Protein 2QTR (pdb70)

Secondary structure (P-SEA, 3-state):
cbbbbbbbcccccccaaaaaaaaaaaaaacccbbbbbbbcccccccccccccaaaaaaaaaaaacccccbbbbcccccccccccaaaaaaaaaaaccccbbbbbbcaaaaaacccccaaaaaaaabbbbbbbbcccccccccbbbbbbcccccccaaaaaaaaaacccccccccaaaaaaaaaaccccc/cbbbbbbbcccccccaaaaaaaaaaaaaacccbbbbbbbcccccccccccccaaaaaaaaaaaccccccbbbbcccccccccccaaaaaaaaaaaccccbbbbbbcaaaaaacccccaaaaaaaabbbbbbbbcccccccccbbbbbbcccccccaaaaaaaaaacccccccccaaaaaaaaaaccccc/cbbbbbbccccccccaaaaaaaaaaaaaacccbbbbbbbcccccccccccccaaaaaaaaaaaacccccbbbbcccccccccccaaaaaaaaaaaccccbbbbbbcaaaaaacccccaaaaaaaccbbbbbbcccccccccccbbbbbcccccccaaaaaaaaaacccccccccaaaaaaaaaaccccc

Organism: Bacillus anthracis (strain CDC 684 / NRRL 3495) (NCBI:txid568206)

Radius of gyration: 27.67 Å; Cα contacts (8 Å, |Δi|>4): 1025; chains: 3; bounding box: 49×91×51 Å

Sequence (567 aa):
MRKIGIIGGTFDPPHYGHLLLIANEVYHALNLEEVWFLPNQIPPHKQGRNITSVESSRLQMLELATEAEEHFSICLEELSRKGPSYTYDTMLQLTKKYPDVQFHFIIGGDMVEYLPKWYNIEALLDLVTFVGVARPGYKLRTPYPITTVEIPEFAVSSSLLRERYKEKKTCKYLLPEKVQVYIERNGLYESMRKIGIIGGTFDPPHYGHLLIANEVYHALNLEEVWFLPNNQIPPHKQGRNITSVESRLQMLELATEAEEHFSSICLEELSRKGPSYTYDTMLQLTKKYPDVQFHFIIGGDMMVEYLPKWYNIEALLDLVTFVGVARPGYKLRTPYPITTVEIPEFAVSSSLLRERYKEKKTCKYLLPEKVQVYIERNGLYESMRKIGIIGGTFDPPHYGHLLIANEVYHALNLEEVWFLPNQIPPHKQGRNITSVVESRLQMLELATEAEEHFSICLLEELSSRKGPSYTYDTMLQLTKKYPDVQFHFIIGGDMVEYLPKWYNIEALLDLVTFVGVARPGYKLRTPYPITTVEIPEFAVSSSLLRERYKEKKTCKYLLPEKVQVYIERNGLYESS

Structure (mmCIF, N/CA/C/O backbone):
data_2QTR
#
_entry.id   2QTR
#
_cell.length_a   49.337
_cell.length_b   158.227
_cell.length_c   164.088
_cell.angle_alpha   90.000
_cell.angle_beta   90.000
_cell.angle_gamma   90.000
#
_symmetry.space_group_name_H-M   'C 2 2 21'
#
loop_
_entity.id
_entity.type
_entity.pdbx_description
1 polymer 'Probable nicotinate-nucleotide adenylyltransferase'
2 non-polymer 'SULFATE ION'
3 non-polymer 'NICOTINIC ACID ADENINE DINUCLEOTIDE'
4 water water
#
loop_
_atom_site.group_PDB
_atom_site.id
_atom_site.type_symbol
_atom_site.label_atom_id
_atom_site.label_alt_id
_atom_site.label_comp_id
_atom_site.label_asym_id
_atom_site.label_entity_id
_atom_site.label_seq_id
_atom_site.pdbx_PDB_ins_code
_atom_site.Cartn_x
_atom_site.Cartn_y
_atom_site.Cartn_z
_atom_site.occupancy
_atom_site.B_iso_or_equiv
_atom_site.auth_seq_id
_atom_site.auth_comp_id
_atom_site.auth_asym_id
_atom_site.auth_atom_id
_atom_site.pdbx_PDB_model_num
ATOM 1 N N . MET A 1 1 ? 47.163 73.900 19.538 1.00 62.92 1 MET A N 1
ATOM 2 C CA . MET A 1 1 ? 46.910 74.442 18.175 1.00 62.45 1 MET A CA 1
ATOM 3 C C . MET A 1 1 ? 45.478 74.960 18.034 1.00 60.84 1 MET A C 1
ATOM 4 O O . MET A 1 1 ? 44.687 74.413 17.266 1.00 61.83 1 MET A O 1
ATOM 9 N N . ARG A 1 2 ? 45.159 76.013 18.787 1.00 58.01 2 ARG A N 1
ATOM 10 C CA . ARG A 1 2 ? 43.841 76.647 18.767 1.00 54.67 2 ARG A CA 1
ATOM 11 C C . ARG A 1 2 ? 42.728 75.717 19.264 1.00 52.29 2 ARG A C 1
ATOM 12 O O . ARG A 1 2 ? 41.947 75.195 18.467 1.00 53.23 2 ARG A O 1
ATOM 20 N N . LYS A 1 3 ? 42.657 75.524 20.580 1.00 48.51 3 LYS A N 1
ATOM 21 C CA . LYS A 1 3 ? 41.640 74.669 21.201 1.00 45.15 3 LYS A CA 1
ATOM 22 C C . LYS A 1 3 ? 40.360 75.458 21.491 1.00 41.67 3 LYS A C 1
ATOM 23 O O . LYS A 1 3 ? 40.367 76.405 22.280 1.00 40.50 3 LYS A O 1
ATOM 29 N N . ILE A 1 4 ? 39.257 75.057 20.873 1.00 38.52 4 ILE A N 1
ATOM 30 C CA . ILE A 1 4 ? 37.993 75.742 21.096 1.00 35.24 4 ILE A CA 1
ATOM 31 C C . ILE A 1 4 ? 36.933 74.733 21.543 1.00 34.16 4 ILE A C 1
ATOM 32 O O . ILE A 1 4 ? 36.884 73.619 21.039 1.00 34.21 4 ILE A O 1
ATOM 37 N N . GLY A 1 5 ? 36.127 75.122 22.518 1.00 32.31 5 GLY A N 1
ATOM 38 C CA . GLY A 1 5 ? 35.088 74.232 23.002 1.00 32.03 5 GLY A CA 1
ATOM 39 C C . GLY A 1 5 ? 33.761 74.662 22.401 1.00 31.32 5 GLY A C 1
ATOM 40 O O . GLY A 1 5 ? 33.555 75.846 22.146 1.00 29.94 5 GLY A O 1
ATOM 41 N N . ILE A 1 6 ? 32.879 73.699 22.144 1.00 29.78 6 ILE A N 1
ATOM 42 C CA . ILE A 1 6 ? 31.561 74.004 21.601 1.00 30.38 6 ILE A CA 1
ATOM 43 C C . ILE A 1 6 ? 30.531 73.269 22.448 1.00 28.99 6 ILE A C 1
ATOM 44 O O . ILE A 1 6 ? 30.660 72.069 22.660 1.00 29.50 6 ILE A O 1
ATOM 49 N N . ILE A 1 7 ? 29.535 73.984 22.959 1.00 27.19 7 ILE A N 1
ATOM 50 C CA . ILE A 1 7 ? 28.470 73.335 23.719 1.00 26.78 7 ILE A CA 1
ATOM 51 C C . ILE A 1 7 ? 27.187 73.566 22.917 1.00 28.19 7 ILE A C 1
ATOM 52 O O . ILE A 1 7 ? 26.683 74.680 22.813 1.00 25.23 7 ILE A O 1
ATOM 57 N N . GLY A 1 8 ? 26.699 72.506 22.287 1.00 29.13 8 GLY A N 1
ATOM 58 C CA . GLY A 1 8 ? 25.491 72.634 21.495 1.00 29.14 8 GLY A CA 1
ATOM 59 C C . GLY A 1 8 ? 24.291 72.392 22.386 1.00 28.46 8 GLY A C 1
ATOM 60 O O . GLY A 1 8 ? 24.385 71.691 23.398 1.00 28.73 8 GLY A O 1
ATOM 61 N N . GLY A 1 9 ? 23.160 72.977 22.033 1.00 25.15 9 GLY A N 1
ATOM 62 C CA . GLY A 1 9 ? 21.980 72.760 22.842 1.00 27.49 9 GLY A CA 1
ATOM 63 C C . GLY A 1 9 ? 20.795 73.497 22.273 1.00 26.25 9 GLY A C 1
ATOM 64 O O . GLY A 1 9 ? 20.922 74.226 21.290 1.00 24.63 9 GLY A O 1
ATOM 65 N N . THR A 1 10 ? 19.640 73.265 22.876 1.00 25.84 10 THR A N 1
ATOM 66 C CA . THR A 1 10 ? 18.429 73.942 22.485 1.00 28.38 10 THR A CA 1
ATOM 67 C C . THR A 1 10 ? 18.353 75.204 23.341 1.00 29.45 10 THR A C 1
ATOM 68 O O . THR A 1 10 ? 17.892 76.235 22.866 1.00 26.75 10 THR A O 1
ATOM 72 N N . PHE A 1 11 ? 18.823 75.112 24.597 1.00 27.89 11 PHE A N 1
ATOM 73 C CA . PHE A 1 11 ? 18.842 76.249 25.537 1.00 29.83 11 PHE A CA 1
ATOM 74 C C . PHE A 1 11 ? 17.430 76.818 25.703 1.00 28.67 11 PHE A C 1
ATOM 75 O O . PHE A 1 11 ? 17.174 77.959 25.347 1.00 30.34 11 PHE A O 1
ATOM 83 N N . ASP A 1 12 ? 16.544 76.009 26.272 1.00 28.39 12 ASP A N 1
ATOM 84 C CA . ASP A 1 12 ? 15.124 76.364 26.396 1.00 30.29 12 ASP A CA 1
ATOM 85 C C . ASP A 1 12 ? 14.529 76.015 27.755 1.00 30.47 12 ASP A C 1
ATOM 86 O O . ASP A 1 12 ? 13.642 75.165 27.858 1.00 29.61 12 ASP A O 1
ATOM 91 N N . PRO A 1 13 ? 14.941 76.735 28.822 1.00 29.53 13 PRO A N 1
ATOM 92 C CA . PRO A 1 13 ? 15.897 77.834 28.825 1.00 28.94 13 PRO A CA 1
ATOM 93 C C . PRO A 1 13 ? 17.346 77.490 29.175 1.00 28.97 13 PRO A C 1
ATOM 94 O O . PRO A 1 13 ? 17.624 76.423 29.714 1.00 28.97 13 PRO A O 1
ATOM 98 N N . PRO A 1 14 ? 18.281 78.398 28.854 1.00 29.22 14 PRO A N 1
ATOM 99 C CA . PRO A 1 14 ? 19.693 78.180 29.178 1.00 29.02 14 PRO A CA 1
ATOM 100 C C . PRO A 1 14 ? 19.726 78.371 30.706 1.00 29.43 14 PRO A C 1
ATOM 101 O O . PRO A 1 14 ? 18.966 79.172 31.250 1.00 28.41 14 PRO A O 1
ATOM 105 N N . HIS A 1 15 ? 20.568 77.622 31.418 1.00 30.19 15 HIS A N 1
ATOM 106 C CA . HIS A 1 15 ? 20.608 77.731 32.872 1.00 28.77 15 HIS A CA 1
ATOM 107 C C . HIS A 1 15 ? 22.037 77.610 33.397 1.00 27.55 15 HIS A C 1
ATOM 108 O O . HIS A 1 15 ? 22.984 77.543 32.607 1.00 27.87 15 HIS A O 1
ATOM 115 N N . TYR A 1 16 ? 22.187 77.584 34.717 1.00 28.32 16 TYR A N 1
ATOM 116 C CA . TYR A 1 16 ? 23.527 77.513 35.289 1.00 28.37 16 TYR A CA 1
ATOM 117 C C . TYR A 1 16 ? 24.291 76.233 34.990 1.00 28.25 16 TYR A C 1
ATOM 118 O O . TYR A 1 16 ? 25.523 76.222 35.085 1.00 24.99 16 TYR A O 1
ATOM 127 N N . GLY A 1 17 ? 23.581 75.166 34.620 1.00 25.02 17 GLY A N 1
ATOM 128 C CA . GLY A 1 17 ? 24.264 73.933 34.270 1.00 26.23 17 GLY A CA 1
ATOM 129 C C . GLY A 1 17 ? 25.090 74.153 33.021 1.00 26.05 17 GLY A C 1
ATOM 130 O O . GLY A 1 17 ? 26.231 73.703 32.934 1.00 26.58 17 GLY A O 1
ATOM 131 N N . HIS A 1 18 ? 24.528 74.868 32.042 1.00 26.43 18 HIS A N 1
ATOM 132 C CA . HIS A 1 18 ? 25.234 75.135 30.800 1.00 26.77 18 HIS A CA 1
ATOM 133 C C . HIS A 1 18 ? 26.473 75.988 31.044 1.00 26.34 18 HIS A C 1
ATOM 134 O O . HIS A 1 18 ? 27.535 75.726 30.474 1.00 25.71 18 HIS A O 1
ATOM 141 N N . LEU A 1 19 ? 26.308 77.028 31.848 1.00 26.25 19 LEU A N 1
ATOM 142 C CA . LEU A 1 19 ? 27.398 77.949 32.162 1.00 28.27 19 LEU A CA 1
ATOM 143 C C . LEU A 1 19 ? 28.477 77.252 32.984 1.00 28.34 19 LEU A C 1
ATOM 144 O O . LEU A 1 19 ? 29.676 77.465 32.771 1.00 30.09 19 LEU A O 1
ATOM 149 N N A LEU A 1 20 ? 28.039 76.414 33.916 0.50 29.00 20 LEU A N 1
ATOM 150 N N B LEU A 1 20 ? 28.049 76.418 33.922 0.50 28.42 20 LEU A N 1
ATOM 151 C CA A LEU A 1 20 ? 28.952 75.673 34.782 0.50 29.17 20 LEU A CA 1
ATOM 152 C CA B LEU A 1 20 ? 28.988 75.687 34.767 0.50 28.12 20 LEU A CA 1
ATOM 153 C C A LEU A 1 20 ? 29.865 74.765 33.948 0.50 28.96 20 LEU A C 1
ATOM 154 C C B LEU A 1 20 ? 29.880 74.781 33.917 0.50 28.33 20 LEU A C 1
ATOM 155 O O A LEU A 1 20 ? 31.088 74.883 34.012 0.50 28.96 20 LEU A O 1
ATOM 156 O O B LEU A 1 20 ? 31.103 74.910 33.942 0.50 28.37 20 LEU A O 1
ATOM 165 C CA . ILE A 1 21 ? 30.093 72.954 32.340 1.00 26.74 21 ILE A CA 1
ATOM 166 C C . ILE A 1 21 ? 30.981 73.685 31.337 1.00 28.14 21 ILE A C 1
ATOM 167 O O . ILE A 1 21 ? 32.125 73.268 31.077 1.00 27.00 21 ILE A O 1
ATOM 172 N N . ALA A 1 22 ? 30.485 74.795 30.791 1.00 25.93 22 ALA A N 1
ATOM 173 C CA . ALA A 1 22 ? 31.269 75.572 29.851 1.00 27.24 22 ALA A CA 1
ATOM 174 C C . ALA A 1 22 ? 32.511 76.139 30.547 1.00 28.27 22 ALA A C 1
ATOM 175 O O . ALA A 1 22 ? 33.627 76.071 30.005 1.00 27.92 22 ALA A O 1
ATOM 177 N N . ASN A 1 23 ? 32.320 76.691 31.741 1.00 27.98 23 ASN A N 1
ATOM 178 C CA . ASN A 1 23 ? 33.446 77.266 32.488 1.00 28.83 23 ASN A CA 1
ATOM 179 C C . ASN A 1 23 ? 34.433 76.184 32.929 1.00 28.78 23 ASN A C 1
ATOM 180 O O . ASN A 1 23 ? 35.642 76.327 32.731 1.00 30.00 23 ASN A O 1
ATOM 185 N N . GLU A 1 24 ? 33.912 75.098 33.502 1.00 29.13 24 GLU A N 1
ATOM 186 C CA . GLU A 1 24 ? 34.748 73.985 33.982 1.00 29.06 24 GLU A CA 1
ATOM 187 C C . GLU A 1 24 ? 35.623 73.397 32.905 1.00 29.23 24 GLU A C 1
ATOM 188 O O . GLU A 1 24 ? 36.802 73.124 33.132 1.00 30.42 24 GLU A O 1
ATOM 194 N N . VAL A 1 25 ? 35.047 73.166 31.728 1.00 28.25 25 VAL A N 1
ATOM 195 C CA . VAL A 1 25 ? 35.812 72.601 30.632 1.00 28.85 25 VAL A CA 1
ATOM 196 C C . VAL A 1 25 ? 36.790 73.626 30.056 1.00 30.75 25 VAL A C 1
ATOM 197 O O . VAL A 1 25 ? 37.902 73.273 29.659 1.00 31.45 25 VAL A O 1
ATOM 201 N N . TYR A 1 26 ? 36.377 74.888 30.014 1.00 30.38 26 TYR A N 1
ATOM 202 C CA . TYR A 1 26 ? 37.237 75.959 29.515 1.00 32.79 26 TYR A CA 1
ATOM 203 C C . TYR A 1 26 ? 38.544 75.924 30.336 1.00 33.53 26 TYR A C 1
ATOM 204 O O . TYR A 1 26 ? 39.640 75.911 29.776 1.00 33.17 26 TYR A O 1
ATOM 213 N N . HIS A 1 27 ? 38.413 75.880 31.658 1.00 34.93 27 HIS A N 1
ATOM 214 C CA . HIS A 1 27 ? 39.583 75.838 32.546 1.00 36.82 27 HIS A CA 1
ATOM 215 C C . HIS A 1 27 ? 40.334 74.511 32.560 1.00 36.97 27 HIS A C 1
ATOM 216 O O . HIS A 1 27 ? 41.562 74.482 32.479 1.00 37.44 27 HIS A O 1
ATOM 223 N N . ALA A 1 28 ? 39.605 73.406 32.654 1.00 36.41 28 ALA A N 1
ATOM 224 C CA . ALA A 1 28 ? 40.242 72.099 32.690 1.00 36.06 28 ALA A CA 1
ATOM 225 C C . ALA A 1 28 ? 41.101 71.779 31.463 1.00 35.88 28 ALA A C 1
ATOM 226 O O . ALA A 1 28 ? 42.178 71.183 31.583 1.00 36.42 28 ALA A O 1
ATOM 228 N N . LEU A 1 29 ? 40.645 72.184 30.282 1.00 34.72 29 LEU A N 1
ATOM 229 C CA . LEU A 1 29 ? 41.371 71.878 29.063 1.00 35.35 29 LEU A CA 1
ATOM 230 C C . LEU A 1 29 ? 42.135 73.044 28.456 1.00 35.27 29 LEU A C 1
ATOM 231 O O . LEU A 1 29 ? 42.670 72.924 27.357 1.00 36.59 29 LEU A O 1
ATOM 236 N N . ASN A 1 30 ? 42.169 74.163 29.174 1.00 37.62 30 ASN A N 1
ATOM 237 C CA . ASN A 1 30 ? 42.866 75.368 28.729 1.00 39.15 30 ASN A CA 1
ATOM 238 C C . ASN A 1 30 ? 42.453 75.724 27.322 1.00 39.19 30 ASN A C 1
ATOM 239 O O . ASN A 1 30 ? 43.274 75.797 26.416 1.00 37.91 30 ASN A O 1
ATOM 244 N N . LEU A 1 31 ? 41.157 75.937 27.149 1.00 38.43 31 LEU A N 1
ATOM 245 C CA . LEU A 1 31 ? 40.629 76.280 25.846 1.00 39.09 31 LEU A CA 1
ATOM 246 C C . LEU A 1 31 ? 40.798 77.783 25.650 1.00 37.99 31 LEU A C 1
ATOM 247 O O . LEU A 1 31 ? 40.960 78.535 26.614 1.00 38.44 31 LEU A O 1
ATOM 252 N N . GLU A 1 32 ? 40.769 78.207 24.398 1.00 38.15 32 GLU A N 1
ATOM 253 C CA . GLU A 1 32 ? 40.894 79.615 24.065 1.00 39.39 32 GLU A CA 1
ATOM 254 C C . GLU A 1 32 ? 39.570 80.280 24.424 1.00 39.21 32 GLU A C 1
ATOM 255 O O . GLU A 1 32 ? 39.523 81.406 24.919 1.00 37.33 32 GLU A O 1
ATOM 261 N N . GLU A 1 33 ? 38.480 79.556 24.179 1.00 37.86 33 GLU A N 1
ATOM 262 C CA . GLU A 1 33 ? 37.154 80.074 24.460 1.00 36.04 33 GLU A CA 1
ATOM 263 C C . GLU A 1 33 ? 36.123 78.983 24.210 1.00 33.95 33 GLU A C 1
ATOM 264 O O . GLU A 1 33 ? 36.465 77.892 23.751 1.00 32.15 33 GLU A O 1
ATOM 270 N N . VAL A 1 34 ? 34.870 79.292 24.509 1.00 32.11 34 VAL A N 1
ATOM 271 C CA . VAL A 1 34 ? 33.783 78.334 24.301 1.00 30.29 34 VAL A CA 1
ATOM 272 C C . VAL A 1 34 ? 32.653 78.952 23.481 1.00 30.45 34 VAL A C 1
ATOM 273 O O . VAL A 1 34 ? 32.172 80.045 23.798 1.00 30.40 34 VAL A O 1
ATOM 277 N N . TRP A 1 35 ? 32.233 78.249 22.429 1.00 29.31 35 TRP A N 1
ATOM 278 C CA . TRP A 1 35 ? 31.142 78.737 21.594 1.00 30.41 35 TRP A CA 1
ATOM 279 C C . TRP A 1 35 ? 29.876 77.972 21.937 1.00 29.69 35 TRP A C 1
ATOM 280 O O . TRP A 1 35 ? 29.897 76.743 21.959 1.00 30.23 35 TRP A O 1
ATOM 291 N N . PHE A 1 36 ? 28.796 78.697 22.210 1.00 28.99 36 PHE A N 1
ATOM 292 C CA . PHE A 1 36 ? 27.490 78.105 22.494 1.00 29.07 36 PHE A CA 1
ATOM 293 C C . PHE A 1 36 ? 26.808 78.026 21.122 1.00 29.20 36 PHE A C 1
ATOM 294 O O . PHE A 1 36 ? 26.683 79.027 20.419 1.00 27.68 36 PHE A O 1
ATOM 302 N N . LEU A 1 37 ? 26.366 76.823 20.761 1.00 27.76 37 LEU A N 1
ATOM 303 C CA . LEU A 1 37 ? 25.767 76.559 19.462 1.00 27.96 37 LEU A CA 1
ATOM 304 C C . LEU A 1 37 ? 24.295 76.188 19.585 1.00 27.07 37 LEU A C 1
ATOM 305 O O . LEU A 1 37 ? 23.964 75.016 19.776 1.00 26.63 37 LEU A O 1
ATOM 310 N N . PRO A 1 38 ? 23.395 77.175 19.483 1.00 26.65 38 PRO A N 1
ATOM 311 C CA . PRO A 1 38 ? 21.966 76.863 19.597 1.00 24.94 38 PRO A CA 1
ATOM 312 C C . PRO A 1 38 ? 21.482 76.180 18.315 1.00 24.29 38 PRO A C 1
ATOM 313 O O . PRO A 1 38 ? 21.841 76.597 17.210 1.00 25.66 38 PRO A O 1
ATOM 317 N N . ASN A 1 39 ? 20.693 75.119 18.438 1.00 23.45 39 ASN A N 1
ATOM 318 C CA . ASN A 1 39 ? 20.200 74.480 17.236 1.00 24.40 39 ASN A CA 1
ATOM 319 C C . ASN A 1 39 ? 18.940 75.188 16.748 1.00 23.23 39 ASN A C 1
ATOM 320 O O . ASN A 1 39 ? 18.320 75.941 17.489 1.00 26.10 39 ASN A O 1
ATOM 325 N N . GLN A 1 40 ? 18.574 74.966 15.492 1.00 26.70 40 GLN A N 1
ATOM 326 C CA . GLN A 1 40 ? 17.356 75.573 14.982 1.00 27.20 40 GLN A CA 1
ATOM 327 C C . GLN A 1 40 ? 16.236 74.592 15.239 1.00 24.91 40 GLN A C 1
ATOM 328 O O . GLN A 1 40 ? 15.200 74.962 15.790 1.00 24.29 40 GLN A O 1
ATOM 334 N N . ILE A 1 41 ? 16.436 73.355 14.795 1.00 23.33 41 ILE A N 1
ATOM 335 C CA . ILE A 1 41 ? 15.487 72.280 15.084 1.00 24.28 41 ILE A CA 1
ATOM 336 C C . ILE A 1 41 ? 16.339 71.184 15.745 1.00 22.44 41 ILE A C 1
ATOM 337 O O . ILE A 1 41 ? 17.250 70.636 15.119 1.00 23.93 41 ILE A O 1
ATOM 342 N N . PRO A 1 42 ? 16.088 70.881 17.027 1.00 24.56 42 PRO A N 1
ATOM 343 C CA . PRO A 1 42 ? 16.870 69.831 17.710 1.00 23.98 42 PRO A CA 1
ATOM 344 C C . PRO A 1 42 ? 16.747 68.591 16.822 1.00 24.04 42 PRO A C 1
ATOM 345 O O . PRO A 1 42 ? 15.640 68.168 16.515 1.00 23.86 42 PRO A O 1
ATOM 349 N N . PRO A 1 43 ? 17.867 67.976 16.427 1.00 25.13 43 PRO A N 1
ATOM 350 C CA . PRO A 1 43 ? 17.789 66.808 15.553 1.00 25.33 43 PRO A CA 1
ATOM 351 C C . PRO A 1 43 ? 17.113 65.562 16.082 1.00 25.60 43 PRO A C 1
ATOM 352 O O . PRO A 1 43 ? 16.616 64.755 15.311 1.00 26.06 43 PRO A O 1
ATOM 356 N N . HIS A 1 44 ? 17.065 65.442 17.398 1.00 27.67 44 HIS A N 1
ATOM 357 C CA . HIS A 1 44 ? 16.484 64.284 18.061 1.00 27.87 44 HIS A CA 1
ATOM 358 C C . HIS A 1 44 ? 15.153 64.611 18.736 1.00 28.32 44 HIS A C 1
ATOM 359 O O . HIS A 1 44 ? 14.578 63.782 19.457 1.00 27.42 44 HIS A O 1
ATOM 366 N N . LYS A 1 45 ? 14.661 65.825 18.515 1.00 26.61 45 LYS A N 1
ATOM 367 C CA . LYS A 1 45 ? 13.379 66.249 19.072 1.00 27.91 45 LYS A CA 1
ATOM 368 C C . LYS A 1 45 ? 12.628 67.074 18.018 1.00 27.23 45 LYS A C 1
ATOM 369 O O . LYS A 1 45 ? 12.011 68.110 18.306 1.00 26.76 45 LYS A O 1
ATOM 375 N N . GLN A 1 46 ? 12.684 66.585 16.789 1.00 25.68 46 GLN A N 1
ATOM 376 C CA . GLN A 1 46 ? 12.038 67.256 15.676 1.00 27.24 46 GLN A CA 1
ATOM 377 C C . GLN A 1 46 ? 10.540 67.433 15.843 1.00 27.66 46 GLN A C 1
ATOM 378 O O . GLN A 1 46 ? 9.970 68.350 15.275 1.00 27.91 46 GLN A O 1
ATOM 384 N N . GLY A 1 47 ? 9.895 66.564 16.620 1.00 27.05 47 GLY A N 1
ATOM 385 C CA . GLY A 1 47 ? 8.456 66.696 16.798 1.00 28.94 47 GLY A CA 1
ATOM 386 C C . GLY A 1 47 ? 8.021 67.476 18.027 1.00 29.14 47 GLY A C 1
ATOM 387 O O . GLY A 1 47 ? 6.830 67.667 18.252 1.00 31.84 47 GLY A O 1
ATOM 388 N N . ARG A 1 48 ? 8.980 67.940 18.820 1.00 30.15 48 ARG A N 1
ATOM 389 C CA . ARG A 1 48 ? 8.672 68.673 20.040 1.00 33.27 48 ARG A CA 1
ATOM 390 C C . ARG A 1 48 ? 8.366 70.147 19.759 1.00 33.54 48 ARG A C 1
ATOM 391 O O . ARG A 1 48 ? 9.040 70.787 18.954 1.00 32.22 48 ARG A O 1
ATOM 399 N N . ASN A 1 49 ? 7.345 70.679 20.422 1.00 34.83 49 ASN A N 1
ATOM 400 C CA . ASN A 1 49 ? 6.990 72.088 20.269 1.00 37.74 49 ASN A CA 1
ATOM 401 C C . ASN A 1 49 ? 7.898 72.835 21.240 1.00 37.36 49 ASN A C 1
ATOM 402 O O . ASN A 1 49 ? 7.781 72.664 22.456 1.00 39.27 49 ASN A O 1
ATOM 407 N N . ILE A 1 50 ? 8.808 73.645 20.712 1.00 35.39 50 ILE A N 1
ATOM 408 C CA . ILE A 1 50 ? 9.743 74.384 21.567 1.00 33.93 50 ILE A CA 1
ATOM 409 C C . ILE A 1 50 ? 9.691 75.893 21.340 1.00 34.54 50 ILE A C 1
ATOM 410 O O . ILE A 1 50 ? 9.128 76.377 20.357 1.00 33.64 50 ILE A O 1
ATOM 415 N N . THR A 1 51 ? 10.283 76.632 22.266 1.00 32.53 51 THR A N 1
ATOM 416 C CA . THR A 1 51 ? 10.323 78.077 22.170 1.00 32.36 51 THR A CA 1
ATOM 417 C C . THR A 1 51 ? 10.970 78.517 20.869 1.00 32.24 51 THR A C 1
ATOM 418 O O . THR A 1 51 ? 11.924 77.897 20.385 1.00 32.22 51 THR A O 1
ATOM 422 N N . SER A 1 52 ? 10.452 79.603 20.300 1.00 33.11 52 SER A N 1
ATOM 423 C CA . SER A 1 52 ? 10.974 80.153 19.056 1.00 32.86 52 SER A CA 1
ATOM 424 C C . SER A 1 52 ? 12.468 80.475 19.102 1.00 32.45 52 SER A C 1
ATOM 425 O O . SER A 1 52 ? 13.008 80.800 20.171 1.00 31.18 52 SER A O 1
ATOM 428 N N . VAL A 1 53 ? 13.107 80.415 17.934 1.00 33.44 53 VAL A N 1
ATOM 429 C CA . VAL A 1 53 ? 14.537 80.701 17.766 1.00 35.80 53 VAL A CA 1
ATOM 430 C C . VAL A 1 53 ? 14.871 82.089 18.321 1.00 37.96 53 VAL A C 1
ATOM 431 O O . VAL A 1 53 ? 15.886 82.279 19.000 1.00 37.40 53 VAL A O 1
ATOM 435 N N . GLU A 1 54 ? 14.008 83.058 18.031 1.00 37.91 54 GLU A N 1
ATOM 436 C CA . GLU A 1 54 ? 14.218 84.418 18.497 1.00 38.88 54 GLU A CA 1
ATOM 437 C C . GLU A 1 54 ? 14.282 84.521 20.021 1.00 38.28 54 GLU A C 1
ATOM 438 O O . GLU A 1 54 ? 15.160 85.194 20.568 1.00 40.31 54 GLU A O 1
ATOM 444 N N A SER A 1 55 ? 13.355 83.841 20.694 0.50 37.64 55 SER A N 1
ATOM 445 N N B SER A 1 55 ? 13.359 83.868 20.712 0.50 37.34 55 SER A N 1
ATOM 446 C CA A SER A 1 55 ? 13.268 83.833 22.153 0.50 37.77 55 SER A CA 1
ATOM 447 C CA B SER A 1 55 ? 13.381 83.913 22.160 0.50 37.25 55 SER A CA 1
ATOM 448 C C A SER A 1 55 ? 14.393 83.019 22.807 0.50 37.45 55 SER A C 1
ATOM 449 C C B SER A 1 55 ? 14.576 83.127 22.693 0.50 37.11 55 SER A C 1
ATOM 450 O O A SER A 1 55 ? 14.874 83.369 23.888 0.50 37.66 55 SER A O 1
ATOM 451 O O B SER A 1 55 ? 15.313 83.616 23.551 0.50 37.25 55 SER A O 1
ATOM 456 N N . ARG A 1 56 ? 14.789 81.922 22.164 1.00 36.48 56 ARG A N 1
ATOM 457 C CA . ARG A 1 56 ? 15.890 81.092 22.658 1.00 34.18 56 ARG A CA 1
ATOM 458 C C . ARG A 1 56 ? 17.217 81.811 22.518 1.00 34.24 56 ARG A C 1
ATOM 459 O O . ARG A 1 56 ? 18.030 81.800 23.448 1.00 35.54 56 ARG A O 1
ATOM 467 N N . LEU A 1 57 ? 17.433 82.448 21.373 1.00 33.78 57 LEU A N 1
ATOM 468 C CA . LEU A 1 57 ? 18.672 83.168 21.135 1.00 34.63 57 LEU A CA 1
ATOM 469 C C . LEU A 1 57 ? 18.787 84.349 22.099 1.00 34.71 57 LEU A C 1
ATOM 470 O O . LEU A 1 57 ? 19.866 84.618 22.620 1.00 33.60 57 LEU A O 1
ATOM 475 N N . GLN A 1 58 ? 17.681 85.046 22.348 1.00 36.03 58 GLN A N 1
ATOM 476 C CA . GLN A 1 58 ? 17.718 86.181 23.272 1.00 35.80 58 GLN A CA 1
ATOM 477 C C . GLN A 1 58 ? 18.098 85.712 24.671 1.00 36.20 58 GLN A C 1
ATOM 478 O O . GLN A 1 58 ? 18.922 86.351 25.356 1.00 34.61 58 GLN A O 1
ATOM 484 N N . MET A 1 59 ? 17.490 84.609 25.110 1.00 33.96 59 MET A N 1
ATOM 485 C CA . MET A 1 59 ? 17.786 84.069 26.430 1.00 33.43 59 MET A CA 1
ATOM 486 C C . MET A 1 59 ? 19.256 83.667 26.512 1.00 33.55 59 MET A C 1
ATOM 487 O O . MET A 1 59 ? 19.914 83.896 27.546 1.00 34.33 59 MET A O 1
ATOM 492 N N . LEU A 1 60 ? 19.772 83.073 25.437 1.00 33.53 60 LEU A N 1
ATOM 493 C CA . LEU A 1 60 ? 21.171 82.643 25.405 1.00 33.51 60 LEU A CA 1
ATOM 494 C C . LEU A 1 60 ? 22.102 83.859 25.475 1.00 34.92 60 LEU A C 1
ATOM 495 O O . LEU A 1 60 ? 23.103 83.841 26.194 1.00 34.86 60 LEU A O 1
ATOM 500 N N . GLU A 1 61 ? 21.773 84.908 24.722 1.00 33.72 61 GLU A N 1
ATOM 501 C CA . GLU A 1 61 ? 22.588 86.122 24.727 1.00 36.62 61 GLU A CA 1
ATOM 502 C C . GLU A 1 61 ? 22.656 86.692 26.133 1.00 35.08 61 GLU A C 1
ATOM 503 O O . GLU A 1 61 ? 23.727 87.088 26.582 1.00 37.34 61 GLU A O 1
ATOM 509 N N . LEU A 1 62 ? 21.514 86.714 26.818 1.00 34.54 62 LEU A N 1
ATOM 510 C CA . LEU A 1 62 ? 21.416 87.226 28.178 1.00 36.10 62 LEU A CA 1
ATOM 511 C C . LEU A 1 62 ? 22.189 86.371 29.175 1.00 37.62 62 LEU A C 1
ATOM 512 O O . LEU A 1 62 ? 22.710 86.877 30.171 1.00 35.98 62 LEU A O 1
ATOM 517 N N . ALA A 1 63 ? 22.248 85.072 28.911 1.00 37.35 63 ALA A N 1
ATOM 518 C CA . ALA A 1 63 ? 22.962 84.154 29.794 1.00 38.44 63 ALA A CA 1
ATOM 519 C C . ALA A 1 63 ? 24.469 84.266 29.644 1.00 38.73 63 ALA A C 1
ATOM 520 O O . ALA A 1 63 ? 25.215 84.055 30.598 1.00 40.14 63 ALA A O 1
ATOM 522 N N . THR A 1 64 ? 24.918 84.592 28.441 1.00 40.24 64 THR A N 1
ATOM 523 C CA . THR A 1 64 ? 26.342 84.675 28.154 1.00 41.76 64 THR A CA 1
ATOM 524 C C . THR A 1 64 ? 26.884 86.090 27.969 1.00 43.38 64 THR A C 1
ATOM 525 O O . THR A 1 64 ? 28.026 86.259 27.559 1.00 42.91 64 THR A O 1
ATOM 529 N N . GLU A 1 65 ? 26.052 87.083 28.269 1.00 46.66 65 GLU A N 1
ATOM 530 C CA . GLU A 1 65 ? 26.398 88.499 28.121 1.00 49.61 65 GLU A CA 1
ATOM 531 C C . GLU A 1 65 ? 27.723 88.991 28.701 1.00 50.14 65 GLU A C 1
ATOM 532 O O . GLU A 1 65 ? 28.607 89.419 27.958 1.00 51.13 65 GLU A O 1
ATOM 538 N N . ALA A 1 66 ? 27.851 88.953 30.022 1.00 50.87 66 ALA A N 1
ATOM 539 C CA . ALA A 1 66 ? 29.060 89.433 30.673 1.00 52.04 66 ALA A CA 1
ATOM 540 C C . ALA A 1 66 ? 30.137 88.371 30.870 1.00 52.60 66 ALA A C 1
ATOM 541 O O . ALA A 1 66 ? 31.022 88.529 31.719 1.00 53.32 66 ALA A O 1
ATOM 543 N N . GLU A 1 67 ? 30.069 87.293 30.095 1.00 51.83 67 GLU A N 1
ATOM 544 C CA . GLU A 1 67 ? 31.060 86.228 30.196 1.00 50.71 67 GLU A CA 1
ATOM 545 C C . GLU A 1 67 ? 31.970 86.361 28.984 1.00 49.79 67 GLU A C 1
ATOM 546 O O . GLU A 1 67 ? 31.626 85.924 27.896 1.00 49.45 67 GLU A O 1
ATOM 552 N N . GLU A 1 68 ? 33.139 86.967 29.181 1.00 49.26 68 GLU A N 1
ATOM 553 C CA . GLU A 1 68 ? 34.078 87.208 28.088 1.00 48.09 68 GLU A CA 1
ATOM 554 C C . GLU A 1 68 ? 34.666 85.989 27.381 1.00 46.51 68 GLU A C 1
ATOM 555 O O . GLU A 1 68 ? 35.156 86.105 26.261 1.00 45.82 68 GLU A O 1
ATOM 561 N N . HIS A 1 69 ? 34.627 84.823 28.015 1.00 44.05 69 HIS A N 1
ATOM 562 C CA . HIS A 1 69 ? 35.186 83.630 27.384 1.00 42.46 69 HIS A CA 1
ATOM 563 C C . HIS A 1 69 ? 34.120 82.867 26.598 1.00 40.08 69 HIS A C 1
ATOM 564 O O . HIS A 1 69 ? 34.408 81.855 25.964 1.00 38.25 69 HIS A O 1
ATOM 571 N N . PHE A 1 70 ? 32.893 83.369 26.642 1.00 37.71 70 PHE A N 1
ATOM 572 C CA . PHE A 1 70 ? 31.770 82.715 25.969 1.00 35.94 70 PHE A CA 1
ATOM 573 C C . PHE A 1 70 ? 31.247 83.540 24.808 1.00 36.51 70 PHE A C 1
ATOM 574 O O . PHE A 1 70 ? 31.163 84.760 24.904 1.00 38.31 70 PHE A O 1
ATOM 582 N N . SER A 1 71 ? 30.903 82.876 23.711 1.00 34.38 71 SER A N 1
ATOM 583 C CA . SER A 1 71 ? 30.330 83.561 22.569 1.00 34.26 71 SER A CA 1
ATOM 584 C C . SER A 1 71 ? 29.329 82.610 21.916 1.00 34.95 71 SER A C 1
ATOM 585 O O . SER A 1 71 ? 29.241 81.433 22.284 1.00 32.94 71 SER A O 1
ATOM 588 N N . ILE A 1 72 ? 28.585 83.122 20.949 1.00 33.97 72 ILE A N 1
ATOM 589 C CA . ILE A 1 72 ? 27.567 82.316 20.291 1.00 33.14 72 ILE A CA 1
ATOM 590 C C . ILE A 1 72 ? 27.882 82.058 18.837 1.00 33.90 72 ILE A C 1
ATOM 591 O O . ILE A 1 72 ? 28.275 82.971 18.107 1.00 35.02 72 ILE A O 1
ATOM 596 N N . CYS A 1 73 ? 27.731 80.802 18.425 1.00 32.52 73 CYS A N 1
ATOM 597 C CA . CYS A 1 73 ? 27.946 80.401 17.042 1.00 32.44 73 CYS A CA 1
ATOM 598 C C . CYS A 1 73 ? 26.543 80.235 16.441 1.00 33.17 73 CYS A C 1
ATOM 599 O O . CYS A 1 73 ? 25.757 79.413 16.907 1.00 30.43 73 CYS A O 1
ATOM 602 N N . LEU A 1 74 ? 26.243 81.026 15.412 1.00 30.88 74 LEU A N 1
ATOM 603 C CA . LEU A 1 74 ? 24.933 81.013 14.763 1.00 32.53 74 LEU A CA 1
ATOM 604 C C . LEU A 1 74 ? 24.867 80.117 13.531 1.00 31.43 74 LEU A C 1
ATOM 605 O O . LEU A 1 74 ? 23.950 80.240 12.710 1.00 32.43 74 LEU A O 1
ATOM 610 N N . GLU A 1 75 ? 25.819 79.209 13.408 1.00 30.51 75 GLU A N 1
ATOM 611 C CA . GLU A 1 75 ? 25.895 78.320 12.256 1.00 31.73 75 GLU A CA 1
ATOM 612 C C . GLU A 1 75 ? 24.619 77.535 11.961 1.00 30.56 75 GLU A C 1
ATOM 613 O O . GLU A 1 75 ? 24.183 77.474 10.809 1.00 29.28 75 GLU A O 1
ATOM 619 N N . GLU A 1 76 ? 24.012 76.935 12.980 1.00 26.90 76 GLU A N 1
ATOM 620 C CA . GLU A 1 76 ? 22.788 76.165 12.749 1.00 26.98 76 GLU A CA 1
ATOM 621 C C . GLU A 1 76 ? 21.546 77.014 12.498 1.00 26.02 76 GLU A C 1
ATOM 622 O O . GLU A 1 76 ? 20.630 76.588 11.795 1.00 25.18 76 GLU A O 1
ATOM 628 N N . LEU A 1 77 ? 21.521 78.228 13.039 1.00 24.27 77 LEU A N 1
ATOM 629 C CA . LEU A 1 77 ? 20.376 79.095 12.853 1.00 24.14 77 LEU A CA 1
ATOM 630 C C . LEU A 1 77 ? 20.395 79.690 11.437 1.00 24.03 77 LEU A C 1
ATOM 631 O O . LEU A 1 77 ? 19.428 80.313 11.007 1.00 24.02 77 LEU A O 1
ATOM 636 N N . SER A 1 78 ? 21.492 79.446 10.721 1.00 23.63 78 SER A N 1
ATOM 637 C CA . SER A 1 78 ? 21.701 79.950 9.354 1.00 25.70 78 SER A CA 1
ATOM 638 C C . SER A 1 78 ? 21.391 78.951 8.241 1.00 26.99 78 SER A C 1
ATOM 639 O O . SER A 1 78 ? 21.702 79.216 7.068 1.00 26.33 78 SER A O 1
ATOM 642 N N . ARG A 1 79 ? 20.834 77.795 8.594 1.00 25.10 79 ARG A N 1
ATOM 643 C CA . ARG A 1 79 ? 20.467 76.817 7.577 1.00 26.20 79 ARG A CA 1
ATOM 644 C C . ARG A 1 79 ? 19.166 76.133 7.991 1.00 26.85 79 ARG A C 1
ATOM 645 O O . ARG A 1 79 ? 18.861 76.001 9.186 1.00 27.90 79 ARG A O 1
ATOM 653 N N . LYS A 1 80 ? 18.394 75.712 6.996 1.00 26.35 80 LYS A N 1
ATOM 654 C CA . LYS A 1 80 ? 17.102 75.079 7.227 1.00 26.42 80 LYS A CA 1
ATOM 655 C C . LYS A 1 80 ? 17.192 73.612 7.654 1.00 26.42 80 LYS A C 1
ATOM 656 O O . LYS A 1 80 ? 18.208 72.952 7.447 1.00 26.06 80 LYS A O 1
ATOM 662 N N . GLY A 1 81 ? 16.110 73.127 8.249 1.00 25.99 81 GLY A N 1
ATOM 663 C CA . GLY A 1 81 ? 16.026 71.737 8.641 1.00 26.70 81 GLY A CA 1
ATOM 664 C C . GLY A 1 81 ? 16.604 71.312 9.973 1.00 25.80 81 GLY A C 1
ATOM 665 O O . GLY A 1 81 ? 17.094 72.140 10.754 1.00 26.20 81 GLY A O 1
ATOM 666 N N . PRO A 1 82 ? 16.573 69.996 10.251 1.00 25.28 82 PRO A N 1
ATOM 667 C CA . PRO A 1 82 ? 17.107 69.488 11.518 1.00 24.78 82 PRO A CA 1
ATOM 668 C C . PRO A 1 82 ? 18.592 69.833 11.641 1.00 24.67 82 PRO A C 1
ATOM 669 O O . PRO A 1 82 ? 19.365 69.698 10.697 1.00 24.24 82 PRO A O 1
ATOM 673 N N . SER A 1 83 ? 18.985 70.284 12.824 1.00 24.30 83 SER A N 1
ATOM 674 C CA . SER A 1 83 ? 20.371 70.688 13.043 1.00 23.87 83 SER A CA 1
ATOM 675 C C . SER A 1 83 ? 21.256 69.509 13.494 1.00 25.96 83 SER A C 1
ATOM 676 O O . SER A 1 83 ? 21.583 69.400 14.681 1.00 25.57 83 SER A O 1
ATOM 679 N N . TYR A 1 84 ? 21.629 68.628 12.564 1.00 25.44 84 TYR A N 1
ATOM 680 C CA . TYR A 1 84 ? 22.501 67.496 12.895 1.00 26.33 84 TYR A CA 1
ATOM 681 C C . TYR A 1 84 ? 23.901 68.043 13.129 1.00 27.33 84 TYR A C 1
ATOM 682 O O . TYR A 1 84 ? 24.384 68.896 12.376 1.00 28.76 84 TYR A O 1
ATOM 691 N N . THR A 1 85 ? 24.539 67.551 14.185 1.00 26.91 85 THR A N 1
ATOM 692 C CA . THR A 1 85 ? 25.862 68.014 14.557 1.00 26.98 85 THR A CA 1
ATOM 693 C C . THR A 1 85 ? 26.928 67.710 13.519 1.00 27.41 85 THR A C 1
ATOM 694 O O . THR A 1 85 ? 27.841 68.516 13.314 1.00 27.64 85 THR A O 1
ATOM 698 N N . TYR A 1 86 ? 26.829 66.565 12.851 1.00 27.46 86 TYR A N 1
ATOM 699 C CA . TYR A 1 86 ? 27.824 66.226 11.838 1.00 28.74 86 TYR A CA 1
ATOM 700 C C . TYR A 1 86 ? 27.916 67.303 10.761 1.00 29.55 86 TYR A C 1
ATOM 701 O O . TYR A 1 86 ? 29.014 67.735 10.394 1.00 29.41 86 TYR A O 1
ATOM 710 N N . ASP A 1 87 ? 26.763 67.721 10.241 1.00 26.02 87 ASP A N 1
ATOM 711 C CA . ASP A 1 87 ? 26.741 68.730 9.189 1.00 27.16 87 ASP A CA 1
ATOM 712 C C . ASP A 1 87 ? 27.321 70.038 9.672 1.00 25.39 87 ASP A C 1
ATOM 713 O O . ASP A 1 87 ? 28.046 70.706 8.937 1.00 29.01 87 ASP A O 1
ATOM 718 N N . THR A 1 88 ? 27.000 70.406 10.903 1.00 27.86 88 THR A N 1
ATOM 719 C CA . THR A 1 88 ? 27.499 71.649 11.476 1.00 28.18 88 THR A CA 1
ATOM 720 C C . THR A 1 88 ? 29.022 71.596 11.585 1.00 29.58 88 THR A C 1
ATOM 721 O O . THR A 1 88 ? 29.727 72.522 11.150 1.00 28.99 88 THR A O 1
ATOM 725 N N . MET A 1 89 ? 29.537 70.505 12.138 1.00 29.66 89 MET A N 1
ATOM 726 C CA . MET A 1 89 ? 30.981 70.381 12.309 1.00 31.23 89 MET A CA 1
ATOM 727 C C . MET A 1 89 ? 31.767 70.203 11.010 1.00 32.39 89 MET A C 1
ATOM 728 O O . MET A 1 89 ? 32.942 70.593 10.936 1.00 33.13 89 MET A O 1
ATOM 733 N N . LEU A 1 90 ? 31.151 69.637 9.974 1.00 31.92 90 LEU A N 1
ATOM 734 C CA . LEU A 1 90 ? 31.873 69.490 8.719 1.00 34.34 90 LEU A CA 1
ATOM 735 C C . LEU A 1 90 ? 32.143 70.897 8.197 1.00 34.83 90 LEU A C 1
ATOM 736 O O . LEU A 1 90 ? 33.249 71.205 7.736 1.00 35.68 90 LEU A O 1
ATOM 741 N N . GLN A 1 91 ? 31.134 71.756 8.294 1.00 34.95 91 GLN A N 1
ATOM 742 C CA . GLN A 1 91 ? 31.269 73.121 7.819 1.00 37.14 91 GLN A CA 1
ATOM 743 C C . GLN A 1 91 ? 32.215 73.953 8.683 1.00 38.67 91 GLN A C 1
ATOM 744 O O . GLN A 1 91 ? 33.018 74.722 8.151 1.00 38.06 91 GLN A O 1
ATOM 750 N N . LEU A 1 92 ? 32.127 73.794 10.005 1.00 38.11 92 LEU A N 1
ATOM 751 C CA . LEU A 1 92 ? 32.979 74.552 10.925 1.00 39.14 92 LEU A CA 1
ATOM 752 C C . LEU A 1 92 ? 34.442 74.168 10.783 1.00 40.73 92 LEU A C 1
ATOM 753 O O . LEU A 1 92 ? 35.336 75.013 10.915 1.00 41.01 92 LEU A O 1
ATOM 758 N N . THR A 1 93 ? 34.680 72.891 10.510 1.00 41.03 93 THR A N 1
ATOM 759 C CA . THR A 1 93 ? 36.023 72.387 10.334 1.00 43.55 93 THR A CA 1
ATOM 760 C C . THR A 1 93 ? 36.635 72.956 9.060 1.00 45.03 93 THR A C 1
ATOM 761 O O . THR A 1 93 ? 37.840 73.204 9.004 1.00 44.63 93 THR A O 1
ATOM 765 N N . LYS A 1 94 ? 35.805 73.170 8.043 1.00 46.14 94 LYS A N 1
ATOM 766 C CA . LYS A 1 94 ? 36.287 73.734 6.787 1.00 47.85 94 LYS A CA 1
ATOM 767 C C . LYS A 1 94 ? 36.520 75.232 6.931 1.00 48.55 94 LYS A C 1
ATOM 768 O O . LYS A 1 94 ? 37.448 75.779 6.338 1.00 49.25 94 LYS A O 1
ATOM 774 N N . LYS A 1 95 ? 35.682 75.897 7.719 1.00 48.77 95 LYS A N 1
ATOM 775 C CA . LYS A 1 95 ? 35.830 77.328 7.931 1.00 49.94 95 LYS A CA 1
ATOM 776 C C . LYS A 1 95 ? 36.965 77.691 8.902 1.00 50.66 95 LYS A C 1
ATOM 777 O O . LYS A 1 95 ? 37.506 78.801 8.838 1.00 50.84 95 LYS A O 1
ATOM 783 N N . TYR A 1 96 ? 37.322 76.762 9.790 1.00 49.64 96 TYR A N 1
ATOM 784 C CA . TYR A 1 96 ? 38.388 76.988 10.778 1.00 49.26 96 TYR A CA 1
ATOM 785 C C . TYR A 1 96 ? 39.332 75.798 10.813 1.00 48.75 96 TYR A C 1
ATOM 786 O O . TYR A 1 96 ? 39.376 75.055 11.798 1.00 48.64 96 TYR A O 1
ATOM 795 N N . PRO A 1 97 ? 40.119 75.615 9.744 1.00 48.59 97 PRO A N 1
ATOM 796 C CA . PRO A 1 97 ? 41.083 74.518 9.591 1.00 48.40 97 PRO A CA 1
ATOM 797 C C . PRO A 1 97 ? 42.176 74.340 10.643 1.00 48.14 97 PRO A C 1
ATOM 798 O O . PRO A 1 97 ? 42.723 73.248 10.780 1.00 47.73 97 PRO A O 1
ATOM 802 N N . ASP A 1 98 ? 42.508 75.387 11.387 1.00 48.77 98 ASP A N 1
ATOM 803 C CA . ASP A 1 98 ? 43.551 75.231 12.398 1.00 49.92 98 ASP A CA 1
ATOM 804 C C . ASP A 1 98 ? 42.983 75.157 13.816 1.00 49.21 98 ASP A C 1
ATOM 805 O O . ASP A 1 98 ? 43.710 75.299 14.801 1.00 49.60 98 ASP A O 1
ATOM 810 N N . VAL A 1 99 ? 41.679 74.897 13.905 1.00 47.75 99 VAL A N 1
ATOM 811 C CA . VAL A 1 99 ? 40.992 74.795 15.184 1.00 46.36 99 VAL A CA 1
ATOM 812 C C . VAL A 1 99 ? 40.650 73.347 15.528 1.00 45.94 99 VAL A C 1
ATOM 813 O O . VAL A 1 99 ? 40.105 72.610 14.703 1.00 47.38 99 VAL A O 1
ATOM 817 N N . GLN A 1 100 ? 40.990 72.951 16.749 1.00 44.39 100 GLN A N 1
ATOM 818 C CA . GLN A 1 100 ? 40.726 71.613 17.257 1.00 44.36 100 GLN A CA 1
ATOM 819 C C . GLN A 1 100 ? 39.488 71.757 18.135 1.00 42.16 100 GLN A C 1
ATOM 820 O O . GLN A 1 100 ? 39.561 72.316 19.228 1.00 41.23 100 GLN A O 1
ATOM 826 N N . PHE A 1 101 ? 38.349 71.266 17.656 1.00 39.49 101 PHE A N 1
ATOM 827 C CA . PHE A 1 101 ? 37.111 71.407 18.415 1.00 37.35 101 PHE A CA 1
ATOM 828 C C . PHE A 1 101 ? 36.884 70.370 19.496 1.00 35.73 101 PHE A C 1
ATOM 829 O O . PHE A 1 101 ? 37.149 69.186 19.316 1.00 36.92 101 PHE A O 1
ATOM 837 N N . HIS A 1 102 ? 36.387 70.837 20.630 1.00 33.44 102 HIS A N 1
ATOM 838 C CA . HIS A 1 102 ? 36.076 69.963 21.743 1.00 32.49 102 HIS A CA 1
ATOM 839 C C . HIS A 1 102 ? 34.588 70.164 21.970 1.00 32.55 102 HIS A C 1
ATOM 840 O O . HIS A 1 102 ? 34.164 71.215 22.446 1.00 31.29 102 HIS A O 1
ATOM 847 N N . PHE A 1 103 ? 33.807 69.152 21.604 1.00 30.99 103 PHE A N 1
ATOM 848 C CA . PHE A 1 103 ? 32.355 69.209 21.736 1.00 28.39 103 PHE A CA 1
ATOM 849 C C . PHE A 1 103 ? 31.930 68.726 23.107 1.00 27.67 103 PHE A C 1
ATOM 850 O O . PHE A 1 103 ? 32.022 67.543 23.431 1.00 28.50 103 PHE A O 1
ATOM 858 N N . ILE A 1 104 ? 31.429 69.658 23.900 1.00 26.34 104 ILE A N 1
ATOM 859 C CA . ILE A 1 104 ? 31.014 69.397 25.264 1.00 26.94 104 ILE A CA 1
ATOM 860 C C . ILE A 1 104 ? 29.591 68.861 25.390 1.00 26.93 104 ILE A C 1
ATOM 861 O O . ILE A 1 104 ? 28.645 69.518 24.969 1.00 26.87 104 ILE A O 1
ATOM 866 N N . ILE A 1 105 ? 29.457 67.681 25.981 1.00 26.88 105 ILE A N 1
ATOM 867 C CA . ILE A 1 105 ? 28.143 67.080 26.182 1.00 27.50 105 ILE A CA 1
ATOM 868 C C . ILE A 1 105 ? 27.970 66.557 27.614 1.00 28.49 105 ILE A C 1
ATOM 869 O O . ILE A 1 105 ? 28.937 66.133 28.278 1.00 27.70 105 ILE A O 1
ATOM 874 N N . GLY A 1 106 ? 26.737 66.616 28.106 1.00 26.63 106 GLY A N 1
ATOM 875 C CA . GLY A 1 106 ? 26.461 66.129 29.447 1.00 27.20 106 GLY A CA 1
ATOM 876 C C . GLY A 1 106 ? 26.235 64.620 29.440 1.00 26.67 106 GLY A C 1
ATOM 877 O O . GLY A 1 106 ? 26.107 64.004 28.376 1.00 27.73 106 GLY A O 1
ATOM 878 N N . GLY A 1 107 ? 26.184 64.031 30.631 1.00 26.29 107 GLY A N 1
ATOM 879 C CA . GLY A 1 107 ? 26.002 62.595 30.769 1.00 27.77 107 GLY A CA 1
ATOM 880 C C . GLY A 1 107 ? 24.869 62.023 29.936 1.00 27.09 107 GLY A C 1
ATOM 881 O O . GLY A 1 107 ? 25.018 60.979 29.317 1.00 25.92 107 GLY A O 1
ATOM 882 N N . ASP A 1 108 ? 23.734 62.705 29.895 1.00 28.46 108 ASP A N 1
ATOM 883 C CA . ASP A 1 108 ? 22.634 62.183 29.091 1.00 28.01 108 ASP A CA 1
ATOM 884 C C . ASP A 1 108 ? 22.972 62.061 27.601 1.00 27.91 108 ASP A C 1
ATOM 885 O O . ASP A 1 108 ? 22.606 61.078 26.965 1.00 25.72 108 ASP A O 1
ATOM 890 N N . MET A 1 1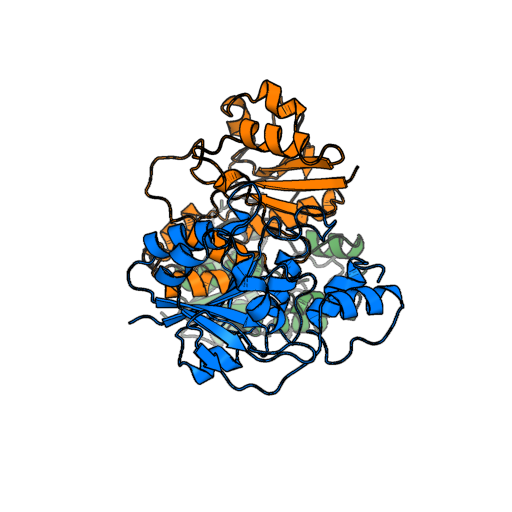09 ? 23.673 63.047 27.038 1.00 26.15 109 MET A N 1
ATOM 891 C CA . MET A 1 109 ? 24.038 62.985 25.635 1.00 26.65 109 MET A CA 1
ATOM 892 C C . MET A 1 109 ? 25.140 61.971 25.405 1.00 25.13 109 MET A C 1
ATOM 893 O O . MET A 1 109 ? 25.222 61.355 24.348 1.00 25.13 109 MET A O 1
ATOM 898 N N . VAL A 1 110 ? 25.993 61.778 26.404 1.00 24.08 110 VAL A N 1
ATOM 899 C CA . VAL A 1 110 ? 27.050 60.784 26.250 1.00 25.13 110 VAL A CA 1
ATOM 900 C C . VAL A 1 110 ? 26.420 59.420 25.966 1.00 24.81 110 VAL A C 1
ATOM 901 O O . VAL A 1 110 ? 26.881 58.669 25.107 1.00 26.77 110 VAL A O 1
ATOM 905 N N . GLU A 1 111 ? 25.350 59.111 26.683 1.00 26.85 111 GLU A N 1
ATOM 906 C CA . GLU A 1 111 ? 24.697 57.818 26.494 1.00 26.64 111 GLU A CA 1
ATOM 907 C C . GLU A 1 111 ? 23.899 57.746 25.193 1.00 28.28 111 GLU A C 1
ATOM 908 O O . GLU A 1 111 ? 23.647 56.656 24.661 1.00 25.52 111 GLU A O 1
ATOM 914 N N . TYR A 1 112 ? 23.534 58.915 24.670 1.00 28.86 112 TYR A N 1
ATOM 915 C CA . TYR A 1 112 ? 22.741 59.031 23.445 1.00 28.55 112 TYR A CA 1
ATOM 916 C C . TYR A 1 112 ? 23.583 58.954 22.159 1.00 27.74 112 TYR A C 1
ATOM 917 O O . TYR A 1 112 ? 23.051 58.767 21.066 1.00 28.17 112 TYR A O 1
ATOM 926 N N . LEU A 1 113 ? 24.905 59.096 22.276 1.00 26.41 113 LEU A N 1
ATOM 927 C CA . LEU A 1 113 ? 25.778 59.089 21.111 1.00 25.83 113 LEU A CA 1
ATOM 928 C C . LEU A 1 113 ? 25.545 58.050 19.999 1.00 27.36 113 LEU A C 1
ATOM 929 O O . LEU A 1 113 ? 25.702 58.356 18.826 1.00 27.18 113 LEU A O 1
ATOM 934 N N . PRO A 1 114 ? 25.187 56.803 20.345 1.00 27.52 114 PRO A N 1
ATOM 935 C CA . PRO A 1 114 ? 24.981 55.849 19.254 1.00 30.01 114 PRO A CA 1
ATOM 936 C C . PRO A 1 114 ? 23.801 56.234 18.334 1.00 30.12 114 PRO A C 1
ATOM 937 O O . PRO A 1 114 ? 23.719 55.778 17.198 1.00 32.22 114 PRO A O 1
ATOM 941 N N . LYS A 1 115 ? 22.911 57.080 18.836 1.00 31.48 115 LYS A N 1
ATOM 942 C CA . LYS A 1 115 ? 21.753 57.537 18.064 1.00 30.65 115 LYS A CA 1
ATOM 943 C C . LYS A 1 115 ? 22.109 58.745 17.174 1.00 30.78 115 LYS A C 1
ATOM 944 O O . LYS A 1 115 ? 21.314 59.137 16.314 1.00 27.81 115 LYS A O 1
ATOM 950 N N . TRP A 1 116 ? 23.291 59.340 17.375 1.00 27.98 116 TRP A N 1
ATOM 951 C CA . TRP A 1 116 ? 23.699 60.517 16.578 1.00 28.20 116 TRP A CA 1
ATOM 952 C C . TRP A 1 116 ? 24.003 60.240 15.112 1.00 27.31 116 TRP A C 1
ATOM 953 O O . TRP A 1 116 ? 24.713 59.290 14.778 1.00 28.05 116 TRP A O 1
ATOM 964 N N . TYR A 1 117 ? 23.500 61.110 14.235 1.00 27.14 117 TYR A N 1
ATOM 965 C CA . TYR A 1 117 ? 23.740 60.981 12.805 1.00 26.33 117 TYR A CA 1
ATOM 966 C C . TYR A 1 117 ? 25.233 61.011 12.476 1.00 27.35 117 TYR A C 1
ATOM 967 O O . TYR A 1 117 ? 25.961 61.906 12.932 1.00 27.58 117 TYR A O 1
ATOM 976 N N . ASN A 1 118 ? 25.700 60.018 11.717 1.00 27.53 118 ASN A N 1
ATOM 977 C CA . ASN A 1 118 ? 27.102 59.966 11.300 1.00 29.60 118 ASN A CA 1
ATOM 978 C C . ASN A 1 118 ? 28.079 60.072 12.468 1.00 29.16 118 ASN A C 1
ATOM 979 O O . ASN A 1 118 ? 29.116 60.727 12.353 1.00 28.43 118 ASN A O 1
ATOM 984 N N . ILE A 1 119 ? 27.761 59.422 13.577 1.00 31.09 119 ILE A N 1
ATOM 985 C CA . ILE A 1 119 ? 28.622 59.502 14.751 1.00 30.83 119 ILE A CA 1
ATOM 986 C C . ILE A 1 119 ? 30.075 59.099 14.488 1.00 31.24 119 ILE A C 1
ATOM 987 O O . ILE A 1 119 ? 30.986 59.737 15.006 1.00 32.24 119 ILE A O 1
ATOM 992 N N . GLU A 1 120 ? 30.303 58.064 13.684 1.00 30.79 120 GLU A N 1
ATOM 993 C CA . GLU A 1 120 ? 31.680 57.624 13.410 1.00 33.19 120 GLU A CA 1
ATOM 994 C C . GLU A 1 120 ? 32.467 58.672 12.621 1.00 33.86 120 GLU A C 1
ATOM 995 O O . GLU A 1 120 ? 33.641 58.917 12.901 1.00 34.37 120 GLU A O 1
ATOM 1001 N N . ALA A 1 121 ? 31.824 59.300 11.641 1.00 32.52 121 ALA A N 1
ATOM 1002 C CA . ALA A 1 121 ? 32.488 60.334 10.863 1.00 33.22 121 ALA A CA 1
ATOM 1003 C C . ALA A 1 121 ? 32.683 61.578 11.737 1.00 32.30 121 ALA A C 1
ATOM 1004 O O . ALA A 1 121 ? 33.692 62.276 11.607 1.00 33.15 121 ALA A O 1
ATOM 1006 N N . LEU A 1 122 ? 31.712 61.849 12.615 1.00 31.80 122 LEU A N 1
ATOM 1007 C CA . LEU A 1 122 ? 31.775 63.008 13.501 1.00 30.63 122 LEU A CA 1
ATOM 1008 C C . LEU A 1 122 ? 32.934 62.884 14.497 1.00 31.95 122 LEU A C 1
ATOM 1009 O O . LEU A 1 122 ? 33.541 63.889 14.860 1.00 32.48 122 LEU A O 1
ATOM 1014 N N . LEU A 1 123 ? 33.235 61.657 14.926 1.00 33.16 123 LEU A N 1
ATOM 1015 C CA . LEU A 1 123 ? 34.326 61.428 15.875 1.00 34.85 123 LEU A CA 1
ATOM 1016 C C . LEU A 1 123 ? 35.673 61.815 15.268 1.00 35.95 123 LEU A C 1
ATOM 1017 O O . LEU A 1 123 ? 36.638 62.042 15.992 1.00 37.29 123 LEU A O 1
ATOM 1022 N N . ASP A 1 124 ? 35.743 61.899 13.944 1.00 37.10 124 ASP A N 1
ATOM 1023 C CA . ASP A 1 124 ? 36.989 62.301 13.284 1.00 39.72 124 ASP A CA 1
ATOM 1024 C C . ASP A 1 124 ? 37.073 63.812 13.085 1.00 40.32 124 ASP A C 1
ATOM 1025 O O . ASP A 1 124 ? 38.115 64.339 12.675 1.00 40.60 124 ASP A O 1
ATOM 1030 N N . LEU A 1 125 ? 35.980 64.510 13.376 1.00 39.45 125 LEU A N 1
ATOM 1031 C CA . LEU A 1 125 ? 35.938 65.963 13.224 1.00 39.22 125 LEU A CA 1
ATOM 1032 C C . LEU A 1 125 ? 36.058 66.684 14.554 1.00 38.90 125 LEU A C 1
ATOM 1033 O O . LEU A 1 125 ? 36.449 67.858 14.601 1.00 41.42 125 LEU A O 1
ATOM 1038 N N . VAL A 1 126 ? 35.697 66.000 15.634 1.00 36.69 126 VAL A N 1
ATOM 1039 C CA . VAL A 1 126 ? 35.769 66.605 16.958 1.00 34.87 126 VAL A CA 1
ATOM 1040 C C . VAL A 1 126 ? 36.218 65.642 18.031 1.00 33.72 126 VAL A C 1
ATOM 1041 O O . VAL A 1 126 ? 36.265 64.432 17.824 1.00 33.53 126 VAL A O 1
ATOM 1045 N N . THR A 1 127 ? 36.551 66.211 19.182 1.00 32.83 127 THR A N 1
ATOM 1046 C CA . THR A 1 127 ? 36.934 65.446 20.360 1.00 32.69 127 THR A CA 1
ATOM 1047 C C . THR A 1 127 ? 35.775 65.675 21.320 1.00 31.55 127 THR A C 1
ATOM 1048 O O . THR A 1 127 ? 35.551 66.802 21.757 1.00 30.93 127 THR A O 1
ATOM 1052 N N . PHE A 1 128 ? 35.021 64.635 21.648 1.00 29.49 128 PHE A N 1
ATOM 1053 C CA . PHE A 1 128 ? 33.938 64.849 22.576 1.00 28.84 128 PHE A CA 1
ATOM 1054 C C . PHE A 1 128 ? 34.484 64.958 23.982 1.00 29.48 128 PHE A C 1
ATOM 1055 O O . PHE A 1 128 ? 35.436 64.265 24.341 1.00 30.94 128 PHE A O 1
ATOM 1063 N N . VAL A 1 129 ? 33.901 65.865 24.752 1.00 27.96 129 VAL A N 1
ATOM 1064 C CA . VAL A 1 129 ? 34.262 66.037 26.143 1.00 28.27 129 VAL A CA 1
ATOM 1065 C C . VAL A 1 129 ? 32.997 65.759 26.935 1.00 28.82 129 VAL A C 1
ATOM 1066 O O . VAL A 1 129 ? 32.027 66.524 26.873 1.00 29.59 129 VAL A O 1
ATOM 1070 N N . GLY A 1 130 ? 33.000 64.661 27.682 1.00 27.18 130 GLY A N 1
ATOM 1071 C CA . GLY A 1 130 ? 31.836 64.325 28.474 1.00 29.53 130 GLY A CA 1
ATOM 1072 C C . GLY A 1 130 ? 31.939 64.777 29.912 1.00 31.32 130 GLY A C 1
ATOM 1073 O O . GLY A 1 130 ? 33.000 64.668 30.533 1.00 33.61 130 GLY A O 1
ATOM 1074 N N . VAL A 1 131 ? 30.850 65.314 30.443 1.00 31.08 131 V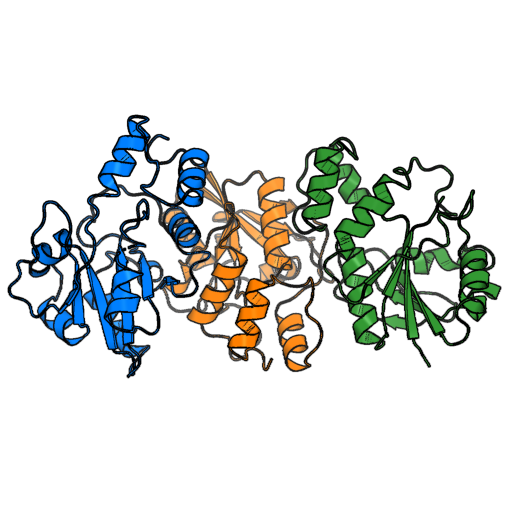AL A N 1
ATOM 1075 C CA . VAL A 1 131 ? 30.834 65.754 31.828 1.00 31.24 131 VAL A CA 1
ATOM 1076 C C . VAL A 1 131 ? 29.665 65.102 32.542 1.00 31.26 131 VAL A C 1
ATOM 1077 O O . VAL A 1 131 ? 28.580 64.948 31.982 1.00 31.76 131 VAL A O 1
ATOM 1081 N N . ALA A 1 132 ? 29.890 64.720 33.791 1.00 31.05 132 ALA A N 1
ATOM 1082 C CA . ALA A 1 132 ? 28.875 64.053 34.586 1.00 30.22 132 ALA A CA 1
ATOM 1083 C C . ALA A 1 132 ? 27.604 64.861 34.828 1.00 31.76 132 ALA A C 1
ATOM 1084 O O . ALA A 1 132 ? 27.615 66.101 34.890 1.00 31.34 132 ALA A O 1
ATOM 1086 N N . ARG A 1 133 ? 26.510 64.128 34.967 1.00 29.70 133 ARG A N 1
ATOM 1087 C CA . ARG A 1 133 ? 25.206 64.709 35.229 1.00 30.45 133 ARG A CA 1
ATOM 1088 C C . ARG A 1 133 ? 24.425 63.694 36.055 1.00 31.34 133 ARG A C 1
ATOM 1089 O O . ARG A 1 133 ? 24.368 62.519 35.693 1.00 31.10 133 ARG A O 1
ATOM 1097 N N . PRO A 1 134 ? 23.804 64.140 37.162 1.00 32.12 134 PRO A N 1
ATOM 1098 C CA . PRO A 1 134 ? 23.018 63.287 38.061 1.00 34.20 134 PRO A CA 1
ATOM 1099 C C . PRO A 1 134 ? 21.931 62.514 37.326 1.00 35.93 134 PRO A C 1
ATOM 1100 O O . PRO A 1 134 ? 21.156 63.096 36.562 1.00 37.06 134 PRO A O 1
ATOM 1104 N N . GLY A 1 135 ? 21.882 61.205 37.553 1.00 34.40 135 GLY A N 1
ATOM 1105 C CA . GLY A 1 135 ? 20.884 60.397 36.882 1.00 35.38 135 GLY A CA 1
ATOM 1106 C C . GLY A 1 135 ? 21.376 59.804 35.574 1.00 35.39 135 GLY A C 1
ATOM 1107 O O . GLY A 1 135 ? 20.649 59.067 34.904 1.00 35.98 135 GLY A O 1
ATOM 1108 N N . TYR A 1 136 ? 22.609 60.134 35.197 1.00 33.06 136 TYR A N 1
ATOM 1109 C CA . TYR A 1 136 ? 23.199 59.615 33.971 1.00 33.17 136 TYR A CA 1
ATOM 1110 C C . TYR A 1 136 ? 24.608 59.125 34.290 1.00 34.84 136 TYR A C 1
ATOM 1111 O O . TYR A 1 136 ? 25.180 59.499 35.310 1.00 36.01 136 TYR A O 1
ATOM 1120 N N . LYS A 1 137 ? 25.162 58.283 33.433 1.00 35.47 137 LYS A N 1
ATOM 1121 C CA . LYS A 1 137 ? 26.511 57.761 33.660 1.00 37.41 137 LYS A CA 1
ATOM 1122 C C . LYS A 1 137 ? 27.367 58.013 32.418 1.00 36.19 137 LYS A C 1
ATOM 1123 O O . LYS A 1 137 ? 26.863 58.018 31.296 1.00 35.82 137 LYS A O 1
ATOM 1129 N N . LEU A 1 138 ? 28.661 58.242 32.622 1.00 35.69 138 LEU A N 1
ATOM 1130 C CA . LEU A 1 138 ? 29.571 58.481 31.506 1.00 35.93 138 LEU A CA 1
ATOM 1131 C C . LEU A 1 138 ? 29.982 57.130 30.950 1.00 36.73 138 LEU A C 1
ATOM 1132 O O . LEU A 1 138 ? 31.155 56.731 30.975 1.00 35.97 138 LEU A O 1
ATOM 1137 N N . ARG A 1 139 ? 28.976 56.421 30.459 1.00 35.04 139 ARG A N 1
ATOM 1138 C CA . ARG A 1 139 ? 29.152 55.100 29.890 1.00 33.23 139 ARG A CA 1
ATOM 1139 C C . ARG A 1 139 ? 28.994 55.185 28.378 1.00 32.30 139 ARG A C 1
ATOM 1140 O O . ARG A 1 139 ? 27.941 55.601 27.870 1.00 30.73 139 ARG A O 1
ATOM 1148 N N . THR A 1 140 ? 30.039 54.797 27.656 1.00 29.20 140 THR A N 1
ATOM 1149 C CA . THR A 1 140 ? 30.013 54.851 26.199 1.00 28.52 140 THR A CA 1
ATOM 1150 C C . THR A 1 140 ? 31.157 54.086 25.548 1.00 28.37 140 THR A C 1
ATOM 1151 O O . THR A 1 140 ? 32.245 53.978 26.112 1.00 29.07 140 THR A O 1
ATOM 1155 N N . PRO A 1 141 ? 30.934 53.537 24.340 1.00 29.27 141 PRO A N 1
ATOM 1156 C CA . PRO A 1 141 ? 32.023 52.803 23.676 1.00 29.42 141 PRO A CA 1
ATOM 1157 C C . PRO A 1 141 ? 32.960 53.755 22.907 1.00 29.26 141 PRO A C 1
ATOM 1158 O O . PRO A 1 141 ? 34.044 53.376 22.474 1.00 28.67 141 PRO A O 1
ATOM 1162 N N . TYR A 1 142 ? 32.538 55.005 22.754 1.00 28.28 142 TYR A N 1
ATOM 1163 C CA . TYR A 1 142 ? 33.322 55.977 21.997 1.00 27.08 142 TYR A CA 1
ATOM 1164 C C . TYR A 1 142 ? 34.450 56.634 22.799 1.00 27.29 142 TYR A C 1
ATOM 1165 O O . TYR A 1 142 ? 34.376 56.740 24.010 1.00 26.50 142 TYR A O 1
ATOM 1174 N N . PRO A 1 143 ? 35.511 57.074 22.112 1.00 28.34 143 PRO A N 1
ATOM 1175 C CA . PRO A 1 143 ? 36.676 57.723 22.739 1.00 29.65 143 PRO A CA 1
ATOM 1176 C C . PRO A 1 143 ? 36.514 59.147 23.284 1.00 30.99 143 PRO A C 1
ATOM 1177 O O . PRO A 1 143 ? 37.194 60.086 22.831 1.00 34.07 143 PRO A O 1
ATOM 1181 N N . ILE A 1 144 ? 35.673 59.312 24.287 1.00 30.84 144 ILE A N 1
ATOM 1182 C CA . ILE A 1 144 ? 35.455 60.626 24.863 1.00 30.31 144 ILE A CA 1
ATOM 1183 C C . ILE A 1 144 ? 36.517 61.006 25.894 1.00 31.02 144 ILE A C 1
ATOM 1184 O O . ILE A 1 144 ? 37.208 60.152 26.470 1.00 29.43 144 ILE A O 1
ATOM 1189 N N . THR A 1 145 ? 36.645 62.305 26.104 1.00 30.34 145 THR A N 1
ATOM 1190 C CA . THR A 1 145 ? 37.546 62.826 27.107 1.00 31.54 145 THR A CA 1
ATOM 1191 C C . THR A 1 145 ? 36.609 63.199 28.249 1.00 33.87 145 THR A C 1
ATOM 1192 O O . THR A 1 145 ? 35.552 63.805 28.025 1.00 34.91 145 THR A O 1
ATOM 1196 N N . THR A 1 146 ? 36.946 62.800 29.467 1.00 34.56 146 THR A N 1
ATOM 1197 C CA . THR A 1 146 ? 36.097 63.147 30.590 1.00 37.38 146 THR A CA 1
ATOM 1198 C C . THR A 1 146 ? 36.725 64.304 31.344 1.00 38.22 146 THR A C 1
ATOM 1199 O O . THR A 1 146 ? 37.935 64.533 31.278 1.00 36.38 146 THR A O 1
ATOM 1203 N N . VAL A 1 147 ? 35.878 65.060 32.024 1.00 39.23 147 VAL A N 1
ATOM 1204 C CA . VAL A 1 147 ? 36.321 66.204 32.800 1.00 39.69 147 VAL A CA 1
ATOM 1205 C C . VAL A 1 147 ? 35.532 66.168 34.086 1.00 41.15 147 VAL A C 1
ATOM 1206 O O . VAL A 1 147 ? 34.301 66.169 34.057 1.00 38.85 147 VAL A O 1
ATOM 1210 N N . GLU A 1 148 ? 36.239 66.118 35.214 1.00 41.31 148 GLU A N 1
ATOM 1211 C CA . GLU A 1 148 ? 35.581 66.085 36.510 1.00 42.93 148 GLU A CA 1
ATOM 1212 C C . GLU A 1 148 ? 35.067 67.458 36.895 1.00 41.99 148 GLU A C 1
ATOM 1213 O O . GLU A 1 148 ? 35.826 68.429 36.943 1.00 43.77 148 GLU A O 1
ATOM 1219 N N . ILE A 1 149 ? 33.776 67.532 37.176 1.00 40.55 149 ILE A N 1
ATOM 1220 C CA . ILE A 1 149 ? 33.159 68.791 37.562 1.00 41.52 149 ILE A CA 1
ATOM 1221 C C . ILE A 1 149 ? 32.226 68.582 38.739 1.00 39.70 149 ILE A C 1
ATOM 1222 O O . ILE A 1 149 ? 31.891 67.456 39.084 1.00 42.14 149 ILE A O 1
ATOM 1227 N N . PRO A 1 150 ? 31.839 69.666 39.422 1.00 40.45 150 PRO A N 1
ATOM 1228 C CA . PRO A 1 150 ? 30.917 69.478 40.551 1.00 39.28 150 PRO A CA 1
ATOM 1229 C C . PRO A 1 150 ? 29.484 69.383 39.979 1.00 40.15 150 PRO A C 1
ATOM 1230 O O . PRO A 1 150 ? 28.853 70.403 39.696 1.00 37.84 150 PRO A O 1
ATOM 1234 N N . GLU A 1 151 ? 29.002 68.149 39.798 1.00 39.77 151 GLU A N 1
ATOM 1235 C CA . GLU A 1 151 ? 27.674 67.860 39.218 1.00 39.87 151 GLU A CA 1
ATOM 1236 C C . GLU A 1 151 ? 26.509 68.706 39.704 1.00 37.33 151 GLU A C 1
ATOM 1237 O O . GLU A 1 151 ? 26.419 69.020 40.873 1.00 38.31 151 GLU A O 1
ATOM 1243 N N . PHE A 1 152 ? 25.592 69.029 38.794 1.00 36.58 152 PHE A N 1
ATOM 1244 C CA . PHE A 1 152 ? 24.413 69.856 39.099 1.00 35.10 152 PHE A CA 1
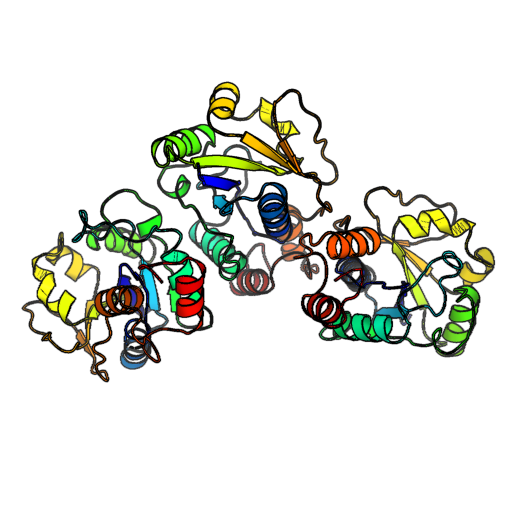ATOM 1245 C C . PHE A 1 152 ? 23.232 69.282 38.285 1.00 35.13 152 PHE A C 1
ATOM 1246 O O . PHE A 1 152 ? 23.244 69.343 37.072 1.00 36.44 152 PHE A O 1
ATOM 1254 N N . ALA A 1 153 ? 22.229 68.733 38.957 1.00 36.49 153 ALA A N 1
ATOM 1255 C CA . ALA A 1 153 ? 21.091 68.123 38.270 1.00 37.01 153 ALA A CA 1
ATOM 1256 C C . ALA A 1 153 ? 20.047 69.099 37.717 1.00 37.07 153 ALA A C 1
ATOM 1257 O O . ALA A 1 153 ? 18.937 68.679 37.393 1.00 39.44 153 ALA A O 1
ATOM 1259 N N . VAL A 1 154 ? 20.374 70.381 37.618 1.00 35.28 154 VAL A N 1
ATOM 1260 C CA . VAL A 1 154 ? 19.407 71.350 37.079 1.00 33.80 154 VAL A CA 1
ATOM 1261 C C . VAL A 1 154 ? 19.120 71.022 35.598 1.00 33.25 154 VAL A C 1
ATOM 1262 O O . VAL A 1 154 ? 20.017 70.602 34.855 1.00 34.28 154 VAL A O 1
ATOM 1266 N N . SER A 1 155 ? 17.875 71.202 35.157 1.00 32.24 155 SER A N 1
ATOM 1267 C CA . SER A 1 155 ? 17.557 70.939 33.755 1.00 32.31 155 SER A CA 1
ATOM 1268 C C . SER A 1 155 ? 16.466 71.876 33.270 1.00 31.82 155 SER A C 1
ATOM 1269 O O . SER A 1 155 ? 15.643 72.339 34.059 1.00 32.94 155 SER A O 1
ATOM 1272 N N . SER A 1 156 ? 16.461 72.130 31.967 1.00 31.53 156 SER A N 1
ATOM 1273 C CA . SER A 1 156 ? 15.446 72.989 31.344 1.00 33.78 156 SER A CA 1
ATOM 1274 C C . SER A 1 156 ? 14.026 72.455 31.547 1.00 34.25 156 SER A C 1
ATOM 1275 O O . SER A 1 156 ? 13.097 73.225 31.829 1.00 34.33 156 SER A O 1
ATOM 1278 N N . SER A 1 157 ? 13.854 71.140 31.403 1.00 34.25 157 SER A N 1
ATOM 1279 C CA . SER A 1 157 ? 12.536 70.541 31.579 1.00 35.42 157 SER A CA 1
ATOM 1280 C C . SER A 1 157 ? 12.051 70.769 33.008 1.00 36.04 157 SER A C 1
ATOM 1281 O O . SER A 1 157 ? 10.864 71.062 33.241 1.00 35.51 157 SER A O 1
ATOM 1284 N N . LEU A 1 158 ? 12.961 70.656 33.979 1.00 35.38 158 LEU A N 1
ATOM 1285 C CA . LEU A 1 158 ? 12.571 70.889 35.367 1.00 36.52 158 LEU A CA 1
ATOM 1286 C C . LEU A 1 158 ? 12.196 72.354 35.532 1.00 33.86 158 LEU A C 1
ATOM 1287 O O . LEU A 1 158 ? 11.259 72.685 36.263 1.00 35.84 158 LEU A O 1
ATOM 1292 N N . LEU A 1 159 ? 12.937 73.230 34.864 1.00 34.71 159 LEU A N 1
ATOM 1293 C CA . LEU A 1 159 ? 12.682 74.671 34.940 1.00 34.20 159 LEU A CA 1
ATOM 1294 C C . LEU A 1 159 ? 11.348 75.039 34.272 1.00 35.57 159 LEU A C 1
ATOM 1295 O O . LEU A 1 159 ? 10.548 75.797 34.840 1.00 36.14 159 LEU A O 1
ATOM 1300 N N . ARG A 1 160 ? 11.107 74.501 33.080 1.00 36.73 160 ARG A N 1
ATOM 1301 C CA . ARG A 1 160 ? 9.856 74.791 32.378 1.00 37.90 160 ARG A CA 1
ATOM 1302 C C . ARG A 1 160 ? 8.697 74.341 33.251 1.00 38.65 160 ARG A C 1
ATOM 1303 O O . ARG A 1 160 ? 7.698 75.054 33.391 1.00 39.27 160 ARG A O 1
ATOM 1311 N N . GLU A 1 161 ? 8.847 73.166 33.861 1.00 39.21 161 GLU A N 1
ATOM 1312 C CA . GLU A 1 161 ? 7.816 72.617 34.734 1.00 39.81 161 GLU A CA 1
ATOM 1313 C C . GLU A 1 161 ? 7.612 73.482 35.973 1.00 39.62 161 GLU A C 1
ATOM 1314 O O . GLU A 1 161 ? 6.474 73.751 36.367 1.00 39.00 161 GLU A O 1
ATOM 1320 N N . ARG A 1 162 ? 8.706 73.923 36.596 1.00 39.13 162 ARG A N 1
ATOM 1321 C CA . ARG A 1 162 ? 8.578 74.770 37.773 1.00 38.21 162 ARG A CA 1
ATOM 1322 C C . ARG A 1 162 ? 7.950 76.119 37.439 1.00 37.32 162 ARG A C 1
ATOM 1323 O O . ARG A 1 162 ? 7.184 76.656 38.228 1.00 37.18 162 ARG A O 1
ATOM 1331 N N . TYR A 1 163 ? 8.274 76.684 36.285 1.00 37.07 163 TYR A N 1
ATOM 1332 C CA . TYR A 1 163 ? 7.653 77.956 35.934 1.00 38.59 163 TYR A CA 1
ATOM 1333 C C . TYR A 1 163 ? 6.152 77.742 35.775 1.00 39.11 163 TYR A C 1
ATOM 1334 O O . TYR A 1 163 ? 5.350 78.543 36.253 1.00 40.59 163 TYR A O 1
ATOM 1343 N N . LYS A 1 164 ? 5.778 76.645 35.127 1.00 41.68 164 LYS A N 1
ATOM 1344 C CA . LYS A 1 164 ? 4.367 76.325 34.935 1.00 43.91 164 LYS A CA 1
ATOM 1345 C C . LYS A 1 164 ? 3.675 76.182 36.290 1.00 45.21 164 LYS A C 1
ATOM 1346 O O . LYS A 1 164 ? 2.630 76.791 36.525 1.00 45.90 164 LYS A O 1
ATOM 1352 N N . GLU A 1 165 ? 4.268 75.384 37.179 1.00 45.74 165 GLU A N 1
ATOM 1353 C CA . GLU A 1 165 ? 3.723 75.152 38.519 1.00 46.65 165 GLU A CA 1
ATOM 1354 C C . GLU A 1 165 ? 4.001 76.259 39.527 1.00 46.27 165 GLU A C 1
ATOM 1355 O O . GLU A 1 165 ? 3.687 76.118 40.707 1.00 46.63 165 GLU A O 1
ATOM 1361 N N . LYS A 1 166 ? 4.592 77.351 39.067 1.00 45.08 166 LYS A N 1
ATOM 1362 C CA . LYS A 1 166 ? 4.911 78.470 39.937 1.00 45.09 166 LYS A CA 1
ATOM 1363 C C . LYS A 1 166 ? 5.845 78.062 41.086 1.00 44.77 166 LYS A C 1
ATOM 1364 O O . LYS A 1 166 ? 5.702 78.548 42.207 1.00 44.22 166 LYS A O 1
ATOM 1370 N N . LYS A 1 167 ? 6.793 77.170 40.802 1.00 43.21 167 LYS A N 1
ATOM 1371 C CA . LYS A 1 167 ? 7.757 76.715 41.808 1.00 42.70 167 LYS A CA 1
ATOM 1372 C C . LYS A 1 167 ? 9.081 77.471 41.692 1.00 41.54 167 LYS A C 1
ATOM 1373 O O . LYS A 1 167 ? 9.420 78.002 40.629 1.00 42.81 167 LYS A O 1
ATOM 1379 N N . THR A 1 168 ? 9.836 77.501 42.787 1.00 38.72 168 THR A N 1
ATOM 1380 C CA . THR A 1 168 ? 11.097 78.234 42.841 1.00 35.65 168 THR A CA 1
ATOM 1381 C C . THR A 1 168 ? 12.158 77.841 41.817 1.00 34.87 168 THR A C 1
ATOM 1382 O O . THR A 1 168 ? 12.349 76.669 41.497 1.00 33.61 168 THR A O 1
ATOM 1386 N N . CYS A 1 169 ? 12.851 78.851 41.299 1.00 34.59 169 CYS A N 1
ATOM 1387 C CA . CYS A 1 169 ? 13.905 78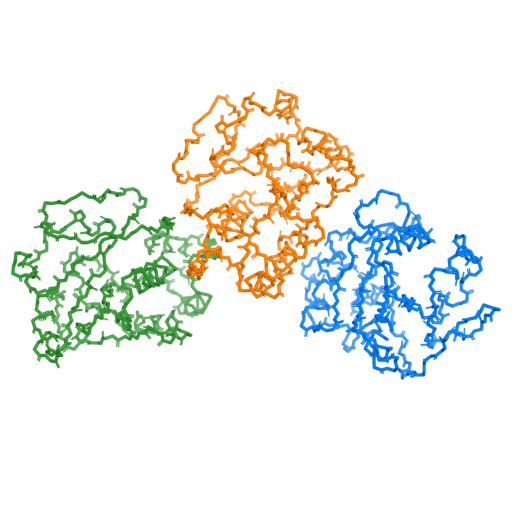.635 40.330 1.00 34.70 169 CYS A CA 1
ATOM 1388 C C . CYS A 1 169 ? 15.177 79.352 40.782 1.00 33.40 169 CYS A C 1
ATOM 1389 O O . CYS A 1 169 ? 16.121 79.490 40.014 1.00 32.32 169 CYS A O 1
ATOM 1392 N N . LYS A 1 170 ? 15.190 79.786 42.040 1.00 35.08 170 LYS A N 1
ATOM 1393 C CA . LYS A 1 170 ? 16.347 80.485 42.605 1.00 35.10 170 LYS A CA 1
ATOM 1394 C C . LYS A 1 170 ? 17.615 79.632 42.513 1.00 34.10 170 LYS A C 1
ATOM 1395 O O . LYS A 1 170 ? 17.585 78.436 42.793 1.00 35.15 170 LYS A O 1
ATOM 1401 N N . TYR A 1 171 ? 18.713 80.263 42.104 1.00 32.66 171 TYR A N 1
ATOM 1402 C CA . TYR A 1 171 ? 20.019 79.628 41.969 1.00 32.83 171 TYR A CA 1
ATOM 1403 C C . TYR A 1 171 ? 20.163 78.733 40.746 1.00 33.30 171 TYR A C 1
ATOM 1404 O O . TYR A 1 171 ? 21.281 78.317 40.411 1.00 34.58 171 TYR A O 1
ATOM 1413 N N . LEU A 1 172 ? 19.054 78.462 40.050 1.00 30.66 172 LEU A N 1
ATOM 1414 C CA . LEU A 1 172 ? 19.110 77.548 38.912 1.00 30.61 172 LEU A CA 1
ATOM 1415 C C . LEU A 1 172 ? 19.464 78.112 37.532 1.00 29.27 172 LEU A C 1
ATOM 1416 O O . LEU A 1 172 ? 19.954 77.373 36.680 1.00 29.46 172 LEU A O 1
ATOM 1421 N N . LEU A 1 173 ? 19.214 79.406 37.300 1.00 29.37 173 LEU A N 1
ATOM 1422 C CA . LEU A 1 173 ? 19.546 80.035 36.016 1.00 29.46 173 LEU A CA 1
ATOM 1423 C C . LEU A 1 173 ? 19.762 81.532 36.271 1.00 29.28 173 LEU A C 1
ATOM 1424 O O . LEU A 1 173 ? 19.274 82.057 37.258 1.00 31.03 173 LEU A O 1
ATOM 1429 N N . PRO A 1 174 ? 20.486 82.232 35.379 1.00 31.06 174 PRO A N 1
ATOM 1430 C CA . PRO A 1 174 ? 20.735 83.668 35.584 1.00 31.76 174 PRO A CA 1
ATOM 1431 C C . PRO A 1 174 ? 19.500 84.533 35.792 1.00 33.78 174 PRO A C 1
ATOM 1432 O O . PRO A 1 174 ? 18.446 84.310 35.199 1.00 32.92 174 PRO A O 1
ATOM 1436 N N . GLU A 1 175 ? 19.655 85.523 36.658 1.00 34.69 175 GLU A N 1
ATOM 1437 C CA . GLU A 1 175 ? 18.594 86.456 36.982 1.00 36.48 175 GLU A CA 1
ATOM 1438 C C . GLU A 1 175 ? 17.968 87.124 35.754 1.00 35.81 175 GLU A C 1
ATOM 1439 O O . GLU A 1 175 ? 16.749 87.279 35.689 1.00 36.13 175 GLU A O 1
ATOM 1445 N N . LYS A 1 176 ? 18.802 87.535 34.807 1.00 34.64 176 LYS A N 1
ATOM 1446 C CA . LYS A 1 176 ? 18.322 88.212 33.602 1.00 36.88 176 LYS A CA 1
ATOM 1447 C C . LYS A 1 176 ? 17.465 87.281 32.760 1.00 35.83 176 LYS A C 1
ATOM 1448 O O . LYS A 1 176 ? 16.485 87.698 32.140 1.00 36.29 176 LYS A O 1
ATOM 1454 N N . VAL A 1 177 ? 17.834 86.008 32.740 1.00 32.55 177 VAL A N 1
ATOM 1455 C CA . VAL A 1 177 ? 17.060 85.037 31.985 1.00 31.84 177 VAL A CA 1
ATOM 1456 C C . VAL A 1 177 ? 15.702 84.872 32.664 1.00 31.94 177 VAL A C 1
ATOM 1457 O O . VAL A 1 177 ? 14.664 84.787 31.997 1.00 33.91 177 VAL A O 1
ATOM 1461 N N . GLN A 1 178 ? 15.706 84.838 33.994 1.00 33.17 178 GLN A N 1
ATOM 1462 C CA . GLN A 1 178 ? 14.475 84.703 34.759 1.00 33.79 178 GLN A CA 1
ATOM 1463 C C . GLN A 1 178 ? 13.549 85.886 34.436 1.00 35.40 178 GLN A C 1
ATOM 1464 O O . GLN A 1 178 ? 12.349 85.711 34.232 1.00 35.67 178 GLN A O 1
ATOM 1470 N N . VAL A 1 179 ? 14.124 87.083 34.373 1.00 35.91 179 VAL A N 1
ATOM 1471 C CA . VAL A 1 179 ? 13.364 88.301 34.087 1.00 37.47 179 VAL A CA 1
ATOM 1472 C C . VAL A 1 179 ? 12.721 88.216 32.707 1.00 36.93 179 VAL A C 1
ATOM 1473 O O . VAL A 1 179 ? 11.531 88.500 32.542 1.00 39.15 179 VAL A O 1
ATOM 1477 N N . TYR A 1 180 ? 13.522 87.821 31.724 1.00 37.43 180 TYR A N 1
ATOM 1478 C CA . TYR A 1 180 ? 13.057 87.673 30.354 1.00 37.08 180 TYR A CA 1
ATOM 1479 C C . TYR A 1 180 ? 11.897 86.674 30.277 1.00 37.55 180 TYR A C 1
ATOM 1480 O O . TYR A 1 180 ? 10.891 86.924 29.602 1.00 38.61 180 TYR A O 1
ATOM 1489 N N . ILE A 1 181 ? 12.037 85.540 30.962 1.00 36.35 181 ILE A N 1
ATOM 1490 C CA . ILE A 1 181 ? 11.000 84.509 30.969 1.00 35.72 181 ILE A CA 1
ATOM 1491 C C . ILE A 1 181 ? 9.669 84.970 31.567 1.00 37.68 181 ILE A C 1
ATOM 1492 O O . ILE A 1 181 ? 8.605 84.751 30.974 1.00 36.56 181 ILE A O 1
ATOM 1497 N N . GLU A 1 182 ? 9.729 85.590 32.746 1.00 38.36 182 GLU A N 1
ATOM 1498 C CA . GLU A 1 182 ? 8.530 86.072 33.433 1.00 42.79 182 GLU A CA 1
ATOM 1499 C C . GLU A 1 182 ? 7.857 87.193 32.639 1.00 42.88 182 GLU A C 1
ATOM 1500 O O . GLU A 1 182 ? 6.633 87.233 32.524 1.00 41.88 182 GLU A O 1
ATOM 1506 N N . ARG A 1 183 ? 8.673 88.094 32.102 1.00 43.73 183 ARG A N 1
ATOM 1507 C CA . ARG A 1 183 ? 8.193 89.229 31.315 1.00 44.90 183 ARG A CA 1
ATOM 1508 C C . ARG A 1 183 ? 7.418 88.767 30.082 1.00 44.78 183 ARG A C 1
ATOM 1509 O O . ARG A 1 183 ? 6.332 89.280 29.803 1.00 44.28 183 ARG A O 1
ATOM 1517 N N . ASN A 1 184 ? 7.974 87.792 29.360 1.00 42.72 184 ASN A N 1
ATOM 1518 C CA . ASN A 1 184 ? 7.340 87.254 28.156 1.00 41.37 184 ASN A CA 1
ATOM 1519 C C . ASN A 1 184 ? 6.348 86.129 28.437 1.00 39.98 184 ASN A C 1
ATOM 1520 O O . ASN A 1 184 ? 5.785 85.551 27.510 1.00 40.65 184 ASN A O 1
ATOM 1525 N N . GLY A 1 185 ? 6.133 85.821 29.710 1.00 38.76 185 GLY A N 1
ATOM 1526 C CA . GLY A 1 185 ? 5.207 84.761 30.082 1.00 38.65 185 GLY A CA 1
ATOM 1527 C C . GLY A 1 185 ? 5.542 83.357 29.584 1.00 38.35 185 GLY A C 1
ATOM 1528 O O . GLY A 1 185 ? 4.648 82.524 29.436 1.00 38.22 185 GLY A O 1
ATOM 1529 N N . LEU A 1 186 ? 6.818 83.086 29.325 1.00 37.38 186 LEU A N 1
ATOM 1530 C CA . LEU A 1 186 ? 7.220 81.763 28.851 1.00 37.07 186 LEU A CA 1
ATOM 1531 C C . LEU A 1 186 ? 6.914 80.635 29.842 1.00 35.86 186 LEU A C 1
ATOM 1532 O O . LEU A 1 186 ? 6.802 80.867 31.044 1.00 34.97 186 LEU A O 1
ATOM 1537 N N . TYR A 1 187 ? 6.762 79.421 29.319 1.00 36.51 187 TYR A N 1
ATOM 1538 C CA . TYR A 1 187 ? 6.513 78.229 30.135 1.00 37.97 187 TYR A CA 1
ATOM 1539 C C . TYR A 1 187 ? 5.371 78.374 31.119 1.00 40.19 187 TYR A C 1
ATOM 1540 O O . TYR A 1 187 ? 5.291 77.636 32.115 1.00 40.19 187 TYR A O 1
ATOM 1549 N N . GLU A 1 188 ? 4.494 79.330 30.831 1.00 43.69 188 GLU A N 1
ATOM 1550 C CA . GLU A 1 188 ? 3.333 79.611 31.656 1.00 46.63 188 GLU A CA 1
ATOM 1551 C C . GLU A 1 188 ? 3.702 80.443 32.875 1.00 47.50 188 GLU A C 1
ATOM 1552 O O . GLU A 1 188 ? 3.045 80.365 33.914 1.00 47.21 188 GLU A O 1
ATOM 1558 N N . SER A 1 189 ? 4.754 81.249 32.731 1.00 49.32 189 SER A N 1
ATOM 1559 C CA . SER A 1 189 ? 5.226 82.125 33.805 1.00 50.31 189 SER A CA 1
ATOM 1560 C C . SER A 1 189 ? 4.046 82.840 34.444 1.00 52.00 189 SER A C 1
ATOM 1561 O O . SER A 1 189 ? 3.939 82.820 35.692 1.00 52.77 189 SER A O 1
ATOM 1565 N N . MET B 1 1 ? -3.501 89.258 14.633 1.00 50.35 1 MET B N 1
ATOM 1566 C CA . MET B 1 1 ? -2.180 88.960 14.016 1.00 48.06 1 MET B CA 1
ATOM 1567 C C . MET B 1 1 ? -1.064 89.675 14.755 1.00 46.05 1 MET B C 1
ATOM 1568 O O . MET B 1 1 ? -1.250 90.770 15.288 1.00 45.41 1 MET B O 1
ATOM 1573 N N . ARG B 1 2 ? 0.099 89.043 14.781 1.00 41.83 2 ARG B N 1
ATOM 1574 C CA . ARG B 1 2 ? 1.254 89.634 15.409 1.00 38.54 2 ARG B CA 1
ATOM 1575 C C . ARG B 1 2 ? 1.758 90.689 14.410 1.00 36.23 2 ARG B C 1
ATOM 1576 O O . ARG B 1 2 ? 1.770 90.447 13.192 1.00 34.14 2 ARG B O 1
ATOM 1584 N N . LYS B 1 3 ? 2.133 91.861 14.908 1.00 31.88 3 LYS B N 1
ATOM 1585 C CA . LYS B 1 3 ? 2.690 92.897 14.040 1.00 30.51 3 LYS B CA 1
ATOM 1586 C C . LYS B 1 3 ? 4.192 92.854 14.326 1.00 29.19 3 LYS B C 1
ATOM 1587 O O . LYS B 1 3 ? 4.620 93.102 15.452 1.00 28.02 3 LYS B O 1
ATOM 1593 N N . ILE B 1 4 ? 4.981 92.504 13.317 1.00 26.62 4 ILE B N 1
ATOM 1594 C CA . ILE B 1 4 ? 6.421 92.412 13.472 1.00 26.07 4 ILE B CA 1
ATOM 1595 C C . ILE B 1 4 ? 7.135 93.355 12.504 1.00 25.78 4 ILE B C 1
ATOM 1596 O O . ILE B 1 4 ? 6.790 93.459 11.322 1.00 24.10 4 ILE B O 1
ATOM 1601 N N . GLY B 1 5 ? 8.117 94.072 13.019 1.00 24.55 5 GLY B N 1
ATOM 1602 C CA . GLY B 1 5 ? 8.855 94.980 12.167 1.00 23.43 5 GLY B CA 1
ATOM 1603 C C . GLY B 1 5 ? 10.104 94.287 11.670 1.00 23.30 5 GLY B C 1
ATOM 1604 O O . GLY B 1 5 ? 10.655 93.411 12.335 1.00 24.28 5 GLY B O 1
ATOM 1605 N N . ILE B 1 6 ? 10.547 94.665 10.488 1.00 23.82 6 ILE B N 1
ATOM 1606 C CA . ILE B 1 6 ? 11.757 94.091 9.945 1.00 25.89 6 ILE B CA 1
ATOM 1607 C C . ILE B 1 6 ? 12.624 95.196 9.416 1.00 25.55 6 ILE B C 1
ATOM 1608 O O . ILE B 1 6 ? 12.156 96.034 8.651 1.00 25.39 6 ILE B O 1
ATOM 1613 N N . ILE B 1 7 ? 13.881 95.246 9.853 1.00 24.42 7 ILE B N 1
ATOM 1614 C CA . ILE B 1 7 ? 14.776 96.225 9.307 1.00 24.42 7 ILE B CA 1
ATOM 1615 C C . ILE B 1 7 ? 15.885 95.422 8.643 1.00 26.50 7 ILE B C 1
ATOM 1616 O O . ILE B 1 7 ? 16.666 94.721 9.296 1.00 24.10 7 ILE B O 1
ATOM 1621 N N . GLY B 1 8 ? 15.912 95.482 7.319 1.00 26.86 8 GLY B N 1
ATOM 1622 C CA . GLY B 1 8 ? 16.922 94.736 6.607 1.00 27.67 8 GLY B CA 1
ATOM 1623 C C . GLY B 1 8 ? 18.117 95.609 6.374 1.00 28.07 8 GLY B C 1
ATOM 1624 O O . GLY B 1 8 ? 18.036 96.840 6.434 1.00 31.30 8 GLY B O 1
ATOM 1625 N N . GLY B 1 9 ? 19.242 94.974 6.102 1.00 28.16 9 GLY B N 1
ATOM 1626 C CA . GLY B 1 9 ? 20.437 95.719 5.841 1.00 25.94 9 GLY B CA 1
ATOM 1627 C C . GLY B 1 9 ? 21.679 94.870 5.808 1.00 26.31 9 GLY B C 1
ATOM 1628 O O . GLY B 1 9 ? 21.643 93.659 6.007 1.00 24.22 9 GLY B O 1
ATOM 1629 N N . THR B 1 10 ? 22.786 95.542 5.543 1.00 25.40 10 THR B N 1
ATOM 1630 C CA . THR B 1 10 ? 24.083 94.922 5.483 1.00 28.50 10 THR B CA 1
ATOM 1631 C C . THR B 1 10 ? 24.714 95.023 6.882 1.00 27.56 10 THR B C 1
ATOM 1632 O O . THR B 1 10 ? 25.447 94.125 7.314 1.00 27.96 10 THR B O 1
ATOM 1636 N N . PHE B 1 11 ? 24.405 96.107 7.592 1.00 26.74 11 PHE B N 1
ATOM 1637 C CA . PHE B 1 11 ? 24.929 96.337 8.958 1.00 27.06 11 PHE B CA 1
ATOM 1638 C C . PHE B 1 11 ? 26.455 96.216 9.001 1.00 27.36 11 PHE B C 1
ATOM 1639 O O . PHE B 1 11 ? 27.013 95.405 9.749 1.00 29.58 11 PHE B O 1
ATOM 1647 N N . ASP B 1 12 ? 27.104 97.087 8.233 1.00 28.32 12 ASP B N 1
ATOM 1648 C CA . ASP B 1 12 ? 28.552 97.077 8.065 1.00 27.48 12 ASP B CA 1
ATOM 1649 C C . ASP B 1 12 ? 29.168 98.456 8.295 1.00 25.77 12 ASP B C 1
ATOM 1650 O O . ASP B 1 12 ? 29.693 99.071 7.376 1.00 27.18 12 ASP B O 1
ATOM 1655 N N . PRO B 1 13 ? 29.182 98.934 9.550 1.00 25.56 13 PRO B N 1
ATOM 1656 C CA . PRO B 1 13 ? 28.708 98.357 10.799 1.00 25.92 13 PRO B CA 1
ATOM 1657 C C . PRO B 1 13 ? 27.302 98.796 11.176 1.00 26.37 13 PRO B C 1
ATOM 1658 O O . PRO B 1 13 ? 26.762 99.745 10.605 1.00 25.96 13 PRO B O 1
ATOM 1662 N N . PRO B 1 14 ? 26.694 98.098 12.140 1.00 27.84 14 PRO B N 1
ATOM 1663 C CA . PRO B 1 14 ? 25.352 98.483 12.584 1.00 27.27 14 PRO B CA 1
ATOM 1664 C C . PRO B 1 14 ? 25.640 99.731 13.420 1.00 26.96 14 PRO B C 1
ATOM 1665 O O . PRO B 1 14 ? 26.747 99.857 13.977 1.00 26.83 14 PRO B O 1
ATOM 1669 N N . HIS B 1 15 ? 24.677 100.637 13.528 1.00 23.74 15 HIS B N 1
ATOM 1670 C CA . HIS B 1 15 ? 24.912 101.879 14.275 1.00 24.87 15 HIS B CA 1
ATOM 1671 C C . HIS B 1 15 ? 23.655 102.452 14.919 1.00 25.03 15 HIS B C 1
ATOM 1672 O O . HIS B 1 15 ? 22.568 101.847 14.822 1.00 20.69 15 HIS B O 1
ATOM 1679 N N . TYR B 1 16 ? 23.784 103.605 15.590 1.00 24.34 16 TYR B N 1
ATOM 1680 C CA . TYR B 1 16 ? 22.615 104.180 16.258 1.00 25.42 16 TYR B CA 1
ATOM 1681 C C . TYR B 1 16 ? 21.490 104.579 15.334 1.00 22.66 16 TYR B C 1
ATOM 1682 O O . TYR B 1 16 ? 20.338 104.663 15.787 1.00 23.31 16 TYR B O 1
ATOM 1691 N N . GLY B 1 17 ? 21.795 104.829 14.059 1.00 20.66 17 GLY B N 1
ATOM 1692 C CA . GLY B 1 17 ? 20.732 105.155 13.122 1.00 21.27 17 GLY B CA 1
ATOM 1693 C C . GLY B 1 17 ? 19.796 103.933 13.050 1.00 21.85 17 GLY B C 1
ATOM 1694 O O . GLY B 1 17 ? 18.556 104.061 13.101 1.00 21.32 17 GLY B O 1
ATOM 1695 N N . HIS B 1 18 ? 20.381 102.741 12.937 1.00 20.36 18 HIS B N 1
ATOM 1696 C CA . HIS B 1 18 ? 19.552 101.521 12.858 1.00 20.65 18 HIS B CA 1
ATOM 1697 C C . HIS B 1 18 ? 18.737 101.296 14.124 1.00 20.65 18 HIS B C 1
ATOM 1698 O O . HIS B 1 18 ? 17.563 100.939 14.068 1.00 22.92 18 HIS B O 1
ATOM 1705 N N . LEU B 1 19 ? 19.373 101.467 15.281 1.00 22.36 19 LEU B N 1
ATOM 1706 C CA . LEU B 1 19 ? 18.707 101.237 16.546 1.00 22.20 19 LEU B CA 1
ATOM 1707 C C . LEU B 1 19 ? 17.612 102.253 16.799 1.00 22.51 19 LEU B C 1
ATOM 1708 O O . LEU B 1 19 ? 16.526 101.901 17.251 1.00 23.01 19 LEU B O 1
ATOM 1713 N N . LEU B 1 20 ? 17.891 103.516 16.477 1.00 23.47 20 LEU B N 1
ATOM 1714 C CA . LEU B 1 20 ? 16.907 104.583 16.655 1.00 23.00 20 LEU B CA 1
ATOM 1715 C C . LEU B 1 20 ? 15.665 104.307 15.795 1.00 22.48 20 LEU B C 1
ATOM 1716 O O . LEU B 1 20 ? 14.533 104.332 16.288 1.00 22.27 20 LEU B O 1
ATOM 1721 N N . ILE B 1 21 ? 15.857 104.042 14.503 1.00 22.33 21 ILE B N 1
ATOM 1722 C CA . ILE B 1 21 ? 14.713 103.798 13.638 1.00 22.47 21 ILE B CA 1
ATOM 1723 C C . ILE B 1 21 ? 13.902 102.581 14.112 1.00 21.10 21 ILE B C 1
ATOM 1724 O O . ILE B 1 21 ? 12.679 102.625 14.128 1.00 23.39 21 ILE B O 1
ATOM 1729 N N . ALA B 1 22 ? 14.578 101.511 14.505 1.00 21.18 22 ALA B N 1
ATOM 1730 C CA . ALA B 1 22 ? 13.859 100.311 14.958 1.00 20.42 22 ALA B CA 1
ATOM 1731 C C . ALA B 1 22 ? 13.044 100.639 16.221 1.00 21.18 22 ALA B C 1
ATOM 1732 O O . ALA B 1 22 ? 11.878 100.254 16.334 1.00 19.34 22 ALA B O 1
ATOM 1734 N N . ASN B 1 23 ? 13.636 101.385 17.156 1.00 20.59 23 ASN B N 1
ATOM 1735 C CA . ASN B 1 23 ? 12.914 101.752 18.377 1.00 21.40 23 ASN B CA 1
ATOM 1736 C C . ASN B 1 23 ? 11.746 102.675 18.090 1.00 21.11 23 ASN B C 1
ATOM 1737 O O . ASN B 1 23 ? 10.658 102.492 18.646 1.00 22.13 23 ASN B O 1
ATOM 1742 N N . GLU B 1 24 ? 11.966 103.676 17.235 1.00 20.69 24 GLU B N 1
ATOM 1743 C CA . GLU B 1 24 ? 10.919 104.634 16.901 1.00 20.65 24 GLU B CA 1
ATOM 1744 C C . GLU B 1 24 ? 9.701 103.945 16.292 1.00 21.84 24 GLU B C 1
ATOM 1745 O O . GLU B 1 24 ? 8.566 104.232 16.668 1.00 21.54 24 GLU B O 1
ATOM 1751 N N . VAL B 1 25 ? 9.938 103.044 15.342 1.00 21.64 25 VAL B N 1
ATOM 1752 C CA . VAL B 1 25 ? 8.827 102.345 14.684 1.00 22.36 25 VAL B CA 1
ATOM 1753 C C . VAL B 1 25 ? 8.162 101.339 15.645 1.00 21.25 25 VAL B C 1
ATOM 1754 O O . VAL B 1 25 ? 6.943 101.215 15.678 1.00 22.13 25 VAL B O 1
ATOM 1758 N N . TYR B 1 26 ? 8.960 100.612 16.416 1.00 20.96 26 TYR B N 1
ATOM 1759 C CA . TYR B 1 26 ? 8.408 99.676 17.394 1.00 22.04 26 TYR B CA 1
ATOM 1760 C C . TYR B 1 26 ? 7.351 100.381 18.267 1.00 22.84 26 TYR B C 1
ATOM 1761 O O . TYR B 1 26 ? 6.243 99.870 18.487 1.00 23.69 26 TYR B O 1
ATOM 1770 N N . HIS B 1 27 ? 7.690 101.563 18.774 1.00 22.58 27 HIS B N 1
ATOM 1771 C CA . HIS B 1 27 ? 6.755 102.290 19.630 1.00 24.09 27 HIS B CA 1
ATOM 1772 C C . HIS B 1 27 ? 5.624 102.971 18.877 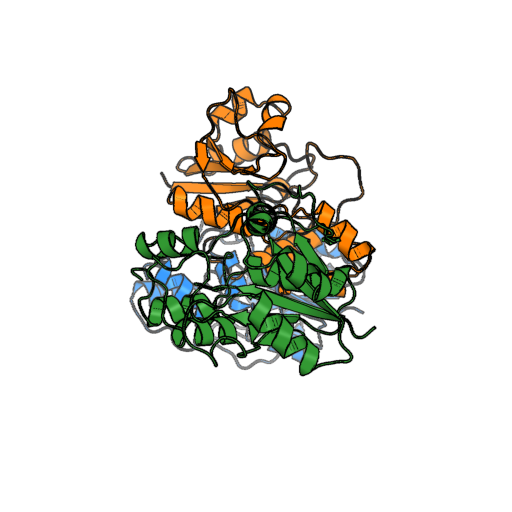1.00 24.45 27 HIS B C 1
ATOM 1773 O O . HIS B 1 27 ? 4.475 102.910 19.294 1.00 25.17 27 HIS B O 1
ATOM 1780 N N . ALA B 1 28 ? 5.941 103.619 17.762 1.00 23.57 28 ALA B N 1
ATOM 1781 C CA . ALA B 1 28 ? 4.917 104.327 17.001 1.00 24.88 28 ALA B CA 1
ATOM 1782 C C . ALA B 1 28 ? 3.809 103.414 16.467 1.00 25.09 28 ALA B C 1
ATOM 1783 O O . ALA B 1 28 ? 2.642 103.799 16.437 1.00 25.63 28 ALA B O 1
ATOM 1785 N N . LEU B 1 29 ? 4.179 102.213 16.037 1.00 25.04 29 LEU B N 1
ATOM 1786 C CA . LEU B 1 29 ? 3.202 101.294 15.464 1.00 27.14 29 LEU B CA 1
ATOM 1787 C C . LEU B 1 29 ? 2.809 100.166 16.405 1.00 28.19 29 LEU B C 1
ATOM 1788 O O . LEU B 1 29 ? 2.100 99.229 16.003 1.00 28.51 29 LEU B O 1
ATOM 1793 N N . ASN B 1 30 ? 3.266 100.257 17.654 1.00 26.56 30 ASN B N 1
ATOM 1794 C CA . ASN B 1 30 ? 2.967 99.245 18.658 1.00 27.92 30 ASN B CA 1
ATOM 1795 C C . ASN B 1 30 ? 3.227 97.811 18.152 1.00 28.39 30 ASN B C 1
ATOM 1796 O O . ASN B 1 30 ? 2.353 96.934 18.195 1.00 26.08 30 ASN B O 1
ATOM 1801 N N . LEU B 1 31 ? 4.449 97.580 17.674 1.00 25.03 31 LEU B N 1
ATOM 1802 C CA . LEU B 1 31 ? 4.847 96.270 17.208 1.00 26.62 31 LEU B CA 1
ATOM 1803 C C . LEU B 1 31 ? 5.166 95.317 18.362 1.00 27.08 31 LEU B C 1
ATOM 1804 O O . LEU B 1 31 ? 5.472 95.737 19.484 1.00 25.49 31 LEU B O 1
ATOM 1809 N N . GLU B 1 32 ? 5.087 94.023 18.081 1.00 26.91 32 GLU B N 1
ATOM 1810 C CA . GLU B 1 32 ? 5.428 93.015 19.073 1.00 28.96 32 GLU B CA 1
ATOM 1811 C C . GLU B 1 32 ? 6.960 92.925 19.202 1.00 28.10 32 GLU B C 1
ATOM 1812 O O . GLU B 1 32 ? 7.495 92.653 20.279 1.00 28.04 32 GLU B O 1
ATOM 1818 N N . GLU B 1 33 ? 7.663 93.166 18.102 1.00 26.67 33 GLU B N 1
ATOM 1819 C CA . GLU B 1 33 ? 9.128 93.042 18.087 1.00 26.89 33 GLU B CA 1
ATOM 1820 C C . GLU B 1 33 ? 9.644 93.602 16.759 1.00 24.46 33 GLU B C 1
ATOM 1821 O O . GLU B 1 33 ? 8.874 93.832 15.830 1.00 25.51 33 GLU B O 1
ATOM 1827 N N . VAL B 1 34 ? 10.943 93.848 16.686 1.00 22.74 34 VAL B N 1
ATOM 1828 C CA . VAL B 1 34 ? 11.546 94.261 15.431 1.00 22.51 34 VAL B CA 1
ATOM 1829 C C . VAL B 1 34 ? 12.660 93.264 15.164 1.00 23.05 34 VAL B C 1
ATOM 1830 O O . VAL B 1 34 ? 13.483 92.982 16.047 1.00 23.15 34 VAL B O 1
ATOM 1834 N N . TRP B 1 35 ? 12.666 92.692 13.965 1.00 24.10 35 TRP B N 1
ATOM 1835 C CA . TRP B 1 35 ? 13.718 91.756 13.592 1.00 23.38 35 TRP B CA 1
ATOM 1836 C C . TRP 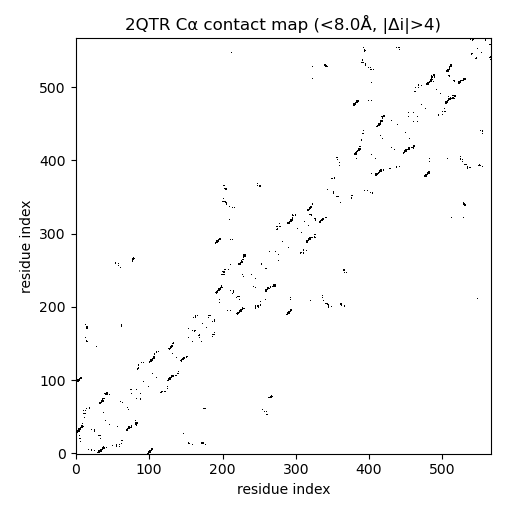B 1 35 ? 14.743 92.437 12.702 1.00 23.56 35 TRP B C 1
ATOM 1837 O O . TRP B 1 35 ? 14.379 93.072 11.698 1.00 24.05 35 TRP B O 1
ATOM 1848 N N . PHE B 1 36 ? 16.025 92.311 13.055 1.00 23.82 36 PHE B N 1
ATOM 1849 C CA . PHE B 1 36 ? 17.091 92.855 12.224 1.00 21.30 36 PHE B CA 1
ATOM 1850 C C . PHE B 1 36 ? 17.438 91.728 11.232 1.00 21.79 36 PHE B C 1
ATOM 1851 O O . PHE B 1 36 ? 17.740 90.607 11.635 1.00 23.91 36 PHE B O 1
ATOM 1859 N N . LEU B 1 37 ? 17.390 92.052 9.943 1.00 21.41 37 LEU B N 1
ATOM 1860 C CA . LEU B 1 37 ? 17.588 91.063 8.864 1.00 23.32 37 LEU B CA 1
ATOM 1861 C C . LEU B 1 37 ? 18.840 91.328 8.039 1.00 22.74 37 LEU B C 1
ATOM 1862 O O . LEU B 1 37 ? 18.817 92.082 7.067 1.00 23.15 37 LEU B O 1
ATOM 1867 N N . PRO B 1 38 ? 19.962 90.699 8.402 1.00 22.81 38 PRO B N 1
ATOM 1868 C CA . PRO B 1 38 ? 21.192 90.936 7.630 1.00 23.50 38 PRO B CA 1
ATOM 1869 C C . PRO B 1 38 ? 21.242 90.211 6.290 1.00 23.73 38 PRO B C 1
ATOM 1870 O O . PRO B 1 38 ? 20.900 89.041 6.217 1.00 24.86 38 PRO B O 1
ATOM 1874 N N A ASN B 1 39 ? 21.707 90.918 5.261 0.50 24.69 39 ASN B N 1
ATOM 1875 N N B ASN B 1 39 ? 21.623 90.896 5.221 0.50 23.92 39 ASN B N 1
ATOM 1876 C CA A ASN B 1 39 ? 21.857 90.393 3.895 0.50 25.24 39 ASN B CA 1
ATOM 1877 C CA B ASN B 1 39 ? 21.677 90.206 3.939 0.50 23.93 39 ASN B CA 1
ATOM 1878 C C A ASN B 1 39 ? 23.017 89.392 3.796 0.50 25.58 39 ASN B C 1
ATOM 1879 C C B ASN B 1 39 ? 22.950 89.382 3.803 0.50 24.44 39 ASN B C 1
ATOM 1880 O O A ASN B 1 39 ? 24.015 89.527 4.510 0.50 24.46 39 ASN B O 1
ATOM 1881 O O B ASN B 1 39 ? 23.953 89.630 4.479 0.50 22.41 39 ASN B O 1
ATOM 1890 N N . GLN B 1 40 ? 22.881 88.382 2.933 1.00 25.27 40 GLN B N 1
ATOM 1891 C CA . GLN B 1 40 ? 24.002 87.453 2.687 1.00 25.15 40 GLN B CA 1
ATOM 1892 C C . GLN B 1 40 ? 24.896 88.285 1.752 1.00 24.85 40 GLN B C 1
ATOM 1893 O O . GLN B 1 40 ? 26.098 88.469 1.982 1.00 26.47 40 GLN B O 1
ATOM 1899 N N . ILE B 1 41 ? 24.273 88.786 0.689 1.00 23.60 41 ILE B N 1
ATOM 1900 C CA . ILE B 1 41 ? 24.903 89.667 -0.282 1.00 25.68 41 ILE B CA 1
ATOM 1901 C C . ILE B 1 41 ? 23.867 90.767 -0.572 1.00 25.84 41 ILE B C 1
ATOM 1902 O O . ILE B 1 41 ? 22.706 90.469 -0.886 1.00 23.84 41 ILE B O 1
ATOM 1907 N N . PRO B 1 42 ? 24.258 92.048 -0.461 1.00 27.94 42 PRO B N 1
ATOM 1908 C CA . PRO B 1 42 ? 23.290 93.108 -0.738 1.00 28.62 42 PRO B CA 1
ATOM 1909 C C . PRO B 1 42 ? 22.814 93.112 -2.193 1.00 29.30 42 PRO B C 1
ATOM 1910 O O . PRO B 1 42 ? 23.605 92.967 -3.144 1.00 28.68 42 PRO B O 1
ATOM 1914 N N . PRO B 1 43 ? 21.502 93.276 -2.386 1.00 28.84 43 PRO B N 1
ATOM 1915 C CA . PRO B 1 43 ? 20.870 93.300 -3.706 1.00 31.13 43 PRO B CA 1
ATOM 1916 C C . PRO B 1 43 ? 21.124 94.526 -4.574 1.00 33.73 43 PRO B C 1
ATOM 1917 O O . PRO B 1 43 ? 21.136 94.426 -5.795 1.00 32.84 43 PRO B O 1
ATOM 1921 N N . HIS B 1 44 ? 21.320 95.684 -3.961 1.00 37.76 44 HIS B N 1
ATOM 1922 C CA . HIS B 1 44 ? 21.574 96.886 -4.754 1.00 42.93 44 HIS B CA 1
ATOM 1923 C C . HIS B 1 44 ? 22.524 97.824 -4.037 1.00 44.32 44 HIS B C 1
ATOM 1924 O O . HIS B 1 44 ? 22.106 98.766 -3.357 1.00 44.97 44 HIS B O 1
ATOM 1931 N N . LYS B 1 45 ? 23.813 97.556 -4.201 1.00 44.35 45 LYS B N 1
ATOM 1932 C CA . LYS B 1 45 ? 24.840 98.357 -3.562 1.00 46.14 45 LYS B CA 1
ATOM 1933 C C . LYS B 1 45 ? 26.058 98.491 -4.461 1.00 46.99 45 LYS B C 1
ATOM 1934 O O . LYS B 1 45 ? 26.411 97.564 -5.190 1.00 45.56 45 LYS B O 1
ATOM 1940 N N . GLN B 1 46 ? 26.696 99.657 -4.409 1.00 49.12 46 GLN B N 1
ATOM 1941 C CA . GLN B 1 46 ? 27.892 99.899 -5.197 1.00 50.40 46 GLN B CA 1
ATOM 1942 C C . GLN B 1 46 ? 28.849 98.757 -4.868 1.00 51.25 46 GLN B C 1
ATOM 1943 O O . GLN B 1 46 ? 28.987 98.370 -3.703 1.00 50.07 46 GLN B O 1
ATOM 1949 N N . GLY B 1 47 ? 29.496 98.210 -5.892 1.00 51.26 47 GLY B N 1
ATOM 1950 C CA . GLY B 1 47 ? 30.424 97.119 -5.666 1.00 52.20 47 GLY B CA 1
ATOM 1951 C C . GLY B 1 47 ? 31.563 97.497 -4.732 1.00 52.82 47 GLY B C 1
ATOM 1952 O O . GLY B 1 47 ? 32.131 98.583 -4.839 1.00 53.23 47 GLY B O 1
ATOM 1953 N N . ARG B 1 48 ? 31.882 96.597 -3.805 1.00 52.63 48 ARG B N 1
ATOM 1954 C CA . ARG B 1 48 ? 32.964 96.795 -2.846 1.00 52.33 48 ARG B CA 1
ATOM 1955 C C . ARG B 1 48 ? 33.113 95.494 -2.067 1.00 53.09 48 ARG B C 1
ATOM 1956 O O . ARG B 1 48 ? 32.193 94.669 -2.050 1.00 52.84 48 ARG B O 1
ATOM 1964 N N . ASN B 1 49 ? 34.260 95.299 -1.423 1.00 52.83 49 ASN B N 1
ATOM 1965 C CA . ASN B 1 49 ? 34.465 94.079 -0.653 1.00 52.84 49 ASN B CA 1
ATOM 1966 C C . ASN B 1 49 ? 33.754 94.230 0.688 1.00 51.62 49 ASN B C 1
ATOM 1967 O O . ASN B 1 49 ? 34.164 95.020 1.539 1.00 51.94 49 ASN B O 1
ATOM 1972 N N . ILE B 1 50 ? 32.684 93.468 0.871 1.00 48.96 50 ILE B N 1
ATOM 1973 C CA . ILE B 1 50 ? 31.896 93.534 2.093 1.00 47.03 50 ILE B CA 1
ATOM 1974 C C . ILE B 1 50 ? 32.434 92.674 3.227 1.00 45.66 50 ILE B C 1
ATOM 1975 O O . ILE B 1 50 ? 32.926 91.567 3.002 1.00 44.68 50 ILE B O 1
ATOM 1980 N N . THR B 1 51 ? 32.337 93.189 4.452 1.00 43.72 51 THR B N 1
ATOM 1981 C CA . THR B 1 51 ? 32.798 92.449 5.620 1.00 42.08 51 THR B CA 1
ATOM 1982 C C . THR B 1 51 ? 32.063 91.110 5.675 1.00 42.79 51 THR B C 1
ATOM 1983 O O . THR B 1 51 ? 30.858 91.032 5.396 1.00 41.57 51 THR B O 1
ATOM 1987 N N . SER B 1 52 ? 32.788 90.062 6.041 1.00 41.60 52 SER B N 1
ATOM 1988 C CA . SER B 1 52 ? 32.216 88.724 6.119 1.00 42.23 52 SER B CA 1
ATOM 1989 C C . SER B 1 52 ? 30.912 88.691 6.915 1.00 42.50 52 SER B C 1
ATOM 1990 O O . SER B 1 52 ? 30.655 89.554 7.761 1.00 41.50 52 SER B O 1
ATOM 1993 N N . VAL B 1 53 ? 30.105 87.665 6.663 1.00 41.85 53 VAL B N 1
ATOM 1994 C CA . VAL B 1 53 ? 28.843 87.518 7.361 1.00 41.49 53 VAL B CA 1
ATOM 1995 C C . VAL B 1 53 ? 29.034 87.256 8.861 1.00 41.23 53 VAL B C 1
ATOM 1996 O O . VAL B 1 53 ? 28.322 87.829 9.684 1.00 40.69 53 VAL B O 1
ATOM 2000 N N . GLU B 1 54 ? 29.985 86.397 9.232 1.00 41.25 54 GLU B N 1
ATOM 2001 C CA . GLU B 1 54 ? 30.188 86.105 10.649 1.00 41.94 54 GLU B CA 1
ATOM 2002 C C . GLU B 1 54 ? 30.514 87.352 11.468 1.00 40.45 54 GLU B C 1
ATOM 2003 O O . GLU B 1 54 ? 30.053 87.489 12.607 1.00 40.80 54 GLU B O 1
ATOM 2009 N N . SER B 1 55 ? 31.305 88.250 10.892 1.00 38.03 55 SER B N 1
ATOM 2010 C CA . SER B 1 55 ? 31.675 89.483 11.586 1.00 39.09 55 SER B CA 1
ATOM 2011 C C . SER B 1 55 ? 30.500 90.450 11.660 1.00 36.91 55 SER B C 1
ATOM 2012 O O . SER B 1 55 ? 30.316 91.121 12.666 1.00 37.90 55 SER B O 1
ATOM 2015 N N . ARG B 1 56 ? 29.707 90.525 10.596 1.00 36.43 56 ARG B N 1
ATOM 2016 C CA . ARG B 1 56 ? 28.568 91.431 10.620 1.00 34.01 56 ARG B CA 1
ATOM 2017 C C . ARG B 1 56 ? 27.559 90.933 11.650 1.00 34.64 56 ARG B C 1
ATOM 2018 O O . ARG B 1 56 ? 26.901 91.717 12.309 1.00 32.98 56 ARG B O 1
ATOM 2026 N N . LEU B 1 57 ? 27.455 89.616 11.816 1.00 34.57 57 LEU B N 1
ATOM 2027 C CA . LEU B 1 57 ? 26.528 89.068 12.793 1.00 34.78 57 LEU B CA 1
ATOM 2028 C C . LEU B 1 57 ? 27.001 89.387 14.195 1.00 35.25 57 LEU B C 1
ATOM 2029 O O . LEU B 1 57 ? 26.216 89.781 15.048 1.00 36.20 57 LEU B O 1
ATOM 2034 N N . GLN B 1 58 ? 28.294 89.187 14.437 1.00 35.96 58 GLN B N 1
ATOM 2035 C CA . GLN B 1 58 ? 28.851 89.456 15.748 1.00 36.23 58 GLN B CA 1
ATOM 2036 C C . GLN B 1 58 ? 28.557 90.898 16.110 1.00 33.54 58 GLN B C 1
ATOM 2037 O O . GLN B 1 58 ? 28.139 91.179 17.234 1.00 33.42 58 GLN B O 1
ATOM 2043 N N . MET B 1 59 ? 28.764 91.803 15.153 1.00 32.15 59 MET B N 1
ATOM 2044 C CA . MET B 1 59 ? 28.519 93.218 15.416 1.00 30.44 59 MET B CA 1
ATOM 2045 C C . MET B 1 59 ? 27.029 93.432 15.646 1.00 30.75 59 MET B C 1
ATOM 2046 O O . MET B 1 59 ? 26.629 94.157 16.560 1.00 28.76 59 MET B O 1
ATOM 2051 N N . LEU B 1 60 ? 26.209 92.788 14.820 1.00 31.52 60 LEU B N 1
ATOM 2052 C CA . LEU B 1 60 ? 24.765 92.923 14.962 1.00 31.97 60 LEU B CA 1
ATOM 2053 C C . LEU B 1 60 ? 24.323 92.409 16.336 1.00 32.60 60 LEU B C 1
ATOM 2054 O O . LEU B 1 60 ? 23.443 92.995 16.962 1.00 32.36 60 LEU B O 1
ATOM 2059 N N . GLU B 1 61 ? 24.936 91.318 16.816 1.00 34.17 61 GLU B N 1
ATOM 2060 C CA . GLU B 1 61 ? 24.593 90.776 18.136 1.00 35.84 61 GLU B CA 1
ATOM 2061 C C . GLU B 1 61 ? 24.935 91.749 19.241 1.00 35.60 61 GLU B C 1
ATOM 2062 O O . GLU B 1 61 ? 24.146 91.961 20.172 1.00 36.52 61 GLU B O 1
ATOM 2068 N N . LEU B 1 62 ? 26.126 92.331 19.151 1.00 35.34 62 LEU B N 1
ATOM 2069 C CA . LEU B 1 62 ? 26.565 93.306 20.143 1.00 35.96 62 LEU B CA 1
ATOM 2070 C C . LEU B 1 62 ? 25.606 94.487 20.181 1.00 34.02 62 LEU B C 1
ATOM 2071 O O . LEU B 1 62 ? 25.247 94.979 21.246 1.00 34.17 62 LEU B O 1
ATOM 2076 N N . ALA B 1 63 ? 25.180 94.937 19.007 1.00 34.39 63 ALA B N 1
ATOM 2077 C CA . ALA B 1 63 ? 24.275 96.072 18.936 1.00 33.72 63 ALA B CA 1
ATOM 2078 C C . ALA B 1 63 ? 22.870 95.769 19.431 1.00 34.80 63 ALA B C 1
ATOM 2079 O O . ALA B 1 63 ? 22.194 96.665 19.918 1.00 34.45 63 ALA B O 1
ATOM 2081 N N . THR B 1 64 ? 22.434 94.516 19.322 1.00 37.00 64 THR B N 1
ATOM 2082 C CA . THR B 1 64 ? 21.069 94.166 19.714 1.00 38.87 64 THR B CA 1
ATOM 2083 C C . THR B 1 64 ? 20.865 93.235 20.918 1.00 42.04 64 THR B C 1
ATOM 2084 O O . THR B 1 64 ? 19.747 93.121 21.420 1.00 42.58 64 THR B O 1
ATOM 2088 N N . GLU B 1 65 ? 21.926 92.589 21.391 1.00 44.73 65 GLU B N 1
ATOM 2089 C CA . GLU B 1 65 ? 21.808 91.642 22.504 1.00 47.24 65 GLU B CA 1
ATOM 2090 C C . GLU B 1 65 ? 21.043 92.087 23.747 1.00 48.12 65 GLU B C 1
ATOM 2091 O O . GLU B 1 65 ? 20.266 91.306 24.303 1.00 48.82 65 GLU B O 1
ATOM 2097 N N . ALA B 1 66 ? 21.242 93.328 24.183 1.00 48.25 66 ALA B N 1
ATOM 2098 C CA . ALA B 1 66 ? 20.564 93.819 25.379 1.00 48.36 66 ALA B CA 1
ATOM 2099 C C . ALA B 1 66 ? 19.145 94.341 25.143 1.00 48.51 66 ALA B C 1
ATOM 2100 O O . ALA B 1 66 ? 18.352 94.436 26.079 1.00 49.17 66 ALA B O 1
ATOM 2102 N N . GLU B 1 67 ? 18.819 94.685 23.901 1.00 47.64 67 GLU B N 1
ATOM 2103 C CA . GLU B 1 67 ? 17.492 95.201 23.590 1.00 47.08 67 GLU B CA 1
ATOM 2104 C C . GLU B 1 67 ? 16.511 94.042 23.448 1.00 45.33 67 GLU B C 1
ATOM 2105 O O . GLU B 1 67 ? 16.532 93.311 22.457 1.00 45.33 67 GLU B O 1
ATOM 2111 N N . GLU B 1 68 ? 15.646 93.877 24.437 1.00 44.31 68 GLU B N 1
ATOM 2112 C CA . GLU B 1 68 ? 14.686 92.787 24.397 1.00 43.80 68 GLU B CA 1
ATOM 2113 C C . GLU B 1 68 ? 13.687 92.888 23.240 1.00 41.27 68 GLU B C 1
ATOM 2114 O O . GLU B 1 68 ? 13.167 91.870 22.787 1.00 41.40 68 GLU B O 1
ATOM 2120 N N . HIS B 1 69 ? 13.423 94.099 22.752 1.00 36.94 69 HIS B N 1
ATOM 2121 C CA . HIS B 1 69 ? 12.477 94.242 21.644 1.00 34.04 69 HIS B CA 1
ATOM 2122 C C . HIS B 1 69 ? 13.103 93.963 20.281 1.00 29.72 69 HIS B C 1
ATOM 2123 O O . HIS B 1 69 ? 12.395 93.947 19.284 1.00 28.69 69 HIS B O 1
ATOM 2130 N N . PHE B 1 70 ? 14.415 93.772 20.238 1.00 26.41 70 PHE B N 1
ATOM 2131 C CA . PHE B 1 70 ? 15.113 93.527 18.973 1.00 25.72 70 PHE B CA 1
ATOM 2132 C C . PHE B 1 70 ? 15.686 92.123 18.896 1.00 27.06 70 PHE B C 1
ATOM 2133 O O . PHE B 1 70 ? 16.336 91.656 19.827 1.00 28.23 70 PHE B O 1
ATOM 2141 N N A SER B 1 71 ? 15.446 91.458 17.775 0.50 24.91 71 SER B N 1
ATOM 2142 N N B SER B 1 71 ? 15.459 91.454 17.776 0.50 25.40 71 SER B N 1
ATOM 2143 C CA A SER B 1 71 ? 15.954 90.113 17.557 0.50 26.72 71 SER B CA 1
ATOM 2144 C CA B SER B 1 71 ? 16.010 90.124 17.587 0.50 27.53 71 SER B CA 1
ATOM 2145 C C A SER B 1 71 ? 16.616 90.078 16.192 0.50 26.72 71 SER B C 1
ATOM 2146 C C B SER B 1 71 ? 16.665 90.099 16.218 0.50 27.18 71 SER B C 1
ATOM 2147 O O A SER B 1 71 ? 16.479 91.021 15.411 0.50 26.70 71 SER B O 1
ATOM 2148 O O B SER B 1 71 ? 16.565 91.064 15.460 0.50 27.11 71 SER B O 1
ATOM 2153 N N . ILE B 1 72 ? 17.342 89.002 15.902 1.00 27.64 72 ILE B N 1
ATOM 2154 C CA . ILE B 1 72 ? 17.997 88.867 14.607 1.00 27.72 72 ILE B CA 1
ATOM 2155 C C . ILE B 1 72 ? 17.346 87.733 13.809 1.00 29.31 72 ILE B C 1
ATOM 2156 O O . ILE B 1 72 ? 17.147 86.633 14.334 1.00 28.90 72 ILE B O 1
ATOM 2161 N N . CYS B 1 73 ? 16.988 88.020 12.560 1.00 28.06 73 CYS B N 1
ATOM 2162 C CA . CYS B 1 73 ? 16.391 87.015 11.676 1.00 30.04 73 CYS B CA 1
ATOM 2163 C C . CYS B 1 73 ? 17.459 86.631 10.655 1.00 29.60 73 CYS B C 1
ATOM 2164 O O . CYS B 1 73 ? 17.911 87.474 9.877 1.00 27.71 73 CYS B O 1
ATOM 2167 N N . LEU B 1 74 ? 17.868 85.359 10.666 1.00 28.31 74 LEU B N 1
ATOM 2168 C CA . LEU B 1 74 ? 18.911 84.875 9.762 1.00 27.88 74 LEU B CA 1
ATOM 2169 C C . LEU B 1 74 ? 18.393 84.228 8.472 1.00 29.06 74 LEU B C 1
ATOM 2170 O O . LEU B 1 74 ? 19.130 83.524 7.783 1.00 28.79 74 LEU B O 1
ATOM 2175 N N . GLU B 1 75 ? 17.148 84.515 8.114 1.00 29.42 75 GLU B N 1
ATOM 2176 C CA . GLU B 1 75 ? 16.555 83.916 6.925 1.00 30.89 75 GLU B CA 1
ATOM 2177 C C . GLU B 1 75 ? 17.384 84.095 5.653 1.00 30.54 75 GLU B C 1
ATOM 2178 O O . GLU B 1 75 ? 17.559 83.140 4.897 1.00 32.52 75 GLU B O 1
ATOM 2184 N N . GLU B 1 76 ? 17.935 85.286 5.420 1.00 29.52 76 GLU B N 1
ATOM 2185 C CA . GLU B 1 76 ? 18.713 85.501 4.204 1.00 27.92 76 GLU B CA 1
ATOM 2186 C C . GLU B 1 76 ? 20.064 84.790 4.155 1.00 28.02 76 GLU B C 1
ATOM 2187 O O . GLU B 1 76 ? 20.628 84.567 3.081 1.00 26.37 76 GLU B O 1
ATOM 2193 N N . LEU B 1 77 ? 20.587 84.424 5.313 1.00 26.72 77 LEU B N 1
ATOM 2194 C CA . LEU B 1 77 ? 21.862 83.724 5.329 1.00 27.22 77 LEU B CA 1
ATOM 2195 C C . LEU B 1 77 ? 21.710 82.238 4.983 1.00 26.53 77 LEU B C 1
ATOM 2196 O O . LEU B 1 77 ? 22.709 81.548 4.825 1.00 27.63 77 LEU B O 1
ATOM 2201 N N . SER B 1 78 ? 20.478 81.749 4.857 1.00 26.89 78 SER B N 1
ATOM 2202 C CA . SER B 1 78 ? 20.254 80.335 4.527 1.00 26.82 78 SER B CA 1
ATOM 2203 C C . SER B 1 78 ? 20.292 80.060 3.015 1.00 27.94 78 SER B C 1
ATOM 2204 O O . SER B 1 78 ? 20.177 78.913 2.583 1.00 28.58 78 SER B O 1
ATOM 2207 N N . ARG B 1 79 ? 20.443 81.100 2.206 1.00 27.14 79 ARG B N 1
ATOM 2208 C CA . ARG B 1 79 ? 20.503 80.879 0.771 1.00 29.05 79 ARG B CA 1
ATOM 2209 C C . ARG B 1 79 ? 21.563 81.742 0.136 1.00 29.85 79 ARG B C 1
ATOM 2210 O O . ARG B 1 79 ? 22.161 82.594 0.800 1.00 27.74 79 ARG B O 1
ATOM 2218 N N . LYS B 1 80 ? 21.855 81.508 -1.139 1.00 29.76 80 LYS B N 1
ATOM 2219 C CA . LYS B 1 80 ? 22.843 82.380 -1.767 1.00 33.08 80 LYS B CA 1
ATOM 2220 C C . LYS B 1 80 ? 22.323 83.825 -1.834 1.00 34.61 80 LYS B C 1
ATOM 2221 O O . LYS B 1 80 ? 21.118 84.076 -1.730 1.00 34.31 80 LYS B O 1
ATOM 2227 N N . GLY B 1 81 ? 23.246 84.773 -1.964 1.00 32.22 81 GLY B N 1
ATOM 2228 C CA . GLY B 1 81 ? 22.849 86.154 -2.151 1.00 27.83 81 GLY B CA 1
ATOM 2229 C C . GLY B 1 81 ? 23.054 86.292 -3.650 1.00 30.31 81 GLY B C 1
ATOM 2230 O O . GLY B 1 81 ? 23.560 85.342 -4.277 1.00 32.84 81 GLY B O 1
ATOM 2231 N N . PRO B 1 82 ? 22.710 87.430 -4.269 1.00 27.11 82 PRO B N 1
ATOM 2232 C CA . PRO B 1 82 ? 22.129 88.642 -3.665 1.00 25.12 82 PRO B CA 1
ATOM 2233 C C . PRO B 1 82 ? 20.831 88.295 -2.940 1.00 24.25 82 PRO B C 1
ATOM 2234 O O . PRO B 1 82 ? 20.041 87.473 -3.408 1.00 24.21 82 PRO B O 1
ATOM 2238 N N . SER B 1 83 ? 20.618 88.927 -1.793 1.00 24.51 83 SER B N 1
ATOM 2239 C CA . SER B 1 83 ? 19.444 88.639 -0.993 1.00 23.80 83 SER B CA 1
ATOM 2240 C C . SER B 1 83 ? 18.284 89.556 -1.365 1.00 24.57 83 SER B C 1
ATOM 2241 O O . SER B 1 83 ? 18.115 90.622 -0.753 1.00 25.24 83 SER B O 1
ATOM 2244 N N . TYR B 1 84 ? 17.472 89.152 -2.347 1.00 23.50 84 TYR B N 1
ATOM 2245 C CA . TYR B 1 84 ? 16.332 89.980 -2.772 1.00 23.98 84 TYR B CA 1
ATOM 2246 C C . TYR B 1 84 ? 15.201 89.910 -1.741 1.00 23.66 84 TYR B C 1
ATOM 2247 O O . TYR B 1 84 ? 14.819 88.828 -1.297 1.00 23.27 84 TYR B O 1
ATOM 2256 N N . THR B 1 85 ? 14.690 91.083 -1.354 1.00 22.93 85 THR B N 1
ATOM 2257 C CA . THR B 1 85 ? 13.655 91.156 -0.338 1.00 23.10 85 THR B CA 1
ATOM 2258 C C . THR B 1 85 ? 12.395 90.386 -0.690 1.00 24.43 85 THR B C 1
ATOM 2259 O O . THR B 1 85 ? 11.780 89.738 0.177 1.00 23.43 85 THR B O 1
ATOM 2263 N N . TYR B 1 86 ? 12.006 90.432 -1.958 1.00 24.18 86 TYR B N 1
ATOM 2264 C CA . TYR B 1 86 ? 10.820 89.683 -2.366 1.00 24.70 86 TYR B CA 1
ATOM 2265 C C . TYR B 1 86 ? 10.986 88.201 -2.024 1.00 25.19 86 TYR B C 1
ATOM 2266 O O . TYR B 1 86 ? 10.090 87.570 -1.456 1.00 25.93 86 TYR B O 1
ATOM 2275 N N . ASP B 1 87 ? 12.140 87.630 -2.356 1.00 25.60 87 ASP B N 1
ATOM 2276 C CA . ASP B 1 87 ? 12.345 86.216 -2.081 1.00 24.71 87 ASP B CA 1
ATOM 2277 C C . ASP B 1 87 ? 12.330 85.937 -0.579 1.00 26.12 87 ASP B C 1
ATOM 2278 O O . ASP B 1 87 ? 11.865 84.893 -0.122 1.00 26.46 87 ASP B O 1
ATOM 2283 N N . THR B 1 88 ? 12.835 86.886 0.198 1.00 23.10 88 THR B N 1
ATOM 2284 C CA . THR B 1 88 ? 12.874 86.707 1.630 1.00 24.30 88 THR B CA 1
ATOM 2285 C C . THR B 1 88 ? 11.477 86.751 2.222 1.00 23.46 88 THR B C 1
ATOM 2286 O O . THR B 1 88 ? 11.114 85.871 2.993 1.00 24.19 88 THR B O 1
ATOM 2290 N N . MET B 1 89 ? 10.691 87.752 1.828 1.00 24.76 89 MET B N 1
ATOM 2291 C CA . MET B 1 89 ? 9.350 87.909 2.389 1.00 25.30 89 MET B CA 1
ATOM 2292 C C . MET B 1 89 ? 8.375 86.867 1.841 1.00 26.29 89 MET B C 1
ATOM 2293 O O . MET B 1 89 ? 7.382 86.527 2.489 1.00 26.96 89 MET B O 1
ATOM 2298 N N . LEU B 1 90 ? 8.648 86.347 0.652 1.00 27.01 90 LEU B N 1
ATOM 2299 C CA . LEU B 1 90 ? 7.766 85.323 0.119 1.00 28.88 90 LEU B CA 1
ATOM 2300 C C . LEU B 1 90 ? 7.912 84.154 1.091 1.00 29.63 90 LEU B C 1
ATOM 2301 O O . LEU B 1 90 ? 6.929 83.525 1.465 1.00 31.37 90 LEU B O 1
ATOM 2306 N N . GLN B 1 91 ? 9.147 83.894 1.521 1.00 28.96 91 GLN B N 1
ATOM 2307 C CA . GLN B 1 91 ? 9.442 82.812 2.459 1.00 30.08 91 GLN B CA 1
ATOM 2308 C C . GLN B 1 91 ? 8.908 83.061 3.884 1.00 31.52 91 GLN B C 1
ATOM 2309 O O . GLN B 1 91 ? 8.350 82.160 4.511 1.00 31.41 91 GLN B O 1
ATOM 2315 N N . LEU B 1 92 ? 9.096 84.274 4.399 1.00 28.51 92 LEU B N 1
ATOM 2316 C CA . LEU B 1 92 ? 8.632 84.579 5.749 1.00 29.35 92 LEU B CA 1
ATOM 2317 C C . LEU B 1 92 ? 7.120 84.646 5.881 1.00 27.60 92 LEU B C 1
ATOM 2318 O O . LEU B 1 92 ? 6.579 84.217 6.900 1.00 26.56 92 LEU B O 1
ATOM 2323 N N . THR B 1 93 ? 6.436 85.180 4.873 1.00 29.47 93 THR B N 1
ATOM 2324 C CA . THR B 1 93 ? 4.980 85.271 4.962 1.00 29.08 93 THR B CA 1
ATOM 2325 C C . THR B 1 93 ? 4.393 83.865 4.966 1.00 31.25 93 THR B C 1
ATOM 2326 O O . THR B 1 93 ? 3.438 83.588 5.680 1.00 32.17 93 THR B O 1
ATOM 2330 N N . LYS B 1 94 ? 4.978 82.971 4.182 1.00 32.90 94 LYS B N 1
ATOM 2331 C CA . LYS B 1 94 ? 4.502 81.595 4.146 1.00 35.27 94 LYS B CA 1
ATOM 2332 C C . LYS B 1 94 ? 4.838 80.896 5.466 1.00 35.00 94 LYS B C 1
ATOM 2333 O O . LYS B 1 94 ? 4.053 80.093 5.955 1.00 35.59 94 LYS B O 1
ATOM 2339 N N . LYS B 1 95 ? 5.985 81.218 6.064 1.00 34.52 95 LYS B N 1
ATOM 2340 C CA . LYS B 1 95 ? 6.370 80.586 7.339 1.00 34.90 95 LYS B CA 1
ATOM 2341 C C . LYS B 1 95 ? 5.567 81.112 8.548 1.00 34.66 95 LYS B C 1
ATOM 2342 O O . LYS B 1 95 ? 5.284 80.362 9.486 1.00 35.36 95 LYS B O 1
ATOM 2348 N N . TYR B 1 96 ? 5.209 82.394 8.518 1.00 34.20 96 TYR B N 1
ATOM 2349 C CA . TYR B 1 96 ? 4.443 83.034 9.594 1.00 33.29 96 TYR B CA 1
ATOM 2350 C C . TYR B 1 96 ? 3.168 83.653 9.032 1.00 34.49 96 TYR B C 1
ATOM 2351 O O . TYR B 1 96 ? 3.063 84.879 8.908 1.00 33.47 96 TYR B O 1
ATOM 2360 N N . PRO B 1 97 ? 2.175 82.818 8.677 1.00 35.48 97 PRO B N 1
ATOM 2361 C CA . PRO B 1 97 ? 0.923 83.338 8.125 1.00 36.10 97 PRO B CA 1
ATOM 2362 C C . PRO B 1 97 ? 0.129 84.272 9.033 1.00 36.81 97 PRO B C 1
ATOM 2363 O O . PRO B 1 97 ? -0.670 85.063 8.541 1.00 37.19 97 PRO B O 1
ATOM 2367 N N . ASP B 1 98 ? 0.351 84.185 10.340 1.00 37.60 98 ASP B N 1
ATOM 2368 C CA . ASP B 1 98 ? -0.371 85.034 11.295 1.00 39.96 98 ASP B CA 1
ATOM 2369 C C . ASP B 1 98 ? 0.415 86.292 11.671 1.00 39.40 98 ASP B C 1
ATOM 2370 O O . ASP B 1 98 ? 0.166 86.893 12.718 1.00 40.14 98 ASP B O 1
ATOM 2375 N N . VAL B 1 99 ? 1.357 86.687 10.822 1.00 37.04 99 VAL B N 1
ATOM 2376 C CA . VAL B 1 99 ? 2.162 87.878 11.094 1.00 35.08 99 VAL B CA 1
ATOM 2377 C C . VAL B 1 99 ? 2.024 88.930 10.014 1.00 34.62 99 VAL B C 1
ATOM 2378 O O . VAL B 1 99 ? 2.150 88.650 8.815 1.00 34.77 99 VAL B O 1
ATOM 2382 N N . GLN B 1 100 ? 1.778 90.158 10.444 1.00 32.55 100 GLN B N 1
ATOM 2383 C CA . GLN B 1 100 ? 1.663 91.272 9.530 1.00 31.21 100 GLN B CA 1
ATOM 2384 C C . GLN B 1 100 ? 3.049 91.911 9.566 1.00 30.41 100 GLN B C 1
ATOM 2385 O O . GLN B 1 100 ? 3.436 92.475 10.590 1.00 29.11 100 GLN B O 1
ATOM 2391 N N . PHE B 1 101 ? 3.803 91.806 8.473 1.00 28.93 101 PHE B N 1
ATOM 2392 C CA . PHE B 1 101 ? 5.156 92.367 8.441 1.00 25.51 101 PHE B CA 1
ATOM 2393 C C . PHE B 1 101 ? 5.272 93.825 8.038 1.00 25.23 101 PHE B C 1
ATOM 2394 O O . PHE B 1 101 ? 4.717 94.275 7.024 1.00 23.94 101 PHE B O 1
ATOM 2402 N N . HIS B 1 102 ? 6.019 94.574 8.844 1.00 23.47 102 HIS B N 1
ATOM 2403 C CA . HIS B 1 102 ? 6.238 95.989 8.566 1.00 24.68 102 HIS B CA 1
ATOM 2404 C C . HIS B 1 102 ? 7.706 96.136 8.237 1.00 24.12 102 HIS B C 1
ATOM 2405 O O . HIS B 1 102 ? 8.539 96.023 9.124 1.00 23.85 102 HIS B O 1
ATOM 2412 N N . PHE B 1 103 ? 7.999 96.367 6.956 1.00 23.53 103 PHE B N 1
ATOM 2413 C CA . PHE B 1 103 ? 9.369 96.496 6.482 1.00 23.67 103 PHE B CA 1
ATOM 2414 C C . PHE B 1 103 ? 9.818 97.947 6.549 1.00 23.14 103 PHE B C 1
ATOM 2415 O O . PHE B 1 103 ? 9.322 98.824 5.834 1.00 22.25 103 PHE B O 1
ATOM 2423 N N . ILE B 1 104 ? 10.765 98.194 7.450 1.00 22.93 104 ILE B N 1
ATOM 2424 C CA . ILE B 1 104 ? 11.251 99.528 7.719 1.00 23.87 104 ILE B CA 1
ATOM 2425 C C . ILE B 1 104 ? 12.388 99.956 6.795 1.00 25.26 104 ILE B C 1
ATOM 2426 O O . ILE B 1 104 ? 13.371 99.238 6.649 1.00 25.52 104 ILE B O 1
ATOM 2431 N N . ILE B 1 105 ? 12.233 101.123 6.181 1.00 24.04 105 ILE B N 1
ATOM 2432 C CA . ILE B 1 105 ? 13.250 101.667 5.290 1.00 26.65 105 ILE B CA 1
ATOM 2433 C C . ILE B 1 105 ? 13.464 103.142 5.585 1.00 27.34 105 ILE B C 1
ATOM 2434 O O . ILE B 1 105 ? 12.519 103.863 5.936 1.00 28.57 105 ILE B O 1
ATOM 2439 N N . GLY B 1 106 ? 14.708 103.593 5.479 1.00 27.57 106 GLY B N 1
ATOM 2440 C CA . GLY B 1 106 ? 14.956 104.997 5.707 1.00 28.56 106 GLY B CA 1
ATOM 2441 C C . GLY B 1 106 ? 14.639 105.745 4.427 1.00 29.75 106 GLY B C 1
ATOM 2442 O O . GLY B 1 106 ? 14.354 105.124 3.402 1.00 32.27 106 GLY B O 1
ATOM 2443 N N . GLY B 1 107 ? 14.685 107.070 4.464 1.00 31.54 107 GLY B N 1
ATOM 2444 C CA . GLY B 1 107 ? 14.403 107.842 3.257 1.00 33.96 107 GLY B CA 1
ATOM 2445 C C . GLY B 1 107 ? 15.191 107.443 2.014 1.00 36.12 107 GLY B C 1
ATOM 2446 O O . GLY B 1 107 ? 14.634 107.402 0.917 1.00 37.27 107 GLY B O 1
ATOM 2447 N N . ASP B 1 108 ? 16.479 107.129 2.156 1.00 36.19 108 ASP B N 1
ATOM 2448 C CA . ASP B 1 108 ? 17.272 106.762 0.977 1.00 35.75 108 ASP B CA 1
ATOM 2449 C C . ASP B 1 108 ? 16.710 105.554 0.242 1.00 35.97 108 ASP B C 1
ATOM 2450 O O . ASP B 1 108 ? 16.925 105.403 -0.960 1.00 35.86 108 ASP B O 1
ATOM 2455 N N A MET B 1 109 ? 16.008 104.670 0.956 0.50 35.08 109 MET B N 1
ATOM 2456 N N B MET B 1 109 ? 15.967 104.720 0.949 0.50 36.15 109 MET B N 1
ATOM 2457 C CA A MET B 1 109 ? 15.422 103.479 0.339 0.50 34.36 109 MET B CA 1
ATOM 2458 C CA B MET B 1 109 ? 15.413 103.575 0.289 0.50 36.25 109 MET B CA 1
ATOM 2459 C C A MET B 1 109 ? 14.012 103.712 -0.236 0.50 36.10 109 MET B C 1
ATOM 2460 C C B MET B 1 109 ? 14.050 103.821 -0.330 0.50 37.23 109 MET B C 1
ATOM 2461 O O A MET B 1 109 ? 13.601 102.999 -1.158 0.50 35.88 109 MET B O 1
ATOM 2462 O O B MET B 1 109 ? 13.712 103.242 -1.364 0.50 37.10 109 MET B O 1
ATOM 2471 N N . VAL B 1 110 ? 13.270 104.688 0.299 1.00 36.77 110 VAL B N 1
ATOM 2472 C CA . VAL B 1 110 ? 11.931 104.989 -0.203 1.00 37.36 110 VAL B CA 1
ATOM 2473 C C . VAL B 1 110 ? 12.032 105.463 -1.646 1.00 38.17 110 VAL B C 1
ATOM 2474 O O . VAL B 1 110 ? 11.261 105.040 -2.507 1.00 35.84 110 VAL B O 1
ATOM 2478 N N . GLU B 1 111 ? 13.011 106.327 -1.905 1.00 39.60 111 GLU B N 1
ATOM 2479 C CA . GLU B 1 111 ? 13.239 106.868 -3.245 1.00 40.79 111 GLU B CA 1
ATOM 2480 C C . GLU B 1 111 ? 13.573 105.762 -4.254 1.00 39.90 111 GLU B C 1
ATOM 2481 O O . GLU B 1 111 ? 13.166 105.812 -5.413 1.00 41.38 111 GLU B O 1
ATOM 2487 N N . TYR B 1 112 ? 14.304 104.763 -3.783 1.00 39.59 112 TYR B N 1
ATOM 2488 C CA . TYR B 1 112 ? 14.754 103.650 -4.613 1.00 37.53 112 TYR B CA 1
ATOM 2489 C C . TYR B 1 112 ? 13.694 102.549 -4.840 1.00 35.27 112 TYR B C 1
ATOM 2490 O O . TYR B 1 112 ? 13.866 101.703 -5.709 1.00 31.81 112 TYR B O 1
ATOM 2499 N N . LEU B 1 113 ? 12.604 102.549 -4.073 1.00 32.76 113 LEU B N 1
ATOM 2500 C CA . LEU B 1 113 ? 11.583 101.506 -4.238 1.00 31.27 113 LEU B CA 1
ATOM 2501 C C . LEU B 1 113 ? 11.222 101.085 -5.673 1.00 30.96 113 LEU B C 1
ATOM 2502 O O . LEU B 1 113 ? 10.912 99.920 -5.908 1.00 29.30 113 LEU B O 1
ATOM 2507 N N . PRO B 1 114 ? 11.233 102.023 -6.643 1.00 30.31 114 PRO B N 1
ATOM 2508 C CA . PRO B 1 114 ? 10.892 101.620 -8.017 1.00 28.87 114 PRO B CA 1
ATOM 2509 C C . PRO B 1 114 ? 11.899 100.646 -8.633 1.00 28.83 114 PRO B C 1
ATOM 2510 O O . PRO B 1 114 ? 11.581 99.941 -9.587 1.00 27.55 114 PRO B O 1
ATOM 2514 N N . LYS B 1 115 ? 13.101 100.605 -8.071 1.00 26.87 115 LYS B N 1
ATOM 2515 C CA . LYS B 1 115 ? 14.147 99.723 -8.579 1.00 28.56 115 LYS B CA 1
ATOM 2516 C C . LYS B 1 115 ? 14.272 98.393 -7.824 1.00 27.97 115 LYS B C 1
ATOM 2517 O O . LYS B 1 115 ? 15.139 97.587 -8.151 1.00 27.37 115 LYS B O 1
ATOM 2523 N N . TRP B 1 116 ? 13.436 98.169 -6.810 1.00 26.24 116 TRP B N 1
ATOM 2524 C CA . TRP B 1 116 ? 13.499 96.908 -6.049 1.00 26.73 116 TRP B CA 1
ATOM 2525 C C . TRP B 1 116 ? 12.920 95.770 -6.861 1.00 26.68 116 TRP B C 1
ATOM 2526 O O . TRP B 1 116 ? 11.899 95.920 -7.518 1.00 25.86 116 TRP B O 1
ATOM 2537 N N . TYR B 1 117 ? 13.572 94.622 -6.803 1.00 24.58 117 TYR B N 1
ATOM 2538 C CA . TYR B 1 117 ? 13.089 93.483 -7.546 1.00 26.47 117 TYR B CA 1
ATOM 2539 C C . TYR B 1 117 ? 11.657 93.112 -7.175 1.00 27.38 117 TYR B C 1
ATOM 2540 O O . TYR B 1 117 ? 11.324 93.008 -5.998 1.00 27.01 117 TYR B O 1
ATOM 2549 N N . ASN B 1 118 ? 10.810 92.944 -8.185 1.00 28.30 118 ASN B N 1
ATOM 2550 C CA . ASN B 1 118 ? 9.430 92.519 -7.960 1.00 27.48 118 ASN B CA 1
ATOM 2551 C C . ASN B 1 118 ? 8.693 93.419 -6.959 1.00 25.93 118 ASN B C 1
ATOM 2552 O O . ASN B 1 118 ? 7.908 92.926 -6.160 1.00 26.33 118 ASN B O 1
ATOM 2557 N N . ILE B 1 119 ? 8.921 94.734 -7.020 1.00 25.82 119 ILE B N 1
ATOM 2558 C CA . ILE B 1 119 ? 8.288 95.656 -6.070 1.00 26.21 119 ILE B CA 1
ATOM 2559 C C . ILE B 1 119 ? 6.774 95.571 -6.059 1.00 26.27 119 ILE B C 1
ATOM 2560 O O . ILE B 1 119 ? 6.151 95.678 -4.999 1.00 24.91 119 ILE B O 1
ATOM 2565 N N . GLU B 1 120 ? 6.172 95.370 -7.227 1.00 26.83 120 GLU B N 1
ATOM 2566 C CA . GLU B 1 120 ? 4.716 95.268 -7.288 1.00 27.15 120 GLU B CA 1
ATOM 2567 C C . GLU B 1 120 ? 4.196 94.116 -6.420 1.00 25.99 120 GLU B C 1
ATOM 2568 O O . GLU B 1 120 ? 3.280 94.305 -5.616 1.00 29.07 120 GLU B O 1
ATOM 2574 N N . ALA B 1 121 ? 4.788 92.935 -6.552 1.00 25.00 121 ALA B N 1
ATOM 2575 C CA . ALA B 1 121 ? 4.338 91.783 -5.759 1.00 23.81 121 ALA B CA 1
ATOM 2576 C C . ALA B 1 121 ? 4.771 91.886 -4.307 1.00 25.33 121 ALA B C 1
ATOM 2577 O O . ALA B 1 121 ? 4.092 91.389 -3.418 1.00 25.54 121 ALA B O 1
ATOM 2579 N N . LEU B 1 122 ? 5.904 92.533 -4.071 1.00 24.06 122 LEU B N 1
ATOM 2580 C CA . LEU B 1 122 ? 6.409 92.669 -2.705 1.00 25.03 122 LEU B CA 1
ATOM 2581 C C . LEU B 1 122 ? 5.464 93.529 -1.854 1.00 25.29 122 LEU B C 1
ATOM 2582 O O . LEU B 1 122 ? 5.354 93.320 -0.648 1.00 27.26 122 LEU B O 1
ATOM 2587 N N . LEU B 1 123 ? 4.801 94.495 -2.489 1.00 26.60 123 LEU B N 1
ATOM 2588 C CA . LEU B 1 123 ? 3.860 95.378 -1.792 1.00 27.30 123 LEU B CA 1
ATOM 2589 C C . LEU B 1 123 ? 2.713 94.566 -1.208 1.00 28.19 123 LEU B C 1
ATOM 2590 O O . LEU B 1 123 ? 2.062 94.993 -0.235 1.00 28.95 123 LEU B O 1
ATOM 2595 N N . ASP B 1 124 ? 2.460 93.392 -1.783 1.00 28.44 124 ASP B N 1
ATOM 2596 C CA . ASP B 1 124 ? 1.384 92.533 -1.282 1.00 28.36 124 ASP B CA 1
ATOM 2597 C C . ASP B 1 124 ? 1.836 91.619 -0.154 1.00 28.98 124 ASP B C 1
ATOM 2598 O O . ASP B 1 124 ? 1.021 90.892 0.431 1.00 26.53 124 ASP B O 1
ATOM 2603 N N . LEU B 1 125 ? 3.134 91.637 0.146 1.00 27.35 125 LEU B N 1
ATOM 2604 C CA . LEU B 1 125 ? 3.674 90.786 1.196 1.00 27.53 125 LEU B CA 1
ATOM 2605 C C . LEU B 1 125 ? 3.974 91.573 2.462 1.00 26.63 125 LEU B C 1
ATOM 2606 O O . LEU B 1 125 ? 3.970 91.013 3.549 1.00 27.85 125 LEU B O 1
ATOM 2611 N N . VAL B 1 126 ? 4.263 92.860 2.311 1.00 26.67 126 VAL B N 1
ATOM 2612 C CA . VAL B 1 126 ? 4.597 93.673 3.470 1.00 26.97 126 VAL B CA 1
ATOM 2613 C C . VAL B 1 126 ? 3.987 95.048 3.424 1.00 26.76 126 VAL B C 1
ATOM 2614 O O . VAL B 1 126 ? 3.462 95.485 2.403 1.00 26.35 126 VAL B O 1
ATOM 2618 N N . THR B 1 127 ? 4.060 95.728 4.561 1.00 26.00 127 THR B N 1
ATOM 2619 C CA . THR B 1 127 ? 3.632 97.108 4.631 1.00 25.72 127 THR B CA 1
ATOM 2620 C C . THR B 1 127 ? 4.933 97.878 4.868 1.00 25.09 127 THR B C 1
ATOM 2621 O O . THR B 1 127 ? 5.583 97.704 5.911 1.00 24.24 127 THR B O 1
ATOM 2625 N N . PHE B 1 128 ? 5.326 98.702 3.908 1.00 24.17 128 PHE B N 1
ATOM 2626 C CA . PHE B 1 128 ? 6.556 99.471 4.069 1.00 24.96 128 PHE B CA 1
ATOM 2627 C C . PHE B 1 128 ? 6.320 100.599 5.045 1.00 24.14 128 PHE B C 1
ATOM 2628 O O . PHE B 1 128 ? 5.278 101.258 4.996 1.00 24.28 128 PHE B O 1
ATOM 2636 N N . VAL B 1 129 ? 7.292 100.810 5.923 1.00 21.45 129 VAL B N 1
ATOM 2637 C CA . VAL B 1 129 ? 7.230 101.909 6.875 1.00 21.70 129 VAL B CA 1
ATOM 2638 C C . VAL B 1 129 ? 8.433 102.788 6.537 1.00 22.67 129 VAL B C 1
ATOM 2639 O O . VAL B 1 129 ? 9.574 102.357 6.707 1.00 23.77 129 VAL B O 1
ATOM 2643 N N . GLY B 1 130 ? 8.181 104.004 6.061 1.00 21.76 130 GLY B N 1
ATOM 2644 C CA . GLY B 1 130 ? 9.281 104.898 5.726 1.00 24.30 130 GLY B CA 1
ATOM 2645 C C . GLY B 1 130 ? 9.583 105.845 6.863 1.00 27.34 130 GLY B C 1
ATOM 2646 O O . GLY B 1 130 ? 8.676 106.359 7.509 1.00 25.64 130 GLY B O 1
ATOM 2647 N N . VAL B 1 131 ? 10.865 106.069 7.127 1.00 26.42 131 VAL B N 1
ATOM 2648 C CA . VAL B 1 131 ? 11.235 106.982 8.170 1.00 30.25 131 VAL B CA 1
ATOM 2649 C C . VAL B 1 131 ? 12.234 107.954 7.551 1.00 32.39 131 VAL B C 1
ATOM 2650 O O . VAL B 1 131 ? 13.070 107.573 6.726 1.00 33.70 131 VAL B O 1
ATOM 2654 N N . ALA B 1 132 ? 12.125 109.211 7.928 1.00 33.73 132 ALA B N 1
ATOM 2655 C CA . ALA B 1 132 ? 12.995 110.235 7.373 1.00 36.25 132 ALA B CA 1
ATOM 2656 C C . ALA B 1 132 ? 14.516 110.066 7.570 1.00 36.94 132 ALA B C 1
ATOM 2657 O O . ALA B 1 132 ? 14.994 109.588 8.606 1.00 36.98 132 ALA B O 1
ATOM 2659 N N . ARG B 1 133 ? 15.264 110.467 6.545 1.00 37.14 133 ARG B N 1
ATOM 2660 C CA . ARG B 1 133 ? 16.720 110.437 6.589 1.00 37.83 133 ARG B CA 1
ATOM 2661 C C . ARG B 1 133 ? 17.196 111.717 5.893 1.00 39.08 133 ARG B C 1
ATOM 2662 O O . ARG B 1 133 ? 16.759 112.028 4.781 1.00 39.49 133 ARG B O 1
ATOM 2670 N N . PRO B 1 134 ? 18.093 112.479 6.544 1.00 39.84 134 PRO B N 1
ATOM 2671 C CA . PRO B 1 134 ? 18.600 113.729 5.959 1.00 40.72 134 PRO B CA 1
ATOM 2672 C C . PRO B 1 134 ? 19.084 113.609 4.507 1.00 41.51 134 PRO B C 1
ATOM 2673 O O . PRO B 1 134 ? 19.829 112.691 4.165 1.00 42.18 134 PRO B O 1
ATOM 2677 N N . GLY B 1 135 ? 18.649 114.539 3.658 1.00 42.53 135 GLY B N 1
ATOM 2678 C CA . GLY B 1 135 ? 19.070 114.529 2.264 1.00 43.66 135 GLY B CA 1
ATOM 2679 C C . GLY B 1 135 ? 18.255 113.622 1.361 1.00 44.55 135 GLY B C 1
ATOM 2680 O O . GLY B 1 135 ? 18.560 113.484 0.176 1.00 45.16 135 GLY B O 1
ATOM 2681 N N . TYR B 1 136 ? 17.223 112.993 1.914 1.00 43.97 136 TYR B N 1
ATOM 2682 C CA . TYR B 1 136 ? 16.381 112.108 1.119 1.00 44.51 136 TYR B CA 1
ATOM 2683 C C . TYR B 1 136 ? 14.915 112.465 1.284 1.00 44.82 136 TYR B C 1
ATOM 2684 O O . TYR B 1 136 ? 14.479 112.882 2.352 1.00 44.37 136 TYR B O 1
ATOM 2693 N N . LYS B 1 137 ? 14.161 112.314 0.204 1.00 46.22 137 LYS B N 1
ATOM 2694 C CA . LYS B 1 137 ? 12.742 112.618 0.210 1.00 47.98 137 LYS B CA 1
ATOM 2695 C C . LYS B 1 137 ? 11.919 111.386 0.590 1.00 48.50 137 LYS B C 1
ATOM 2696 O O . LYS B 1 137 ? 12.223 110.271 0.167 1.00 47.03 137 LYS B O 1
ATOM 2702 N N . LEU B 1 138 ? 10.878 111.604 1.392 1.00 49.31 138 LEU B N 1
ATOM 2703 C CA . LEU B 1 138 ? 9.997 110.529 1.843 1.00 50.27 138 LEU B CA 1
ATOM 2704 C C . LEU B 1 138 ? 8.721 110.396 0.986 1.00 51.24 138 LEU B C 1
ATOM 2705 O O . LEU B 1 138 ? 8.094 109.334 0.979 1.00 51.31 138 LEU B O 1
ATOM 2710 N N . ARG B 1 139 ? 8.338 111.456 0.266 1.00 51.35 139 ARG B N 1
ATOM 2711 C CA . ARG B 1 139 ? 7.130 111.422 -0.573 1.00 50.48 139 ARG B CA 1
ATOM 2712 C C . ARG B 1 139 ? 7.253 110.315 -1.624 1.00 48.99 139 ARG B C 1
ATOM 2713 O O . ARG B 1 139 ? 8.335 110.085 -2.168 1.00 48.34 139 ARG B O 1
ATOM 2721 N N . THR B 1 140 ? 6.139 109.652 -1.927 1.00 46.27 140 THR B N 1
ATOM 2722 C CA . THR B 1 140 ? 6.164 108.528 -2.863 1.00 43.22 140 THR B CA 1
ATOM 2723 C C . THR B 1 140 ? 4.777 108.098 -3.369 1.00 41.30 140 THR B C 1
ATOM 2724 O O . THR B 1 140 ? 3.757 108.334 -2.724 1.00 41.44 140 THR B O 1
ATOM 2728 N N . PRO B 1 141 ? 4.724 107.452 -4.545 1.00 38.81 141 PRO B N 1
ATOM 2729 C CA . PRO B 1 141 ? 3.429 107.014 -5.063 1.00 35.95 141 PRO B CA 1
ATOM 2730 C C . PRO B 1 141 ? 3.022 105.648 -4.491 1.00 33.99 141 PRO B C 1
ATOM 2731 O O . PRO B 1 141 ? 1.929 105.163 -4.761 1.00 31.59 141 PRO B O 1
ATOM 2735 N N . TYR B 1 142 ? 3.914 105.021 -3.716 1.00 32.70 142 TYR B N 1
ATOM 2736 C CA . TYR B 1 142 ? 3.624 103.722 -3.119 1.00 31.10 142 TYR B CA 1
ATOM 2737 C C . TYR B 1 142 ? 2.887 103.889 -1.795 1.00 30.97 142 TYR B C 1
ATOM 2738 O O . TYR B 1 142 ? 3.082 104.888 -1.097 1.00 29.43 142 TYR B O 1
ATOM 2747 N N . PRO B 1 143 ? 2.041 102.914 -1.431 1.00 30.06 143 PRO B N 1
ATOM 2748 C CA . PRO B 1 143 ? 1.287 103.009 -0.180 1.00 32.14 143 PRO B CA 1
ATOM 2749 C C . PRO B 1 143 ? 2.098 102.690 1.071 1.00 32.30 143 PRO B C 1
ATOM 2750 O O . PRO B 1 143 ? 1.841 101.698 1.736 1.00 33.95 143 PRO B O 1
ATOM 2754 N N . ILE B 1 144 ? 3.068 103.530 1.398 1.00 31.88 144 ILE B N 1
ATOM 2755 C CA . ILE B 1 144 ? 3.868 103.270 2.585 1.00 31.93 144 ILE B CA 1
ATOM 2756 C C . ILE B 1 144 ? 3.315 104.018 3.790 1.00 31.67 144 ILE B C 1
ATOM 2757 O O . ILE B 1 144 ? 2.583 105.009 3.650 1.00 32.13 144 ILE B O 1
ATOM 2762 N N . THR B 1 145 ? 3.658 103.522 4.973 1.00 29.59 145 THR B N 1
ATOM 2763 C CA . THR B 1 145 ? 3.268 104.149 6.227 1.00 30.34 145 THR B CA 1
ATOM 2764 C C . THR B 1 145 ? 4.473 105.007 6.620 1.00 31.27 145 THR B C 1
ATOM 2765 O O . THR B 1 145 ? 5.619 104.568 6.471 1.00 32.00 145 THR B O 1
ATOM 2769 N N . THR B 1 146 ? 4.234 106.222 7.102 1.00 30.84 146 THR B N 1
ATOM 2770 C CA . THR B 1 146 ? 5.352 107.058 7.502 1.00 33.10 146 THR B CA 1
ATOM 2771 C C . THR B 1 146 ? 5.347 107.267 9.007 1.00 32.10 146 THR B C 1
ATOM 2772 O O . THR B 1 146 ? 4.298 107.467 9.623 1.00 31.69 146 THR B O 1
ATOM 2776 N N . VAL B 1 147 ? 6.530 107.168 9.598 1.00 28.65 147 VAL B N 1
ATOM 2777 C CA . VAL B 1 147 ? 6.689 107.394 11.022 1.00 26.72 147 VAL B CA 1
ATOM 2778 C C . VAL B 1 147 ? 7.641 108.578 11.167 1.00 28.29 147 VAL B C 1
ATOM 2779 O O . VAL B 1 147 ? 8.727 108.575 10.558 1.00 25.81 147 VAL B O 1
ATOM 2783 N N . GLU B 1 148 ? 7.229 109.590 11.936 1.00 27.46 148 GLU B N 1
ATOM 2784 C CA . GLU B 1 148 ? 8.060 110.787 12.127 1.00 29.28 148 GLU B CA 1
ATOM 2785 C C . GLU B 1 148 ? 9.104 110.539 13.198 1.00 26.68 148 GLU B C 1
ATOM 2786 O O . GLU B 1 148 ? 8.775 110.193 14.340 1.00 27.34 148 GLU B O 1
ATOM 2792 N N . ILE B 1 149 ? 10.369 110.735 12.845 1.00 26.11 149 ILE B N 1
ATOM 2793 C CA . ILE B 1 149 ? 11.435 110.499 13.805 1.00 25.95 149 ILE B CA 1
ATOM 2794 C C . ILE B 1 149 ? 12.424 111.649 13.855 1.00 26.68 149 ILE B C 1
ATOM 2795 O O . ILE B 1 149 ? 12.430 112.522 12.982 1.00 28.02 149 ILE B O 1
ATOM 2800 N N . PRO B 1 150 ? 13.232 111.694 14.917 1.00 28.77 150 PRO B N 1
ATOM 2801 C CA . PRO B 1 150 ? 14.231 112.761 15.024 1.00 31.05 150 PRO B CA 1
ATOM 2802 C C . PRO B 1 150 ? 15.377 112.266 14.118 1.00 31.27 150 PRO B C 1
ATOM 2803 O O . PRO B 1 150 ? 16.232 111.529 14.582 1.00 33.00 150 PRO B O 1
ATOM 2807 N N . GLU B 1 151 ? 15.360 112.661 12.845 1.00 32.59 151 GLU B N 1
ATOM 2808 C CA . GLU B 1 151 ? 16.362 112.253 11.833 1.00 34.48 151 GLU B CA 1
ATOM 2809 C C . GLU B 1 151 ? 17.808 112.310 12.325 1.00 34.18 151 GLU B C 1
ATOM 2810 O O . GLU B 1 151 ? 18.184 113.232 13.020 1.00 28.67 151 GLU B O 1
ATOM 2816 N N . PHE B 1 152 ? 18.624 111.353 11.902 1.00 33.80 152 PHE B N 1
ATOM 2817 C CA . PHE B 1 152 ? 20.021 111.303 12.327 1.00 33.94 152 PHE B CA 1
ATOM 2818 C C . PHE B 1 152 ? 20.829 110.914 11.098 1.00 33.68 152 PHE B C 1
ATOM 2819 O O . PHE B 1 152 ? 20.654 109.826 10.553 1.00 35.63 152 PHE B O 1
ATOM 2827 N N . ALA B 1 153 ? 21.706 111.802 10.649 1.00 33.23 153 ALA B N 1
ATOM 2828 C CA . ALA B 1 153 ? 22.476 111.528 9.441 1.00 31.30 153 ALA B CA 1
ATOM 2829 C C . ALA B 1 153 ? 23.666 110.574 9.555 1.00 30.19 153 ALA B C 1
ATOM 2830 O O . ALA B 1 153 ? 24.650 110.712 8.827 1.00 32.99 153 ALA B O 1
ATOM 2832 N N . VAL B 1 154 ? 23.590 109.600 10.441 1.00 28.99 154 VAL B N 1
ATOM 2833 C CA . VAL B 1 154 ? 24.683 108.632 10.559 1.00 30.01 154 VAL B CA 1
ATOM 2834 C C . VAL B 1 154 ? 24.539 107.542 9.481 1.00 29.98 154 VAL B C 1
ATOM 2835 O O . VAL B 1 154 ? 23.424 107.113 9.171 1.00 30.25 154 VAL B O 1
ATOM 2839 N N . SER B 1 155 ? 25.656 107.111 8.890 1.00 28.66 155 SER B N 1
ATOM 2840 C CA . SER B 1 155 ? 25.619 106.038 7.890 1.00 29.04 155 SER B CA 1
ATOM 2841 C C . SER B 1 155 ? 26.812 105.107 8.099 1.00 28.40 155 SER B C 1
ATOM 2842 O O . SER B 1 155 ? 27.834 105.518 8.680 1.00 26.97 155 SER B O 1
ATOM 2845 N N . SER B 1 156 ? 26.675 103.861 7.646 1.00 26.65 156 SER B N 1
ATOM 2846 C CA . SER B 1 156 ? 27.760 102.887 7.778 1.00 28.56 156 SER B CA 1
ATOM 2847 C C . SER B 1 156 ? 28.949 103.349 6.933 1.00 28.60 156 SER B C 1
ATOM 2848 O O . SER B 1 156 ? 30.105 103.203 7.340 1.00 29.30 156 SER B O 1
ATOM 2851 N N . SER B 1 157 ? 28.671 103.929 5.772 1.00 28.72 157 SER B N 1
ATOM 2852 C CA . SER B 1 157 ? 29.751 104.390 4.915 1.00 31.34 157 SER B CA 1
ATOM 2853 C C . SER B 1 157 ? 30.512 105.531 5.597 1.00 31.35 157 SER B C 1
ATOM 2854 O O . SER B 1 157 ? 31.739 105.606 5.496 1.00 30.92 157 SER B O 1
ATOM 2857 N N . LEU B 1 158 ? 29.786 106.408 6.299 1.00 29.15 158 LEU B N 1
ATOM 2858 C CA . LEU B 1 158 ? 30.411 107.519 6.995 1.00 29.80 158 LEU B CA 1
ATOM 2859 C C . LEU B 1 158 ? 31.324 106.969 8.079 1.00 28.89 158 LEU B C 1
ATOM 2860 O O . LEU B 1 158 ? 32.421 107.481 8.272 1.00 29.79 158 LEU B O 1
ATOM 2865 N N . LEU B 1 159 ? 30.864 105.934 8.790 1.00 26.87 159 LEU B N 1
ATOM 2866 C CA . LEU B 1 159 ? 31.645 105.322 9.854 1.00 28.54 159 LEU B CA 1
ATOM 2867 C C . LEU B 1 159 ? 32.876 104.593 9.338 1.00 28.16 159 LEU B C 1
ATOM 2868 O O . LEU B 1 159 ? 33.951 104.659 9.953 1.00 27.30 159 LEU B O 1
ATOM 2873 N N . ARG B 1 160 ? 32.734 103.885 8.221 1.00 29.59 160 ARG B N 1
ATOM 2874 C CA . ARG B 1 160 ? 33.894 103.190 7.658 1.00 30.39 160 ARG B CA 1
ATOM 2875 C C . ARG B 1 160 ? 34.977 104.227 7.287 1.00 30.49 160 ARG B C 1
ATOM 2876 O O . ARG B 1 160 ? 36.156 104.034 7.577 1.00 31.36 160 ARG B O 1
ATOM 2884 N N . GLU B 1 161 ? 34.572 105.325 6.665 1.00 32.71 161 GLU B N 1
ATOM 2885 C CA . GLU B 1 161 ? 35.501 106.388 6.268 1.00 34.64 161 GLU B CA 1
ATOM 2886 C C . GLU B 1 161 ? 36.193 106.997 7.502 1.00 34.24 161 GLU B C 1
ATOM 2887 O O . GLU B 1 161 ? 37.411 107.254 7.492 1.00 32.97 161 GLU B O 1
ATOM 2893 N N . ARG B 1 162 ? 35.420 107.230 8.563 1.00 32.75 162 ARG B N 1
ATOM 2894 C CA . ARG B 1 162 ? 35.993 107.797 9.779 1.00 31.18 162 ARG B CA 1
ATOM 2895 C C . ARG B 1 162 ? 37.000 106.876 10.449 1.00 31.46 162 ARG B C 1
ATOM 2896 O O . ARG B 1 162 ? 38.037 107.340 10.930 1.00 32.46 162 ARG B O 1
ATOM 2904 N N . TYR B 1 163 ? 36.707 105.583 10.498 1.00 29.68 163 TYR B N 1
ATOM 2905 C CA . TYR B 1 163 ? 37.642 104.658 11.126 1.00 31.71 163 TYR B CA 1
ATOM 2906 C C . TYR B 1 163 ? 38.933 104.603 10.333 1.00 33.61 163 TYR B C 1
ATOM 2907 O O . TYR B 1 163 ? 40.014 104.414 10.907 1.00 33.66 163 TYR B O 1
ATOM 2916 N N . LYS B 1 164 ? 38.816 104.777 9.019 1.00 34.12 164 LYS B N 1
ATOM 2917 C CA . LYS B 1 164 ? 39.982 104.758 8.140 1.00 38.05 164 LYS B CA 1
ATOM 2918 C C . LYS B 1 164 ? 40.826 106.015 8.383 1.00 39.13 164 LYS B C 1
ATOM 2919 O O . LYS B 1 164 ? 42.057 105.955 8.442 1.00 38.97 164 LYS B O 1
ATOM 2925 N N . GLU B 1 165 ? 40.149 107.148 8.527 1.00 39.34 165 GLU B N 1
ATOM 2926 C CA . GLU B 1 165 ? 40.812 108.427 8.764 1.00 39.80 165 GLU B CA 1
ATOM 2927 C C . GLU B 1 165 ? 41.138 108.634 10.243 1.00 38.21 165 GLU B C 1
ATOM 2928 O O . GLU B 1 165 ? 41.651 109.685 10.633 1.00 39.02 165 GLU B O 1
ATOM 2934 N N . LYS B 1 166 ? 40.826 107.634 11.058 1.00 37.76 166 LYS B N 1
ATOM 2935 C CA . LYS B 1 166 ? 41.062 107.698 12.496 1.00 38.01 166 LYS B CA 1
ATOM 2936 C C . LYS B 1 166 ? 40.330 108.888 13.127 1.00 37.92 166 LYS B C 1
ATOM 2937 O O . LYS B 1 166 ? 40.854 109.544 14.025 1.00 38.53 166 LYS B O 1
ATOM 2943 N N . LYS B 1 167 ? 39.116 109.160 12.650 1.00 35.07 167 LYS B N 1
ATOM 2944 C CA . LYS B 1 167 ? 38.298 110.257 13.172 1.00 32.80 167 LYS B CA 1
ATOM 2945 C C . LYS B 1 167 ? 37.348 109.758 14.262 1.00 31.77 167 LYS B C 1
ATOM 2946 O O . LYS B 1 167 ? 37.054 108.559 14.361 1.00 31.71 167 LYS B O 1
ATOM 2952 N N . THR B 1 168 ? 36.836 110.679 15.064 1.00 28.83 168 THR B N 1
ATOM 2953 C CA . THR B 1 168 ? 35.972 110.277 16.143 1.00 27.93 168 THR B CA 1
ATOM 2954 C C . THR B 1 168 ? 34.670 109.672 15.648 1.00 27.48 168 THR B C 1
ATOM 2955 O O . THR B 1 168 ? 34.111 110.112 14.645 1.00 27.77 168 THR B O 1
ATOM 2959 N N . CYS B 1 169 ? 34.209 108.662 16.377 1.00 28.35 169 CYS B N 1
ATOM 2960 C CA . CYS B 1 169 ? 32.961 107.975 16.079 1.00 29.24 169 CYS B CA 1
ATOM 2961 C C . CYS B 1 169 ? 32.080 107.982 17.326 1.00 27.81 169 CYS B C 1
ATOM 2962 O O . CYS B 1 169 ? 31.058 107.292 17.392 1.00 25.63 169 CYS B O 1
ATOM 2965 N N . LYS B 1 170 ? 32.462 108.784 18.318 1.00 26.91 170 LYS B N 1
ATOM 2966 C CA . LYS B 1 170 ? 31.688 108.857 19.549 1.00 26.15 170 LYS B CA 1
ATOM 2967 C C . LYS B 1 170 ? 30.237 109.264 19.301 1.00 24.89 170 LYS B C 1
ATOM 2968 O O . LYS B 1 170 ? 29.961 110.163 18.509 1.00 24.83 170 LYS B O 1
ATOM 2974 N N . TYR B 1 171 ? 29.329 108.572 19.985 1.00 26.05 171 TYR B N 1
ATOM 2975 C CA . TYR B 1 171 ? 27.880 108.814 19.929 1.00 26.19 171 TYR B CA 1
ATOM 2976 C C . TYR B 1 171 ? 27.231 108.383 18.617 1.00 27.60 171 TYR B C 1
ATOM 2977 O O . TYR B 1 171 ? 26.037 108.642 18.394 1.00 28.43 171 TYR B O 1
ATOM 2986 N N . LEU B 1 172 ? 27.994 107.748 17.741 1.00 25.12 172 LEU B N 1
ATOM 2987 C CA . LEU B 1 172 ? 27.427 107.356 16.442 1.00 24.71 172 LEU B CA 1
ATOM 2988 C C . LEU B 1 172 ? 27.022 105.885 16.365 1.00 23.56 172 LEU B C 1
ATOM 2989 O O . LEU B 1 172 ? 26.134 105.523 15.581 1.00 23.96 172 LEU B O 1
ATOM 2994 N N . LEU B 1 173 ? 27.669 105.044 17.166 1.00 23.76 173 LEU B N 1
ATOM 2995 C CA . LEU B 1 173 ? 27.344 103.616 17.225 1.00 26.55 173 LEU B CA 1
ATOM 2996 C C . LEU B 1 173 ? 27.658 103.122 18.633 1.00 28.11 173 LEU B C 1
ATOM 2997 O O . LEU B 1 173 ? 28.408 103.769 19.368 1.00 27.32 173 LEU B O 1
ATOM 3002 N N . PRO B 1 174 ? 27.077 101.985 19.034 1.00 28.89 174 PRO B N 1
ATOM 3003 C CA . PRO B 1 174 ? 27.291 101.405 20.366 1.00 29.64 174 PRO B CA 1
ATOM 3004 C C . PRO B 1 174 ? 28.747 101.146 20.730 1.00 31.69 174 PRO B C 1
ATOM 3005 O O . PRO B 1 174 ? 29.529 100.667 19.914 1.00 28.83 174 PRO B O 1
ATOM 3009 N N . GLU B 1 175 ? 29.084 101.445 21.979 1.00 33.92 175 GLU B N 1
ATOM 3010 C CA . GLU B 1 175 ? 30.436 101.250 22.487 1.00 36.94 175 GLU B CA 1
ATOM 3011 C C . GLU B 1 175 ? 30.925 99.831 22.200 1.00 36.77 175 GLU B C 1
ATOM 3012 O O . GLU B 1 175 ? 32.042 99.643 21.733 1.00 35.06 175 GLU B O 1
ATOM 3018 N N . LYS B 1 176 ? 30.076 98.840 22.472 1.00 36.99 176 LYS B N 1
ATOM 3019 C CA . LYS B 1 176 ? 30.418 97.436 22.256 1.00 38.08 176 LYS B CA 1
ATOM 3020 C C . LYS B 1 176 ? 30.826 97.174 20.812 1.00 37.09 176 LYS B C 1
ATOM 3021 O O . LYS B 1 176 ? 31.759 96.418 20.542 1.00 36.21 176 LYS B O 1
ATOM 3027 N N . VAL B 1 177 ? 30.109 97.789 19.877 1.00 35.01 177 VAL B N 1
ATOM 3028 C CA . VAL B 1 177 ? 30.430 97.613 18.471 1.00 32.92 177 VAL B CA 1
ATOM 3029 C C . VAL B 1 177 ? 31.759 98.313 18.163 1.00 33.56 177 VAL B C 1
ATOM 3030 O O . VAL B 1 177 ? 32.560 97.818 17.377 1.00 32.79 177 VAL B O 1
ATOM 3034 N N . GLN B 1 178 ? 31.990 99.468 18.776 1.00 34.45 178 GLN B N 1
ATOM 3035 C CA . GLN B 1 178 ? 33.254 100.178 18.551 1.00 35.80 178 GLN B CA 1
ATOM 3036 C C . GLN B 1 178 ? 34.415 99.284 19.013 1.00 36.78 178 GLN B C 1
ATOM 3037 O O . GLN B 1 178 ? 35.355 99.006 18.255 1.00 35.86 178 GLN B O 1
ATOM 3043 N N . VAL B 1 179 ? 34.338 98.821 20.257 1.00 38.15 179 VAL B N 1
ATOM 3044 C CA . VAL B 1 179 ? 35.379 97.953 20.804 1.00 40.39 179 VAL B CA 1
ATOM 3045 C C . VAL B 1 179 ? 35.665 96.792 19.850 1.00 39.81 179 VAL B C 1
ATOM 3046 O O . VAL B 1 179 ? 36.826 96.471 19.579 1.00 41.32 179 VAL B O 1
ATOM 3050 N N . TYR B 1 180 ? 34.614 96.180 19.314 1.00 38.83 180 TYR B N 1
ATOM 3051 C CA . TYR B 1 180 ? 34.790 95.056 18.400 1.00 38.28 180 TYR B CA 1
ATOM 3052 C C . TYR B 1 180 ? 35.491 95.446 17.104 1.00 37.48 180 TYR B C 1
ATOM 3053 O O . TYR B 1 180 ? 36.332 94.701 16.606 1.00 37.53 180 TYR B O 1
ATOM 3062 N N . ILE B 1 181 ? 35.133 96.600 16.551 1.00 36.95 181 ILE B N 1
ATOM 3063 C CA . ILE B 1 181 ? 35.724 97.088 15.303 1.00 35.91 181 ILE B CA 1
ATOM 3064 C C . ILE B 1 181 ? 37.231 97.307 15.455 1.00 38.53 181 ILE B C 1
ATOM 3065 O O . ILE B 1 181 ? 38.023 96.905 14.599 1.00 36.96 181 ILE B O 1
ATOM 3070 N N . GLU B 1 182 ? 37.622 97.935 16.551 1.00 40.84 182 GLU B N 1
ATOM 3071 C CA . GLU B 1 182 ? 39.036 98.196 16.782 1.00 44.39 182 GLU B CA 1
ATOM 3072 C C . GLU B 1 182 ? 39.810 96.906 17.063 1.00 45.45 182 GLU B C 1
ATOM 3073 O O . GLU B 1 182 ? 40.926 96.731 16.579 1.00 46.36 182 GLU B O 1
ATOM 3079 N N . ARG B 1 183 ? 39.215 95.995 17.827 1.00 46.93 183 ARG B N 1
ATOM 3080 C CA . ARG B 1 183 ? 39.881 94.732 18.134 1.00 48.64 183 ARG B CA 1
ATOM 3081 C C . ARG B 1 183 ? 40.197 93.919 16.883 1.00 48.75 183 ARG B C 1
ATOM 3082 O O . ARG B 1 183 ? 41.166 93.164 16.863 1.00 49.01 183 ARG B O 1
ATOM 3090 N N . ASN B 1 184 ? 39.380 94.061 15.845 1.00 47.06 184 ASN B N 1
ATOM 3091 C CA . ASN B 1 184 ? 39.596 93.311 14.615 1.00 46.58 184 ASN B CA 1
ATOM 3092 C C . ASN B 1 184 ? 40.151 94.142 13.463 1.00 44.76 184 ASN B C 1
ATOM 3093 O O . ASN B 1 184 ? 40.177 93.692 12.318 1.00 45.35 184 ASN B O 1
ATOM 3098 N N . GLY B 1 185 ? 40.585 95.358 13.769 1.00 43.12 185 GLY B N 1
ATOM 3099 C CA . GLY B 1 185 ? 41.146 96.220 12.744 1.00 41.62 185 GLY B CA 1
ATOM 3100 C C . GLY B 1 185 ? 40.268 96.454 11.530 1.00 40.69 185 GLY B C 1
ATOM 3101 O O . GLY B 1 185 ? 40.770 96.676 10.426 1.00 40.23 185 GLY B O 1
ATOM 3102 N N . LEU B 1 186 ? 38.953 96.418 11.715 1.00 39.18 186 LEU B N 1
ATOM 3103 C CA . LEU B 1 186 ? 38.060 96.640 10.584 1.00 38.42 186 LEU B CA 1
ATOM 3104 C C . LEU B 1 186 ? 38.094 98.087 10.100 1.00 37.83 186 LEU B C 1
ATOM 3105 O O . LEU B 1 186 ? 38.370 99.006 10.874 1.00 37.14 186 LEU B O 1
ATOM 3110 N N . TYR B 1 187 ? 37.797 98.266 8.815 1.00 36.27 187 TYR B N 1
ATOM 3111 C CA . TYR B 1 187 ? 37.742 99.576 8.171 1.00 37.46 187 TYR B CA 1
ATOM 3112 C C . TYR B 1 187 ? 39.026 100.342 8.407 1.00 39.78 187 TYR B C 1
ATOM 3113 O O . TYR B 1 187 ? 39.039 101.575 8.396 1.00 38.96 187 TYR B O 1
ATOM 3122 N N . GLU B 1 188 ? 40.088 99.570 8.620 1.00 42.45 188 GLU B N 1
ATOM 3123 C CA . GLU B 1 188 ? 41.445 100.038 8.882 1.00 46.36 188 GLU B CA 1
ATOM 3124 C C . GLU B 1 188 ? 41.586 100.917 10.121 1.00 45.93 188 GLU B C 1
ATOM 3125 O O . GLU B 1 188 ? 42.264 101.942 10.119 1.00 46.99 188 GLU B O 1
ATOM 3131 N N . SER B 1 189 ? 40.943 100.481 11.193 1.00 47.00 189 SER B N 1
ATOM 3132 C CA . SER B 1 189 ? 41.002 101.181 12.462 1.00 47.46 189 SER B CA 1
ATOM 3133 C C . SER B 1 189 ? 42.307 100.764 13.135 1.00 48.41 189 SER B C 1
ATOM 3134 O O . SER B 1 189 ? 42.910 101.595 13.845 1.00 49.82 189 SER B O 1
ATOM 3138 N N . MET C 1 1 ? 48.014 129.054 20.192 1.00 55.58 1 MET C N 1
ATOM 3139 C CA . MET C 1 1 ? 46.796 129.541 20.905 1.00 54.83 1 MET C CA 1
ATOM 3140 C C . MET C 1 1 ? 46.095 128.427 21.693 1.00 52.41 1 MET C C 1
ATOM 3141 O O . MET C 1 1 ? 45.866 127.340 21.160 1.00 53.22 1 MET C O 1
ATOM 3146 N N . ARG C 1 2 ? 45.780 128.697 22.963 1.00 48.66 2 ARG C N 1
ATOM 3147 C CA . ARG C 1 2 ? 45.092 127.732 23.823 1.00 45.63 2 ARG C CA 1
ATOM 3148 C C . ARG C 1 2 ? 43.585 127.752 23.547 1.00 43.22 2 ARG C C 1
ATOM 3149 O O . ARG C 1 2 ? 42.822 128.469 24.198 1.00 42.49 2 ARG C O 1
ATOM 3157 N N . LYS C 1 3 ? 43.164 126.936 22.593 1.00 39.24 3 LYS C N 1
ATOM 3158 C CA . LYS C 1 3 ? 41.770 126.889 22.181 1.00 34.77 3 LYS C CA 1
ATOM 3159 C C . LYS C 1 3 ? 40.827 126.107 23.098 1.00 30.20 3 LYS C C 1
ATOM 3160 O O . LYS C 1 3 ? 41.012 124.920 23.359 1.00 30.07 3 LYS C O 1
ATOM 3166 N N . ILE C 1 4 ? 39.809 126.799 23.587 1.00 28.14 4 ILE C N 1
ATOM 3167 C CA . ILE C 1 4 ? 38.833 126.181 24.466 1.00 26.49 4 ILE C CA 1
ATOM 3168 C C . ILE C 1 4 ? 37.456 126.349 23.849 1.00 24.93 4 ILE C C 1
ATOM 3169 O O . ILE C 1 4 ? 37.124 127.425 23.347 1.00 26.31 4 ILE C O 1
ATOM 3174 N N . GLY C 1 5 ? 36.660 125.288 23.874 1.00 23.94 5 GLY C N 1
ATOM 3175 C CA . GLY C 1 5 ? 35.318 125.413 23.333 1.00 21.73 5 GLY C CA 1
ATOM 3176 C C . GLY C 1 5 ? 34.338 125.727 24.447 1.00 20.70 5 GLY C C 1
ATOM 3177 O O . GLY C 1 5 ? 34.546 125.340 25.593 1.00 22.39 5 GLY C O 1
ATOM 3178 N N . ILE C 1 6 ? 33.286 126.467 24.117 1.00 19.88 6 ILE C N 1
ATOM 3179 C CA . ILE C 1 6 ? 32.253 126.785 25.076 1.00 20.82 6 ILE C CA 1
ATOM 3180 C C . ILE C 1 6 ? 30.928 126.551 24.397 1.00 20.67 6 ILE C C 1
ATOM 3181 O O . ILE C 1 6 ? 30.653 127.172 23.372 1.00 22.28 6 ILE C O 1
ATOM 3186 N N . ILE C 1 7 ? 30.109 125.661 24.940 1.00 19.37 7 ILE C N 1
ATOM 3187 C CA . ILE C 1 7 ? 28.792 125.477 24.351 1.00 18.34 7 ILE C CA 1
ATOM 3188 C C . ILE C 1 7 ? 27.826 126.046 25.377 1.00 18.93 7 ILE C C 1
ATOM 3189 O O . ILE C 1 7 ? 27.621 125.467 26.447 1.00 18.67 7 ILE C O 1
ATOM 3194 N N . GLY C 1 8 ? 27.274 127.206 25.055 1.00 19.00 8 GLY C N 1
ATOM 3195 C CA . GLY C 1 8 ? 26.320 127.853 25.936 1.00 18.70 8 GLY C CA 1
ATOM 3196 C C . GLY C 1 8 ? 24.959 127.200 25.732 1.00 19.53 8 GLY C C 1
ATOM 3197 O O . GLY C 1 8 ? 24.655 126.716 24.646 1.00 18.58 8 GLY C O 1
ATOM 3198 N N . GLY C 1 9 ? 24.130 127.161 26.762 1.00 18.76 9 GLY C N 1
ATOM 3199 C CA . GLY C 1 9 ? 22.822 126.547 26.560 1.00 17.32 9 GLY C CA 1
ATOM 3200 C C . GLY C 1 9 ? 21.919 126.642 27.758 1.00 19.07 9 GLY C C 1
ATOM 3201 O O . GLY C 1 9 ? 22.346 127.057 28.823 1.00 19.54 9 GLY C O 1
ATOM 3202 N N . THR C 1 10 ? 20.658 126.270 27.555 1.00 18.99 10 THR C N 1
ATOM 3203 C CA . THR C 1 10 ? 19.669 126.239 28.597 1.00 20.67 10 THR C CA 1
ATOM 3204 C C . THR C 1 10 ? 19.711 124.787 29.140 1.00 18.46 10 THR C C 1
ATOM 3205 O O . THR C 1 10 ? 19.637 124.571 30.353 1.00 18.69 10 THR C O 1
ATOM 3209 N N . PHE C 1 11 ? 19.893 123.805 28.248 1.00 18.49 11 PHE C N 1
ATOM 3210 C CA . PHE C 1 11 ? 20.005 122.379 28.610 1.00 21.37 11 PHE C CA 1
ATOM 3211 C C . PHE C 1 11 ? 18.786 121.920 29.434 1.00 20.95 11 PHE C C 1
ATOM 3212 O O . PHE C 1 11 ? 18.882 121.491 30.607 1.00 19.04 11 PHE C O 1
ATOM 3220 N N . ASP C 1 12 ? 17.635 121.985 28.780 1.00 19.73 12 ASP C N 1
ATOM 3221 C CA . ASP C 1 12 ? 16.382 121.687 29.465 1.00 19.86 12 ASP C CA 1
ATOM 3222 C C . ASP C 1 12 ? 15.500 120.730 28.669 1.00 18.88 12 ASP C C 1
ATOM 3223 O O . ASP C 1 12 ? 14.424 121.111 28.223 1.00 20.18 12 ASP C O 1
ATOM 3228 N N . PRO C 1 13 ? 15.904 119.457 28.564 1.00 19.99 13 PRO C N 1
ATOM 3229 C CA . PRO C 1 13 ? 17.115 118.861 29.142 1.00 19.75 13 PRO C CA 1
ATOM 3230 C C . PRO C 1 13 ? 18.314 118.773 28.208 1.00 19.94 13 PRO C C 1
ATOM 3231 O O . PRO C 1 13 ? 18.204 119.013 27.009 1.00 20.41 13 PRO C O 1
ATOM 3235 N N . PRO C 1 14 ? 19.487 118.436 28.767 1.00 20.23 14 PRO C N 1
ATOM 3236 C CA . PRO C 1 14 ? 20.693 118.280 27.951 1.00 20.46 14 PRO C CA 1
ATOM 3237 C C . PRO C 1 14 ? 20.444 116.954 27.205 1.00 20.97 14 PRO C C 1
ATOM 3238 O O . PRO C 1 14 ? 19.797 116.036 27.760 1.00 19.69 14 PRO C O 1
ATOM 3242 N N . HIS C 1 15 ? 20.927 116.830 25.973 1.00 19.39 15 HIS C N 1
ATOM 3243 C CA . HIS C 1 15 ? 20.681 115.576 25.237 1.00 19.63 15 HIS C CA 1
ATOM 3244 C C . HIS C 1 15 ? 21.859 115.197 24.365 1.00 21.08 15 HIS C C 1
ATOM 3245 O O . HIS C 1 15 ? 22.903 115.854 24.406 1.00 20.61 15 HIS C O 1
ATOM 3252 N N . TYR C 1 16 ? 21.718 114.151 23.555 1.00 20.84 16 TYR C N 1
ATOM 3253 C CA . TYR C 1 16 ? 22.838 113.740 22.712 1.00 23.67 16 TYR C CA 1
ATOM 3254 C C . TYR C 1 16 ? 23.255 114.723 21.644 1.00 22.60 16 TYR C C 1
ATOM 3255 O O . TYR C 1 16 ? 24.401 114.695 21.202 1.00 26.08 16 TYR C O 1
ATOM 3264 N N . GLY C 1 17 ? 22.343 115.582 21.212 1.00 20.40 17 GLY C N 1
ATOM 3265 C CA . GLY C 1 17 ? 22.706 116.570 20.220 1.00 23.12 17 GLY C CA 1
ATOM 3266 C C . GLY C 1 17 ? 23.755 117.514 20.802 1.00 24.01 17 GLY C C 1
ATOM 3267 O O . GLY C 1 17 ? 24.705 117.903 20.110 1.00 22.91 17 GLY C O 1
ATOM 3268 N N . HIS C 1 18 ? 23.593 117.889 22.073 1.00 21.27 18 HIS C N 1
ATOM 3269 C CA . HIS C 1 18 ? 24.560 118.795 22.727 1.00 21.00 18 HIS C CA 1
ATOM 3270 C C . HIS C 1 18 ? 25.942 118.134 22.855 1.00 21.43 18 HIS C C 1
ATOM 3271 O O . HIS C 1 18 ? 26.982 118.776 22.612 1.00 21.34 18 HIS C O 1
ATOM 3278 N N . LEU C 1 19 ? 25.948 116.863 23.267 1.00 19.82 19 LEU C N 1
ATOM 3279 C CA . LEU C 1 19 ? 27.180 116.114 23.459 1.00 21.89 19 LEU C CA 1
ATOM 3280 C C . LEU C 1 19 ? 27.839 115.883 22.117 1.00 21.84 19 LEU C C 1
ATOM 3281 O O . LEU C 1 19 ? 29.063 116.055 21.965 1.00 21.31 19 LEU C O 1
ATOM 3286 N N . LEU C 1 20 ? 27.022 115.512 21.133 1.00 21.56 20 LEU C N 1
ATOM 3287 C CA . LEU C 1 20 ? 27.528 115.267 19.783 1.00 22.05 20 LEU C CA 1
ATOM 3288 C C . LEU C 1 20 ? 28.238 116.494 19.202 1.00 23.98 20 LEU C C 1
ATOM 3289 O O . LEU C 1 20 ? 29.368 116.376 18.721 1.00 24.24 20 LEU C O 1
ATOM 3294 N N . ILE C 1 21 ? 27.595 117.661 19.227 1.00 22.80 21 ILE C N 1
ATOM 3295 C CA . ILE C 1 21 ? 28.246 118.832 18.657 1.00 22.83 21 ILE C CA 1
ATOM 3296 C C . ILE C 1 21 ? 29.482 119.249 19.453 1.00 23.37 21 ILE C C 1
ATOM 3297 O O . ILE C 1 21 ? 30.457 119.726 18.867 1.00 22.61 21 ILE C O 1
ATOM 3302 N N . ALA C 1 22 ? 29.456 119.050 20.767 1.00 22.48 22 ALA C N 1
ATOM 3303 C CA . ALA C 1 22 ? 30.624 119.405 21.579 1.00 24.48 22 ALA C CA 1
ATOM 3304 C C . ALA C 1 22 ? 31.795 118.500 21.177 1.00 23.77 22 ALA C C 1
ATOM 3305 O O . ALA C 1 22 ? 32.921 118.965 20.967 1.00 24.38 22 ALA C O 1
ATOM 3307 N N . ASN C 1 23 ? 31.520 117.208 21.035 1.00 24.10 23 ASN C N 1
ATOM 3308 C CA . ASN C 1 23 ? 32.578 116.264 20.679 1.00 22.93 23 ASN C CA 1
ATOM 3309 C C . ASN C 1 23 ? 33.093 116.484 19.269 1.00 23.34 23 ASN C C 1
ATOM 3310 O O . ASN C 1 23 ? 34.291 116.419 19.046 1.00 23.68 23 ASN C O 1
ATOM 3315 N N . GLU C 1 24 ? 32.202 116.760 18.325 1.00 22.95 24 GLU C N 1
ATOM 3316 C CA . GLU C 1 24 ? 32.620 116.961 16.935 1.00 22.42 24 GLU C CA 1
ATOM 3317 C C . GLU C 1 24 ? 33.509 118.176 16.798 1.00 24.05 24 GLU C C 1
ATOM 3318 O O . GLU C 1 24 ? 34.503 118.159 16.062 1.00 24.09 24 GLU C O 1
ATOM 3324 N N . VAL C 1 25 ? 33.154 119.235 17.510 1.00 23.33 25 VAL C N 1
ATOM 3325 C CA . VAL C 1 25 ? 33.946 120.457 17.397 1.00 25.31 25 VAL C CA 1
ATOM 3326 C C . VAL C 1 25 ? 35.283 120.291 18.114 1.00 25.96 25 VAL C C 1
ATOM 3327 O O . VAL C 1 25 ? 36.319 120.754 17.615 1.00 26.83 25 VAL C O 1
ATOM 3331 N N . TYR C 1 26 ? 35.252 119.643 19.271 1.00 25.42 26 TYR C N 1
ATOM 3332 C CA . TYR C 1 26 ? 36.460 119.375 20.061 1.00 28.07 26 TYR C CA 1
ATOM 3333 C C . TYR C 1 26 ? 37.503 118.701 19.141 1.00 29.36 26 TYR C C 1
ATOM 3334 O O . TYR C 1 26 ? 38.654 119.149 19.043 1.00 27.79 26 TYR C O 1
ATOM 3343 N N . HIS C 1 27 ? 37.090 117.642 18.445 1.00 29.46 27 HIS C N 1
ATOM 3344 C CA . HIS C 1 27 ? 38.013 116.933 17.544 1.00 29.34 27 HIS C CA 1
ATOM 3345 C C . HIS C 1 27 ? 38.380 117.692 16.262 1.00 30.12 27 HIS C C 1
ATOM 3346 O O . HIS C 1 27 ? 39.553 117.726 15.877 1.00 29.59 27 HIS C O 1
ATOM 3353 N N . ALA C 1 28 ? 37.385 118.290 15.607 1.00 27.52 28 ALA C N 1
ATOM 3354 C CA . ALA C 1 28 ? 37.579 119.016 14.358 1.00 28.15 28 ALA C CA 1
ATOM 3355 C C . ALA C 1 28 ? 38.511 120.226 14.454 1.00 28.74 28 ALA C C 1
ATOM 3356 O O . ALA C 1 28 ? 39.333 120.447 13.554 1.00 28.22 28 ALA C O 1
ATOM 3358 N N . LEU C 1 29 ? 38.379 121.000 15.530 1.00 28.42 29 LEU C N 1
ATOM 3359 C CA . LEU C 1 29 ? 39.197 122.196 15.715 1.00 30.36 29 LEU C CA 1
ATOM 3360 C C . LEU C 1 29 ? 40.349 121.976 16.699 1.00 30.47 29 LEU C C 1
ATOM 3361 O O . LEU C 1 29 ? 41.011 122.929 17.108 1.00 31.78 29 LEU C O 1
ATOM 3366 N N . ASN C 1 30 ? 40.571 120.720 17.081 1.00 29.54 30 ASN C N 1
ATOM 3367 C CA . ASN C 1 30 ? 41.635 120.345 18.009 1.00 31.06 30 ASN C CA 1
ATOM 3368 C C . ASN C 1 30 ? 41.643 121.186 19.286 1.00 30.80 30 ASN C C 1
ATOM 3369 O O . ASN C 1 30 ? 42.679 121.721 19.686 1.00 29.63 30 ASN C O 1
ATOM 3374 N N . LEU C 1 31 ? 40.487 121.291 19.935 1.00 29.37 31 LEU C N 1
ATOM 3375 C CA . LEU C 1 31 ? 40.370 122.060 21.166 1.00 28.22 31 LEU C CA 1
ATOM 3376 C C . LEU C 1 31 ? 41.011 121.333 22.343 1.00 28.80 31 LEU C C 1
ATOM 3377 O O . LEU C 1 31 ? 41.207 120.124 22.326 1.00 27.99 31 LEU C O 1
ATOM 3382 N N . GLU C 1 32 ? 41.332 122.094 23.380 1.00 29.88 32 GLU C N 1
ATOM 3383 C CA . GLU C 1 32 ? 41.920 121.532 24.582 1.00 31.18 32 GLU C CA 1
ATOM 3384 C C . GLU C 1 32 ? 40.831 120.903 25.441 1.00 30.25 32 GLU C C 1
ATOM 3385 O O . G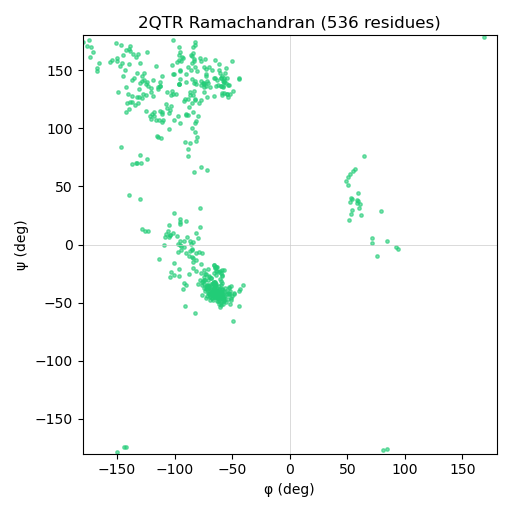LU C 1 32 ? 41.051 119.887 26.114 1.00 30.04 32 GLU C O 1
ATOM 3391 N N . GLU C 1 33 ? 39.651 121.516 25.407 1.00 27.77 33 GLU C N 1
ATOM 3392 C CA . GLU C 1 33 ? 38.518 121.037 26.189 1.00 27.75 33 GLU C CA 1
ATOM 3393 C C . GLU C 1 33 ? 37.277 121.829 25.793 1.00 25.71 33 GLU C C 1
ATOM 3394 O O . GLU C 1 33 ? 37.373 122.803 25.029 1.00 25.59 33 GLU C O 1
ATOM 3400 N N . VAL C 1 34 ? 36.114 121.373 26.269 1.00 22.85 34 VAL C N 1
ATOM 3401 C CA . VAL C 1 34 ? 34.865 122.060 26.006 1.00 22.49 34 VAL C CA 1
ATOM 3402 C C . VAL C 1 34 ? 34.117 122.314 27.311 1.00 21.93 34 VAL C C 1
ATOM 3403 O O . VAL C 1 34 ? 33.882 121.389 28.095 1.00 22.64 34 VAL C O 1
ATOM 3407 N N . TRP C 1 35 ? 33.759 123.581 27.541 1.00 20.24 35 TRP C N 1
ATOM 3408 C CA . TRP C 1 35 ? 33.007 123.969 28.714 1.00 21.09 35 TRP C CA 1
ATOM 3409 C C . TRP C 1 35 ? 31.523 124.112 28.367 1.00 20.10 35 TRP C C 1
ATOM 3410 O O . TRP C 1 35 ? 31.172 124.786 27.401 1.00 20.93 35 TRP C O 1
ATOM 3421 N N . PHE C 1 36 ? 30.669 123.477 29.158 1.00 19.15 36 PHE C N 1
ATOM 3422 C CA . PHE C 1 36 ? 29.225 123.604 28.986 1.00 17.04 36 PHE C CA 1
ATOM 3423 C C . PHE C 1 36 ? 28.830 124.764 29.900 1.00 18.11 36 PHE C C 1
ATOM 3424 O O . PHE C 1 36 ? 29.109 124.743 31.090 1.00 20.99 36 PHE C O 1
ATOM 3432 N N . LEU C 1 37 ? 28.195 125.778 29.313 1.00 17.32 37 LEU C N 1
ATOM 3433 C CA . LEU C 1 37 ? 27.810 126.999 30.017 1.00 18.10 37 LEU C CA 1
ATOM 3434 C C . LEU C 1 37 ? 26.310 127.166 30.183 1.00 18.03 37 LEU C C 1
ATOM 3435 O O . LEU C 1 37 ? 25.653 127.728 29.316 1.00 21.02 37 LEU C O 1
ATOM 3440 N N . PRO C 1 38 ? 25.740 126.681 31.295 1.00 18.08 38 PRO C N 1
ATOM 3441 C CA . PRO C 1 38 ? 24.296 126.858 31.437 1.00 18.99 38 PRO C CA 1
ATOM 3442 C C . PRO C 1 38 ? 23.930 128.287 31.814 1.00 18.30 38 PRO C C 1
ATOM 3443 O O . PRO C 1 38 ? 24.608 128.908 32.644 1.00 19.11 38 PRO C O 1
ATOM 3447 N N . ASN C 1 39 ? 22.866 128.812 31.213 1.00 18.47 39 ASN C N 1
ATOM 3448 C CA . ASN C 1 39 ? 22.434 130.173 31.526 1.00 18.59 39 ASN C CA 1
ATOM 3449 C C . ASN C 1 39 ? 21.517 130.244 32.746 1.00 19.52 39 ASN C C 1
ATOM 3450 O O . ASN C 1 39 ? 20.970 129.237 33.176 1.00 19.63 39 ASN C O 1
ATOM 3455 N N . GLN C 1 40 ? 21.369 131.449 33.301 1.00 21.06 40 GLN C N 1
ATOM 3456 C CA . GLN C 1 40 ? 20.470 131.672 34.446 1.00 20.98 40 GLN C CA 1
ATOM 3457 C C . GLN C 1 40 ? 19.075 131.837 33.832 1.00 21.67 40 GLN C C 1
ATOM 3458 O O . GLN C 1 40 ? 18.137 131.101 34.169 1.00 20.84 40 GLN C O 1
ATOM 3464 N N . ILE C 1 41 ? 18.941 132.836 32.958 1.00 20.89 41 ILE C N 1
ATOM 3465 C CA . ILE C 1 41 ? 17.692 133.077 32.197 1.00 22.10 41 ILE C CA 1
ATOM 3466 C C . ILE C 1 41 ? 18.189 133.259 30.752 1.00 20.79 41 ILE C C 1
ATOM 3467 O O . ILE C 1 41 ? 19.056 134.107 30.499 1.00 22.22 41 ILE C O 1
ATOM 3472 N N . PRO C 1 42 ? 17.714 132.440 29.799 1.00 21.42 42 PRO C N 1
ATOM 3473 C CA . PRO C 1 42 ? 18.160 132.582 28.406 1.00 22.15 42 PRO C CA 1
ATOM 3474 C C . PRO C 1 42 ? 17.642 133.942 27.914 1.00 22.39 42 PRO C C 1
ATOM 3475 O O . PRO C 1 42 ? 16.454 134.244 28.067 1.00 22.93 42 PRO C O 1
ATOM 3479 N N . PRO C 1 43 ? 18.526 134.792 27.355 1.00 21.26 43 PRO C N 1
ATOM 3480 C CA . PRO C 1 43 ? 18.135 136.127 26.876 1.00 22.66 43 PRO C CA 1
ATOM 3481 C C . PRO C 1 43 ? 16.931 136.179 25.956 1.00 23.69 43 PRO C C 1
ATOM 3482 O O . PRO C 1 43 ? 16.113 137.104 26.010 1.00 25.10 43 PRO C O 1
ATOM 3486 N N . HIS C 1 44 ? 16.814 135.153 25.131 1.00 23.65 44 HIS C N 1
ATOM 3487 C CA . HIS C 1 44 ? 15.740 135.054 24.149 1.00 24.10 44 HIS C CA 1
ATOM 3488 C C . HIS C 1 44 ? 14.531 134.236 24.604 1.00 23.82 44 HIS C C 1
ATOM 3489 O O . HIS C 1 44 ? 13.591 134.028 23.832 1.00 25.60 44 HIS C O 1
ATOM 3496 N N . LYS C 1 45 ? 14.547 133.758 25.840 1.00 22.84 45 LYS C N 1
ATOM 3497 C CA . LYS C 1 45 ? 13.434 132.958 26.358 1.00 23.62 45 LYS C CA 1
ATOM 3498 C C . LYS C 1 45 ? 12.995 133.512 27.708 1.00 23.86 45 LYS C C 1
ATOM 3499 O O . LYS C 1 45 ? 12.654 132.753 28.627 1.00 24.66 45 LYS C O 1
ATOM 3505 N N . GLN C 1 46 ? 12.980 134.836 27.832 1.00 22.64 46 GLN C N 1
ATOM 3506 C CA . GLN C 1 46 ? 12.609 135.439 29.103 1.00 24.91 46 GLN C CA 1
ATOM 3507 C C . GLN C 1 46 ? 11.152 135.203 29.533 1.00 26.29 46 GLN C C 1
ATOM 3508 O O . GLN C 1 46 ? 10.815 135.341 30.710 1.00 27.17 46 GLN C O 1
ATOM 3514 N N . GLY C 1 47 ? 10.292 134.812 28.600 1.00 26.38 47 GLY C N 1
ATOM 3515 C CA . GLY C 1 47 ? 8.913 134.552 28.980 1.00 26.71 47 GLY C CA 1
ATOM 3516 C C . GLY C 1 47 ? 8.597 133.071 29.071 1.00 27.32 47 GLY C C 1
ATOM 3517 O O . GLY C 1 47 ? 7.439 132.684 29.246 1.00 26.90 47 GLY C O 1
ATOM 3518 N N . ARG C 1 48 ? 9.623 132.232 28.966 1.00 26.50 48 ARG C N 1
ATOM 3519 C CA . ARG C 1 48 ? 9.431 130.781 29.011 1.00 27.89 48 ARG C CA 1
ATOM 3520 C C . ARG C 1 48 ? 9.508 130.189 30.420 1.00 30.64 48 ARG C C 1
ATOM 3521 O O . ARG C 1 48 ? 10.250 130.686 31.263 1.00 29.51 48 ARG C O 1
ATOM 3529 N N . ASN C 1 49 ? 8.736 129.129 30.671 1.00 31.76 49 ASN C N 1
ATOM 3530 C CA . ASN C 1 49 ? 8.772 128.439 31.962 1.00 33.97 49 ASN C CA 1
ATOM 3531 C C . ASN C 1 49 ? 9.926 127.439 31.887 1.00 32.79 49 ASN C C 1
ATOM 3532 O O . ASN C 1 49 ? 9.792 126.357 31.323 1.00 36.45 49 ASN C O 1
ATOM 3537 N N . ILE C 1 50 ? 11.058 127.796 32.470 1.00 29.61 50 ILE C N 1
ATOM 3538 C CA . ILE C 1 50 ? 12.239 126.953 32.402 1.00 27.60 50 ILE C CA 1
ATOM 3539 C C . ILE C 1 50 ? 12.444 126.152 33.688 1.00 26.54 50 ILE C C 1
ATOM 3540 O O . ILE C 1 50 ? 12.091 126.615 34.765 1.00 25.25 50 ILE C O 1
ATOM 3545 N N . THR C 1 51 ? 12.988 124.947 33.549 1.00 23.11 51 THR C N 1
ATOM 3546 C CA . THR C 1 51 ? 13.295 124.090 34.685 1.00 22.92 51 THR C CA 1
ATOM 3547 C C . THR C 1 51 ? 14.297 124.845 35.572 1.00 21.57 51 THR C C 1
ATOM 3548 O O . THR C 1 51 ? 15.127 125.601 35.077 1.00 21.43 51 THR C O 1
ATOM 3552 N N . SER C 1 52 ? 14.229 124.630 36.883 1.00 21.31 52 SER C N 1
ATOM 3553 C CA . SER C 1 52 ? 15.133 125.334 37.786 1.00 21.79 52 SER C CA 1
ATOM 3554 C C . SER C 1 52 ? 16.607 125.135 37.477 1.00 21.04 52 SER C C 1
ATOM 3555 O O . SER C 1 52 ? 17.003 124.116 36.913 1.00 20.15 52 SER C O 1
ATOM 3558 N N A VAL C 1 53 ? 17.433 126.112 37.842 0.50 21.20 53 VAL C N 1
ATOM 3559 N N B VAL C 1 53 ? 17.403 126.116 37.888 0.50 20.46 53 VAL C N 1
ATOM 3560 C CA A VAL C 1 53 ? 18.866 125.975 37.603 0.50 22.91 53 VAL C CA 1
ATOM 3561 C CA B VAL C 1 53 ? 18.850 126.075 37.732 0.50 21.76 53 VAL C CA 1
ATOM 3562 C C A VAL C 1 53 ? 19.381 124.751 38.375 0.50 21.72 53 VAL C C 1
ATOM 3563 C C B VAL C 1 53 ? 19.367 124.793 38.386 0.50 21.05 53 VAL C C 1
ATOM 3564 O O A VAL C 1 53 ? 20.244 124.015 37.882 0.50 20.67 53 VAL C O 1
ATOM 3565 O O B VAL C 1 53 ? 20.200 124.067 37.830 0.50 20.72 53 VAL C O 1
ATOM 3572 N N . GLU C 1 54 ? 18.872 124.524 39.585 1.00 21.20 54 GLU C N 1
ATOM 3573 C CA . GLU C 1 54 ? 19.325 123.351 40.332 1.00 22.43 54 GLU C CA 1
ATOM 3574 C C . GLU C 1 54 ? 19.165 122.060 39.528 1.00 21.12 54 GLU C C 1
ATOM 3575 O O . GLU C 1 54 ? 20.091 121.267 39.429 1.00 21.08 54 GLU C O 1
ATOM 3581 N N . SER C 1 55 ? 17.983 121.848 38.962 1.00 20.33 55 SER C N 1
ATOM 3582 C CA . SER C 1 55 ? 17.755 120.625 38.187 1.00 20.26 55 SER C CA 1
ATOM 3583 C C . SER C 1 55 ? 18.479 120.609 36.841 1.00 20.86 55 SER C C 1
ATOM 3584 O O . SER C 1 55 ? 18.919 119.550 36.390 1.00 20.39 55 SER C O 1
ATOM 3587 N N . ARG C 1 56 ? 18.613 121.760 36.185 1.00 20.75 56 ARG C N 1
ATOM 3588 C CA . ARG C 1 56 ? 19.319 121.745 34.897 1.00 19.14 56 ARG C CA 1
ATOM 3589 C C . ARG C 1 56 ? 20.783 121.423 35.166 1.00 19.46 56 ARG C C 1
ATOM 3590 O O . ARG C 1 56 ? 21.407 120.652 34.441 1.00 19.70 56 ARG C O 1
ATOM 3598 N N . LEU C 1 57 ? 21.340 122.004 36.223 1.00 19.48 57 LEU C N 1
ATOM 3599 C CA . LEU C 1 57 ? 22.725 121.740 36.571 1.00 21.41 57 LEU C CA 1
ATOM 3600 C C . LEU C 1 57 ? 22.922 120.241 36.903 1.00 21.50 57 LEU C C 1
ATOM 3601 O O . LEU C 1 57 ? 23.912 119.634 36.486 1.00 20.87 57 LEU C O 1
ATOM 3606 N N . GLN C 1 58 ? 21.985 119.642 37.650 1.00 20.25 58 GLN C N 1
ATOM 3607 C CA . GLN C 1 58 ? 22.083 118.217 37.974 1.00 20.28 58 GLN C CA 1
ATOM 3608 C C . GLN C 1 58 ? 22.065 117.362 36.727 1.00 19.98 58 GLN C C 1
ATOM 3609 O O . GLN C 1 58 ? 22.845 116.409 36.613 1.00 20.60 58 GLN C O 1
ATOM 3615 N N . MET C 1 59 ? 21.163 117.678 35.804 1.00 19.79 59 MET C N 1
ATOM 3616 C CA . MET C 1 59 ? 21.081 116.930 34.549 1.00 20.59 59 MET C CA 1
ATOM 3617 C C . MET C 1 59 ? 22.343 117.133 33.742 1.00 20.87 59 MET C C 1
ATOM 3618 O O . MET C 1 59 ? 22.863 116.194 33.151 1.00 19.52 59 MET C O 1
ATOM 3623 N N . LEU C 1 60 ? 22.865 118.365 33.738 1.00 20.73 60 LEU C N 1
ATOM 3624 C CA . LEU C 1 60 ? 24.079 118.654 32.961 1.00 21.23 60 LEU C CA 1
ATOM 3625 C C . LEU C 1 60 ? 25.277 117.875 33.514 1.00 21.14 60 LEU C C 1
ATOM 3626 O O . LEU C 1 60 ? 26.110 117.377 32.751 1.00 20.59 60 LEU C O 1
ATOM 3631 N N . GLU C 1 61 ? 25.376 117.770 34.838 1.00 20.95 61 GLU C N 1
ATOM 3632 C CA . GLU C 1 61 ? 26.450 116.986 35.458 1.00 21.58 61 GLU C CA 1
ATOM 3633 C C . GLU C 1 61 ? 26.311 115.514 35.030 1.00 22.99 61 GLU C C 1
ATOM 3634 O O . GLU C 1 61 ? 27.298 114.875 34.696 1.00 22.81 61 GLU C O 1
ATOM 3640 N N . LEU C 1 62 ? 25.090 114.979 35.077 1.00 22.73 62 LEU C N 1
ATOM 3641 C CA . LEU C 1 62 ? 24.850 113.583 34.659 1.00 23.22 62 LEU C CA 1
ATOM 3642 C C . LEU C 1 62 ? 25.209 113.376 33.178 1.00 23.61 62 LEU C C 1
ATOM 3643 O O . LEU C 1 62 ? 25.807 112.365 32.795 1.00 23.58 62 LEU C O 1
ATOM 3648 N N . ALA C 1 63 ? 24.855 114.340 32.341 1.00 23.01 63 ALA C N 1
ATOM 3649 C CA . ALA C 1 63 ? 25.142 114.231 30.917 1.00 25.00 63 ALA C CA 1
ATOM 3650 C C . ALA C 1 63 ? 26.614 114.294 30.529 1.00 24.33 63 ALA C C 1
ATOM 3651 O O . ALA C 1 63 ? 27.000 113.712 29.509 1.00 26.32 63 ALA C O 1
ATOM 3653 N N . THR C 1 64 ? 27.437 114.988 31.319 1.00 25.85 64 THR C N 1
ATOM 3654 C CA . THR C 1 64 ? 28.856 115.174 30.986 1.00 27.24 64 THR C CA 1
ATOM 3655 C C . THR C 1 64 ? 29.797 114.388 31.892 1.00 31.42 64 THR C C 1
ATOM 3656 O O . THR C 1 64 ? 31.023 114.407 31.719 1.00 32.33 64 THR C O 1
ATOM 3660 N N . GLU C 1 65 ? 29.206 113.667 32.833 1.00 34.97 65 GLU C N 1
ATOM 3661 C CA . GLU C 1 65 ? 29.945 112.881 33.817 1.00 39.21 65 GLU C CA 1
ATOM 3662 C C . GLU C 1 65 ? 31.128 112.047 33.335 1.00 39.46 65 GLU C C 1
ATOM 3663 O O . GLU C 1 65 ? 32.235 112.153 33.866 1.00 41.58 65 GLU C O 1
ATOM 3669 N N . ALA C 1 66 ? 30.905 111.219 32.331 1.00 39.61 66 ALA C N 1
ATOM 3670 C CA . ALA C 1 66 ? 31.971 110.344 31.856 1.00 40.10 66 ALA C CA 1
ATOM 3671 C C . ALA C 1 66 ? 32.919 110.949 30.828 1.00 38.73 66 ALA C C 1
ATOM 3672 O O . ALA C 1 66 ? 33.849 110.277 30.388 1.00 36.64 66 ALA C O 1
ATOM 3674 N N . GLU C 1 67 ? 32.696 112.211 30.462 1.00 37.20 67 GLU C N 1
ATOM 3675 C CA . GLU C 1 67 ? 33.510 112.871 29.448 1.00 35.67 67 GLU C CA 1
ATOM 3676 C C . GLU C 1 67 ? 34.661 113.692 30.015 1.00 35.59 67 GLU C C 1
ATOM 3677 O O . GLU C 1 67 ? 34.478 114.800 30.504 1.00 32.64 67 GLU C O 1
ATOM 3683 N N . GLU C 1 68 ? 35.858 113.141 29.901 1.00 35.28 68 GLU C N 1
ATOM 3684 C CA . GLU C 1 68 ? 37.075 113.763 30.393 1.00 38.75 68 GLU C CA 1
ATOM 3685 C C . GLU C 1 68 ? 37.356 115.142 29.790 1.00 37.50 68 GLU C C 1
ATOM 3686 O O . GLU C 1 68 ? 37.999 115.981 30.418 1.00 39.02 68 GLU C O 1
ATOM 3692 N N . HIS C 1 69 ? 36.870 115.385 28.580 1.00 35.18 69 HIS C N 1
ATOM 3693 C CA . HIS C 1 69 ? 37.156 116.650 27.917 1.00 33.47 69 HIS C CA 1
ATOM 3694 C C . HIS C 1 69 ? 36.076 117.703 28.110 1.00 30.26 69 HIS C C 1
ATOM 3695 O O . HIS C 1 69 ? 36.199 118.816 27.615 1.00 29.95 69 HIS C O 1
ATOM 3702 N N . PHE C 1 70 ? 35.028 117.348 28.838 1.00 27.74 70 PHE C N 1
ATOM 3703 C CA . PHE C 1 70 ? 33.917 118.257 29.077 1.00 26.19 70 PHE C CA 1
ATOM 3704 C C . PHE C 1 70 ? 33.875 118.682 30.528 1.00 25.87 70 PHE C C 1
ATOM 3705 O O . PHE C 1 70 ? 34.179 117.896 31.427 1.00 27.40 70 PHE C O 1
ATOM 3713 N N . SER C 1 71 ? 33.481 119.924 30.766 1.00 24.79 71 SER C N 1
ATOM 3714 C CA . SER C 1 71 ? 33.334 120.397 32.130 1.00 23.50 71 SER C CA 1
ATOM 3715 C C . SER C 1 71 ? 32.249 121.454 32.103 1.00 22.57 71 SER C C 1
ATOM 3716 O O . SER C 1 71 ? 31.794 121.845 31.028 1.00 22.52 71 SER C O 1
ATOM 3719 N N . ILE C 1 72 ? 31.861 121.925 33.278 1.00 21.02 72 ILE C N 1
ATOM 3720 C CA . ILE C 1 72 ? 30.792 122.911 33.403 1.00 20.60 72 ILE C CA 1
ATOM 3721 C C . ILE C 1 72 ? 31.325 124.243 33.950 1.00 23.04 72 ILE C C 1
ATOM 3722 O O . ILE C 1 72 ? 32.121 124.266 34.893 1.00 23.57 72 ILE C O 1
ATOM 3727 N N . CYS C 1 73 ? 30.892 125.339 33.335 1.00 21.17 73 CYS C N 1
ATOM 3728 C CA . CYS C 1 73 ? 31.308 126.666 33.740 1.00 20.76 73 CYS C CA 1
ATOM 3729 C C . CYS C 1 73 ? 30.073 127.303 34.347 1.00 20.96 73 CYS C C 1
ATOM 3730 O O . CYS C 1 73 ? 29.058 127.442 33.666 1.00 23.01 73 CYS C O 1
ATOM 3733 N N A LEU C 1 74 ? 30.145 127.700 35.614 0.50 20.37 74 LEU C N 1
ATOM 3734 N N B LEU C 1 74 ? 30.141 127.687 35.619 0.50 19.76 74 LEU C N 1
ATOM 3735 C CA A LEU C 1 74 ? 28.978 128.288 36.273 0.50 20.51 74 LEU C CA 1
ATOM 3736 C CA B LEU C 1 74 ? 28.979 128.283 36.288 0.50 19.46 74 LEU C CA 1
ATOM 3737 C C A LEU C 1 74 ? 28.962 129.814 36.318 0.50 21.37 74 LEU C C 1
ATOM 3738 C C B LEU C 1 74 ? 28.967 129.814 36.325 0.50 20.71 74 LEU C C 1
ATOM 3739 O O A LEU C 1 74 ? 28.238 130.411 37.112 0.50 21.80 74 LEU C O 1
ATOM 3740 O O B LEU C 1 74 ? 28.250 130.414 37.122 0.50 21.21 74 LEU C O 1
ATOM 3749 N N . GLU C 1 75 ? 29.730 130.449 35.443 1.00 21.96 75 GLU C N 1
ATOM 3750 C CA . GLU C 1 75 ? 29.792 131.911 35.421 1.00 22.14 75 GLU C CA 1
ATOM 3751 C C . GLU C 1 75 ? 28.431 132.610 35.378 1.00 22.87 75 GLU C C 1
ATOM 3752 O O . GLU C 1 75 ? 28.227 133.605 36.072 1.00 23.59 75 GLU C O 1
ATOM 3758 N N . GLU C 1 76 ? 27.477 132.088 34.605 1.00 22.29 76 GLU C N 1
ATOM 3759 C CA . GLU C 1 76 ? 26.194 132.769 34.497 1.00 22.82 76 GLU C CA 1
ATOM 3760 C C . GLU C 1 76 ? 25.247 132.483 35.632 1.00 24.24 76 GLU C C 1
ATOM 3761 O O . GLU C 1 76 ? 24.349 133.268 35.900 1.00 23.85 76 GLU C O 1
ATOM 3767 N N . LEU C 1 77 ? 25.448 131.357 36.302 1.00 25.92 77 LEU C N 1
ATOM 3768 C CA . LEU C 1 77 ? 24.579 131.009 37.423 1.00 29.03 77 LEU C CA 1
ATOM 3769 C C . LEU C 1 77 ? 24.929 131.909 38.597 1.00 31.02 77 LEU C C 1
ATOM 3770 O O . LEU C 1 77 ? 24.174 132.008 39.563 1.00 31.01 77 LEU C O 1
ATOM 3775 N N A SER C 1 78 ? 26.075 132.576 38.485 0.50 32.32 78 SER C N 1
ATOM 3776 N N B SER C 1 78 ? 26.074 132.581 38.482 0.50 31.79 78 SER C N 1
ATOM 3777 C CA A SER C 1 78 ? 26.577 133.488 39.503 0.50 34.45 78 SER C CA 1
ATOM 3778 C CA B SER C 1 78 ? 26.579 133.491 39.504 0.50 33.41 78 SER C CA 1
ATOM 3779 C C A SER C 1 78 ? 25.940 134.872 39.469 0.50 35.31 78 SER C C 1
ATOM 3780 C C B SER C 1 78 ? 25.986 134.894 39.439 0.50 34.65 78 SER C C 1
ATOM 3781 O O A SER C 1 78 ? 26.167 135.679 40.370 0.50 36.16 78 SER C O 1
ATOM 3782 O O B SER C 1 78 ? 26.302 135.736 40.278 0.50 35.23 78 SER C O 1
ATOM 3787 N N . ARG C 1 79 ? 25.163 135.165 38.429 1.00 34.78 79 ARG C N 1
ATOM 3788 C CA . ARG C 1 79 ? 24.517 136.469 38.337 1.00 35.03 79 ARG C CA 1
ATOM 3789 C C . ARG C 1 79 ? 23.049 136.334 37.958 1.00 35.94 79 ARG C C 1
ATOM 3790 O O . ARG C 1 79 ? 22.668 135.432 37.221 1.00 35.37 79 ARG C O 1
ATOM 3798 N N . LYS C 1 80 ? 22.217 137.228 38.477 1.00 37.14 80 LYS C N 1
ATOM 3799 C CA . LYS C 1 80 ? 20.785 137.163 38.210 1.00 40.05 80 LYS C CA 1
ATOM 3800 C C . LYS C 1 80 ? 20.361 137.832 36.901 1.00 39.79 80 LYS C C 1
ATOM 3801 O O . LYS C 1 80 ? 21.118 138.594 36.294 1.00 41.57 80 LYS C O 1
ATOM 3807 N N . GLY C 1 81 ? 19.139 137.523 36.475 1.00 39.03 81 GLY C N 1
ATOM 3808 C CA . GLY C 1 81 ? 18.594 138.109 35.260 1.00 36.08 81 GLY C CA 1
ATOM 3809 C C . GLY C 1 81 ? 19.055 137.443 33.983 1.00 32.76 81 GLY C C 1
ATOM 3810 O O . GLY C 1 81 ? 19.775 136.438 34.030 1.00 33.65 81 GLY C O 1
ATOM 3811 N N . PRO C 1 82 ? 18.640 137.978 32.819 1.00 31.26 82 PRO C N 1
ATOM 3812 C CA . PRO C 1 82 ? 19.006 137.447 31.505 1.00 28.58 82 PRO C CA 1
ATOM 3813 C C . PRO C 1 82 ? 20.515 137.322 31.329 1.00 26.09 82 PRO C C 1
ATOM 3814 O O . PRO C 1 82 ? 21.281 138.262 31.575 1.00 25.62 82 PRO C O 1
ATOM 3818 N N . SER C 1 83 ? 20.940 136.143 30.903 1.00 23.82 83 SER C N 1
ATOM 3819 C CA . SER C 1 83 ? 22.360 135.873 30.712 1.00 21.02 83 SER C CA 1
ATOM 3820 C C . SER C 1 83 ? 22.859 136.245 29.315 1.00 22.00 83 SER C C 1
ATOM 3821 O O . SER C 1 83 ? 22.996 135.379 28.455 1.00 22.73 83 SER C O 1
ATOM 3824 N N . TYR C 1 84 ? 23.158 137.532 29.100 1.00 21.71 84 TYR C N 1
ATOM 3825 C CA . TYR C 1 84 ? 23.646 137.969 27.796 1.00 21.50 84 TYR C CA 1
ATOM 3826 C C . TYR C 1 84 ? 25.057 137.459 27.621 1.00 21.53 84 TYR C C 1
ATOM 3827 O O . TYR C 1 84 ? 25.910 137.686 28.469 1.00 20.97 84 TYR C O 1
ATOM 3836 N N . THR C 1 85 ? 25.299 136.773 26.513 1.00 19.91 85 THR C N 1
ATOM 3837 C CA . THR C 1 85 ? 26.609 136.183 26.263 1.00 20.72 85 THR C CA 1
ATOM 3838 C C . THR C 1 85 ? 27.746 137.218 26.238 1.00 21.28 85 THR C C 1
ATOM 3839 O O . THR C 1 85 ? 28.864 136.926 26.661 1.00 18.69 85 THR C O 1
ATOM 3843 N N . TYR C 1 86 ? 27.456 138.426 25.781 1.00 21.85 86 TYR C N 1
ATOM 3844 C CA . TYR C 1 86 ? 28.508 139.456 25.732 1.00 21.08 86 TYR C CA 1
ATOM 3845 C C . TYR C 1 86 ? 29.084 139.708 27.124 1.00 20.77 86 TYR C C 1
ATOM 3846 O O . TYR C 1 86 ? 30.294 139.783 27.298 1.00 22.64 86 TYR C O 1
ATOM 3855 N N . ASP C 1 87 ? 28.208 139.841 28.103 1.00 22.25 87 ASP C N 1
ATOM 3856 C CA . ASP C 1 87 ? 28.641 140.113 29.466 1.00 21.95 87 ASP C CA 1
ATOM 3857 C C . ASP C 1 87 ? 29.451 138.948 29.998 1.00 23.04 87 ASP C C 1
ATOM 3858 O O . ASP C 1 87 ? 30.435 139.140 30.684 1.00 22.92 87 ASP C O 1
ATOM 3863 N N . THR C 1 88 ? 29.028 137.734 29.669 1.00 22.88 88 THR C N 1
ATOM 3864 C CA . THR C 1 88 ? 29.748 136.540 30.106 1.00 21.92 88 THR C CA 1
ATOM 3865 C C . THR C 1 88 ? 31.134 136.440 29.487 1.00 21.35 88 THR C C 1
ATOM 3866 O O . THR C 1 88 ? 32.107 136.155 30.188 1.00 23.89 88 THR C O 1
ATOM 3870 N N . MET C 1 89 ? 31.250 136.680 28.183 1.00 20.92 89 MET C N 1
ATOM 3871 C CA . MET C 1 89 ? 32.549 136.549 27.542 1.00 22.33 89 MET C CA 1
ATOM 3872 C C . MET C 1 89 ? 33.483 137.687 27.923 1.00 24.20 89 MET C C 1
ATOM 3873 O O . MET C 1 89 ? 34.699 137.521 27.871 1.00 26.86 89 MET C O 1
ATOM 3878 N N . LEU C 1 90 ? 32.922 138.835 28.293 1.00 24.99 90 LEU C N 1
ATOM 3879 C CA . LEU C 1 90 ? 33.763 139.944 28.748 1.00 28.22 90 LEU C CA 1
ATOM 3880 C C . LEU C 1 90 ? 34.474 139.424 30.003 1.00 27.88 90 LEU C C 1
ATOM 3881 O O . LEU C 1 90 ? 35.679 139.608 30.168 1.00 30.24 90 LEU C O 1
ATOM 3886 N N . GLN C 1 91 ? 33.714 138.781 30.893 1.00 25.74 91 GLN C N 1
ATOM 3887 C CA . GLN C 1 91 ? 34.274 138.238 32.132 1.00 27.78 91 GLN C CA 1
ATOM 3888 C C . GLN C 1 91 ? 35.232 137.083 31.904 1.00 27.23 91 GLN C C 1
ATOM 3889 O O . GLN C 1 91 ? 36.326 137.029 32.499 1.00 26.94 91 GLN C O 1
ATOM 3895 N N . LEU C 1 92 ? 34.845 136.140 31.051 1.00 24.81 92 LEU C N 1
ATOM 3896 C CA . LEU C 1 92 ? 35.727 135.002 30.830 1.00 25.71 92 LEU C CA 1
ATOM 3897 C C . LEU C 1 92 ? 37.032 135.352 30.116 1.00 26.13 92 LEU C C 1
ATOM 3898 O O . LEU C 1 92 ? 38.069 134.741 30.394 1.00 27.51 92 LEU C O 1
ATOM 3903 N N . THR C 1 93 ? 36.998 136.306 29.186 1.00 25.60 93 THR C N 1
ATOM 3904 C CA . THR C 1 93 ? 38.213 136.652 28.473 1.00 29.01 93 THR C CA 1
ATOM 3905 C C . THR C 1 93 ? 39.182 137.332 29.447 1.00 31.35 93 THR C C 1
ATOM 3906 O O . THR C 1 93 ? 40.388 137.094 29.394 1.00 31.58 93 THR C O 1
ATOM 3910 N N . LYS C 1 94 ? 38.661 138.154 30.349 1.00 34.24 94 LYS C N 1
ATOM 3911 C CA . LYS C 1 94 ? 39.547 138.816 31.310 1.00 37.89 94 LYS C CA 1
ATOM 3912 C C . LYS C 1 94 ? 40.128 137.794 32.290 1.00 38.12 94 LYS C C 1
ATOM 3913 O O . LYS C 1 94 ? 41.325 137.815 32.587 1.00 39.11 94 LYS C O 1
ATOM 3919 N N . LYS C 1 95 ? 39.282 136.883 32.759 1.00 38.98 95 LYS C N 1
ATOM 3920 C CA . LYS C 1 95 ? 39.662 135.830 33.702 1.00 40.33 95 LYS C CA 1
ATOM 3921 C C . LYS C 1 95 ? 40.608 134.745 33.155 1.00 39.69 95 LYS C C 1
ATOM 3922 O O . LYS C 1 95 ? 41.367 134.141 33.920 1.00 40.27 95 LYS C O 1
ATOM 3928 N N . TYR C 1 96 ? 40.544 134.475 31.852 1.00 37.86 96 TYR C N 1
ATOM 3929 C CA . TYR C 1 96 ? 41.412 133.482 31.206 1.00 35.60 96 TYR C CA 1
ATOM 3930 C C . TYR C 1 96 ? 41.999 134.180 29.992 1.00 33.81 96 TYR C C 1
ATOM 3931 O O . TYR C 1 96 ? 41.597 133.930 28.855 1.00 32.54 96 TYR C O 1
ATOM 3940 N N . PRO C 1 97 ? 42.991 135.048 30.213 1.00 34.50 97 PRO C N 1
ATOM 3941 C CA . PRO C 1 97 ? 43.621 135.799 29.121 1.00 33.25 97 PRO C CA 1
ATOM 3942 C C . PRO C 1 97 ? 44.420 135.022 28.072 1.00 33.73 97 PRO C C 1
ATOM 3943 O O . PRO C 1 97 ? 44.668 135.548 26.998 1.00 32.66 97 PRO C O 1
ATOM 3947 N N . ASP C 1 98 ? 44.819 133.786 28.349 1.00 34.60 98 ASP C N 1
ATOM 3948 C CA . ASP C 1 98 ? 45.588 133.055 27.345 1.00 37.08 98 ASP C CA 1
ATOM 3949 C C . ASP C 1 98 ? 44.742 132.062 26.552 1.00 37.68 98 ASP C C 1
ATOM 3950 O O . ASP C 1 98 ? 45.253 131.067 26.031 1.00 39.10 98 ASP C O 1
ATOM 3955 N N . VAL C 1 99 ? 43.454 132.347 26.434 1.00 36.88 99 VAL C N 1
ATOM 3956 C CA . VAL C 1 99 ? 42.558 131.437 25.728 1.00 35.62 99 VAL C CA 1
ATOM 3957 C C . VAL C 1 99 ? 41.781 132.075 24.583 1.00 34.15 99 VAL C C 1
ATOM 3958 O O . VAL C 1 99 ? 41.344 133.220 24.691 1.00 34.49 99 VAL C O 1
ATOM 3962 N N . GLN C 1 100 ? 41.641 131.354 23.470 1.00 32.76 100 GLN C N 1
ATOM 3963 C CA . GLN C 1 100 ? 40.807 131.845 22.380 1.00 30.71 100 GLN C CA 1
ATOM 3964 C C . GLN C 1 100 ? 39.572 130.961 22.536 1.00 29.55 100 GLN C C 1
ATOM 3965 O O . GLN C 1 100 ? 39.637 129.743 22.359 1.00 25.65 100 GLN C O 1
ATOM 3971 N N . PHE C 1 101 ? 38.463 131.585 22.911 1.00 27.28 101 PHE C N 1
ATOM 3972 C CA . PHE C 1 101 ? 37.219 130.864 23.109 1.00 25.43 101 PHE C CA 1
ATOM 3973 C C . PHE C 1 101 ? 36.489 130.653 21.792 1.00 24.16 101 PHE C C 1
ATOM 3974 O O . PHE C 1 101 ? 36.312 131.592 21.005 1.00 25.43 101 PHE C O 1
ATOM 3982 N N . HIS C 1 102 ? 36.059 129.411 21.576 1.00 23.99 102 HIS C N 1
ATOM 3983 C CA . HIS C 1 102 ? 35.324 128.998 20.386 1.00 25.19 102 HIS C CA 1
ATOM 3984 C C . HIS C 1 102 ? 33.925 128.696 20.880 1.00 23.72 102 HIS C C 1
ATOM 3985 O O . HIS C 1 102 ? 33.721 127.671 21.513 1.00 23.47 102 HIS C O 1
ATOM 3992 N N . PHE C 1 103 ? 32.988 129.594 20.592 1.00 21.87 103 PHE C N 1
ATOM 3993 C CA . PHE C 1 103 ? 31.623 129.473 21.080 1.00 20.56 103 PHE C CA 1
ATOM 3994 C C . PHE C 1 103 ? 30.802 128.688 20.063 1.00 21.19 103 PHE C C 1
ATOM 3995 O O . PHE C 1 103 ? 30.505 129.179 18.961 1.00 21.69 103 PHE C O 1
ATOM 4003 N N . ILE C 1 104 ? 30.418 127.485 20.482 1.00 21.45 104 ILE C N 1
ATOM 4004 C CA . ILE C 1 104 ? 29.675 126.526 19.667 1.00 22.02 104 ILE C CA 1
ATOM 4005 C C . ILE C 1 104 ? 28.184 126.792 19.654 1.00 21.62 104 ILE C C 1
ATOM 4006 O O . ILE C 1 104 ? 27.558 126.855 20.711 1.00 20.18 104 ILE C O 1
ATOM 4011 N N . ILE C 1 105 ? 27.624 126.939 18.450 1.00 21.84 105 ILE C N 1
ATOM 4012 C CA . ILE C 1 105 ? 26.196 127.190 18.295 1.00 21.55 105 ILE C CA 1
ATOM 4013 C C . ILE C 1 105 ? 25.615 126.345 17.157 1.00 21.63 105 ILE C C 1
ATOM 4014 O O . ILE C 1 105 ? 26.264 126.150 16.132 1.00 22.94 105 ILE C O 1
ATOM 4019 N N . GLY C 1 106 ? 24.399 125.838 17.346 1.00 21.60 106 GLY C N 1
ATOM 4020 C CA . GLY C 1 106 ? 23.783 125.055 16.292 1.00 21.65 106 GLY C CA 1
ATOM 4021 C C . GLY C 1 106 ? 23.153 125.978 15.269 1.00 22.67 106 GLY C C 1
ATOM 4022 O O . GLY C 1 106 ? 23.039 127.196 15.471 1.00 21.35 106 GLY C O 1
ATOM 4023 N N . GLY C 1 107 ? 22.703 125.395 14.166 1.00 24.42 107 GLY C N 1
ATOM 4024 C CA . GLY C 1 107 ? 22.135 126.189 13.094 1.00 23.93 107 GLY C CA 1
ATOM 4025 C C . GLY C 1 107 ? 21.034 127.143 13.470 1.00 23.90 107 GLY C C 1
ATOM 4026 O O . GLY C 1 107 ? 20.939 128.239 12.908 1.00 25.13 107 GLY C O 1
ATOM 4027 N N . ASP C 1 108 ? 20.173 126.747 14.405 1.00 23.00 108 ASP C N 1
ATOM 4028 C CA . ASP C 1 108 ? 19.105 127.637 14.800 1.00 23.12 108 ASP C CA 1
ATOM 4029 C C . ASP C 1 108 ? 19.654 128.886 15.482 1.00 22.57 108 ASP C C 1
ATOM 4030 O O . ASP C 1 108 ? 19.064 129.947 15.370 1.00 23.44 108 ASP C O 1
ATOM 4035 N N . MET C 1 109 ? 20.754 128.758 16.224 1.00 21.60 109 MET C N 1
ATOM 4036 C CA . MET C 1 109 ? 21.349 129.941 16.845 1.00 22.95 109 MET C CA 1
ATOM 4037 C C . MET C 1 109 ? 22.149 130.767 15.836 1.00 22.73 109 MET C C 1
ATOM 4038 O O . MET C 1 109 ? 22.242 131.991 15.969 1.00 23.78 109 MET C O 1
ATOM 4043 N N . VAL C 1 110 ? 22.732 130.119 14.836 1.00 25.36 110 VAL C N 1
ATOM 4044 C CA . VAL C 1 110 ? 23.451 130.886 13.809 1.00 27.13 110 VAL C CA 1
ATOM 4045 C C . VAL C 1 110 ? 22.417 131.845 13.189 1.00 27.71 110 VAL C C 1
ATOM 4046 O O . VAL C 1 110 ? 22.680 133.036 13.010 1.00 27.17 110 VAL C O 1
ATOM 4050 N N . GLU C 1 111 ? 21.220 131.334 12.899 1.00 27.04 111 GLU C N 1
ATOM 4051 C CA . GLU C 1 111 ? 20.149 132.154 12.316 1.00 28.06 111 GLU C CA 1
ATOM 4052 C C . GLU C 1 111 ? 19.737 133.332 13.188 1.00 26.98 111 GLU C C 1
ATOM 4053 O O . GLU C 1 111 ? 19.346 134.386 12.675 1.00 27.42 111 GLU C O 1
ATOM 4059 N N . TYR C 1 112 ? 19.836 133.161 14.510 1.00 24.72 112 TYR C N 1
ATOM 4060 C CA . TYR C 1 112 ? 19.419 134.178 15.463 1.00 23.49 112 TYR C CA 1
ATOM 4061 C C . TYR C 1 112 ? 20.510 135.217 15.805 1.00 23.37 112 TYR C C 1
ATOM 4062 O O . TYR C 1 112 ? 20.231 136.231 16.447 1.00 25.68 112 TYR C O 1
ATOM 4071 N N . LEU C 1 113 ? 21.737 134.969 15.379 1.00 24.74 113 LEU C N 1
ATOM 4072 C CA . LEU C 1 113 ? 22.830 135.889 15.709 1.00 26.53 113 LEU C CA 1
ATOM 4073 C C . LEU C 1 113 ? 22.544 137.398 15.574 1.00 28.12 113 LEU C C 1
ATOM 4074 O O . LEU C 1 113 ? 22.982 138.179 16.405 1.00 28.17 113 LEU C O 1
ATOM 4079 N N . PRO C 1 114 ? 21.813 137.827 14.525 1.00 29.28 114 PRO C N 1
ATOM 4080 C CA . PRO C 1 114 ? 21.536 139.260 14.384 1.00 31.35 114 PRO C CA 1
ATOM 4081 C C . PRO C 1 114 ? 20.795 139.826 15.589 1.00 30.84 114 PRO C C 1
ATOM 4082 O O . PRO C 1 114 ? 20.818 141.033 15.861 1.00 31.36 114 PRO C O 1
ATOM 4086 N N . LYS C 1 115 ? 20.139 138.938 16.325 1.00 29.65 115 LYS C N 1
ATOM 4087 C CA . LYS C 1 115 ? 19.353 139.352 17.461 1.00 27.57 115 LYS C CA 1
ATOM 4088 C C . LYS C 1 115 ? 20.077 139.284 18.801 1.00 26.35 115 LYS C C 1
ATOM 4089 O O . LYS C 1 115 ? 19.533 139.715 19.807 1.00 26.93 115 LYS C O 1
ATOM 4095 N N . TRP C 1 116 ? 21.300 138.766 18.813 1.00 24.85 116 TRP C N 1
ATOM 4096 C CA . TRP C 1 116 ? 22.045 138.689 20.074 1.00 25.24 116 TRP C CA 1
ATOM 4097 C C . TRP C 1 116 ? 22.476 140.087 20.516 1.00 26.43 116 TRP C C 1
ATOM 4098 O O . TRP C 1 116 ? 22.912 140.918 19.694 1.00 27.08 116 TRP C O 1
ATOM 4109 N N . TYR C 1 117 ? 22.366 140.326 21.814 1.00 26.28 117 TYR C N 1
ATOM 4110 C CA . TYR C 1 117 ? 22.741 141.602 22.412 1.00 27.63 117 TYR C CA 1
ATOM 4111 C C . TYR C 1 117 ? 24.206 141.888 22.119 1.00 27.77 117 TYR C C 1
ATOM 4112 O O . TYR C 1 117 ? 25.049 141.021 22.291 1.00 25.92 117 TYR C O 1
ATOM 4121 N N . ASN C 1 118 ? 24.502 143.093 21.634 1.00 27.68 118 ASN C N 1
ATOM 4122 C CA . ASN C 1 118 ? 25.881 143.467 21.358 1.00 27.64 118 ASN C CA 1
ATOM 4123 C C . ASN C 1 118 ? 26.635 142.483 20.480 1.00 27.46 118 ASN C C 1
ATOM 4124 O O . ASN C 1 118 ? 27.822 142.279 20.678 1.00 25.60 118 ASN C O 1
ATOM 4129 N N . ILE C 1 119 ? 25.962 141.892 19.497 1.00 27.16 119 ILE C N 1
ATOM 4130 C CA . ILE C 1 119 ? 26.611 140.920 18.644 1.00 25.57 119 ILE C CA 1
ATOM 4131 C C . ILE C 1 119 ? 27.901 141.431 18.018 1.00 26.81 119 ILE C C 1
ATOM 4132 O O . ILE C 1 119 ? 28.886 140.697 17.962 1.00 23.93 119 ILE C O 1
ATOM 4137 N N . GLU C 1 120 ? 27.907 142.687 17.561 1.00 27.29 120 GLU C N 1
ATOM 4138 C CA . GLU C 1 120 ? 29.106 143.251 16.953 1.00 29.29 120 GLU C CA 1
ATOM 4139 C C . GLU C 1 120 ? 30.314 143.199 17.892 1.00 26.60 120 GLU C C 1
ATOM 4140 O O . GLU C 1 120 ? 31.389 142.779 17.478 1.00 27.55 120 GLU C O 1
ATOM 4146 N N . ALA C 1 121 ? 30.127 143.623 19.139 1.00 26.81 121 ALA C N 1
ATOM 4147 C CA . ALA C 1 121 ? 31.218 143.630 20.127 1.00 25.34 121 ALA C CA 1
ATOM 4148 C C . ALA C 1 121 ? 31.575 142.215 20.573 1.00 25.41 121 ALA C C 1
ATOM 4149 O O . ALA C 1 121 ? 32.742 141.918 20.849 1.00 25.05 121 ALA C O 1
ATOM 4151 N N . LEU C 1 122 ? 30.560 141.354 20.675 1.00 23.62 122 LEU C N 1
ATOM 4152 C CA . LEU C 1 122 ? 30.777 139.954 21.046 1.00 23.29 122 LEU C CA 1
ATOM 4153 C C . LEU C 1 122 ? 31.699 139.237 20.060 1.00 22.98 122 LEU C C 1
ATOM 4154 O O . LEU C 1 122 ? 32.508 138.380 20.426 1.00 21.87 122 LEU C O 1
ATOM 4159 N N . LEU C 1 123 ? 31.596 139.594 18.784 1.00 24.23 123 LEU C N 1
ATOM 4160 C CA . LEU C 1 123 ? 32.439 138.953 17.800 1.00 24.44 123 LEU C CA 1
ATOM 4161 C C . LEU C 1 123 ? 33.930 139.147 18.078 1.00 25.65 123 LEU C C 1
ATOM 4162 O O . LEU C 1 123 ? 34.743 138.333 17.658 1.00 25.79 123 LEU C O 1
ATOM 4167 N N . ASP C 1 124 ? 34.289 140.207 18.792 1.00 27.04 124 ASP C N 1
ATOM 4168 C CA . ASP C 1 124 ? 35.709 140.450 19.088 1.00 28.61 124 ASP C CA 1
ATOM 4169 C C . ASP C 1 124 ? 36.229 139.540 20.198 1.00 29.05 124 ASP C C 1
ATOM 4170 O O . ASP C 1 124 ? 37.442 139.362 20.356 1.00 28.66 124 ASP C O 1
ATOM 4175 N N . LEU C 1 125 ? 35.303 138.950 20.947 1.00 27.73 125 LEU C N 1
ATOM 4176 C CA . LEU C 1 125 ? 35.648 138.122 22.109 1.00 27.00 125 LEU C CA 1
ATOM 4177 C C . LEU C 1 125 ? 35.626 136.618 21.922 1.00 26.88 125 LEU C C 1
ATOM 4178 O O . LEU C 1 125 ? 36.161 135.889 22.753 1.00 27.75 125 LEU C O 1
ATOM 4183 N N . VAL C 1 126 ? 34.993 136.149 20.855 1.00 27.06 126 VAL C N 1
ATOM 4184 C CA . VAL C 1 126 ? 34.912 134.716 20.606 1.00 26.37 126 VAL C CA 1
ATOM 4185 C C . VAL C 1 126 ? 34.976 134.442 19.126 1.00 27.75 126 VAL C C 1
ATOM 4186 O O . VAL C 1 126 ? 34.785 135.344 18.303 1.00 28.05 126 VAL C O 1
ATOM 4190 N N . THR C 1 127 ? 35.255 133.188 18.801 1.00 25.87 127 THR C N 1
ATOM 4191 C CA . THR C 1 127 ? 35.197 132.750 17.417 1.00 25.14 127 THR C CA 1
ATOM 4192 C C . THR C 1 127 ? 33.980 131.831 17.467 1.00 25.06 127 THR C C 1
ATOM 4193 O O . THR C 1 127 ? 34.017 130.796 18.150 1.00 23.54 127 THR C O 1
ATOM 4197 N N . PHE C 1 128 ? 32.900 132.236 16.812 1.00 23.56 128 PHE C N 1
ATOM 4198 C CA . PHE C 1 128 ? 31.702 131.393 16.798 1.00 24.80 128 PHE C CA 1
ATOM 4199 C C . PHE C 1 128 ? 31.976 130.191 15.910 1.00 25.70 128 PHE C C 1
ATOM 4200 O O . PHE C 1 128 ? 32.630 130.298 14.867 1.00 26.16 128 PHE C O 1
ATOM 4208 N N . VAL C 1 129 ? 31.492 129.033 16.342 1.00 25.62 129 VAL C N 1
ATOM 4209 C CA . VAL C 1 129 ? 31.635 127.816 15.570 1.00 24.17 129 VAL C CA 1
ATOM 4210 C C . VAL C 1 129 ? 30.228 127.314 15.317 1.00 26.25 129 VAL C C 1
ATOM 4211 O O . VAL C 1 129 ? 29.540 126.868 16.238 1.00 25.70 129 VAL C O 1
ATOM 4215 N N . GLY C 1 130 ? 29.792 127.385 14.065 1.00 24.87 130 GLY C N 1
ATOM 4216 C CA . GLY C 1 130 ? 28.441 126.939 13.770 1.00 24.25 130 GLY C CA 1
ATOM 4217 C C . GLY C 1 130 ? 28.392 125.515 13.282 1.00 24.15 130 GLY C C 1
ATOM 4218 O O . GLY C 1 130 ? 29.281 125.081 12.541 1.00 25.22 130 GLY C O 1
ATOM 4219 N N . VAL C 1 131 ? 27.357 124.775 13.697 1.00 22.96 131 VAL C N 1
ATOM 4220 C CA . VAL C 1 131 ? 27.198 123.387 13.272 1.00 25.03 131 VAL C CA 1
ATOM 4221 C C . VAL C 1 131 ? 25.774 123.267 12.767 1.00 24.61 131 VAL C C 1
ATOM 4222 O O . VAL C 1 131 ? 24.846 123.842 13.337 1.00 24.61 131 VAL C O 1
ATOM 4226 N N . ALA C 1 132 ? 25.620 122.542 11.666 1.00 26.22 132 ALA C N 1
ATOM 4227 C CA . ALA C 1 132 ? 24.318 122.409 11.049 1.00 26.49 132 ALA C CA 1
ATOM 4228 C C . ALA C 1 132 ? 23.322 121.610 11.885 1.00 25.40 132 ALA C C 1
ATOM 4229 O O . ALA C 1 132 ? 23.687 120.730 12.672 1.00 25.48 132 ALA C O 1
ATOM 4231 N N . ARG C 1 133 ? 22.061 121.969 11.699 1.00 24.36 133 ARG C N 1
ATOM 4232 C CA . ARG C 1 133 ? 20.947 121.341 12.389 1.00 25.75 133 ARG C CA 1
ATOM 4233 C C . ARG C 1 133 ? 19.779 121.238 11.400 1.00 25.11 133 ARG C C 1
ATOM 4234 O O . ARG C 1 133 ? 19.461 122.207 10.691 1.00 25.05 133 ARG C O 1
ATOM 4242 N N . PRO C 1 134 ? 19.106 120.070 11.370 1.00 26.87 134 PRO C N 1
ATOM 4243 C CA . PRO C 1 134 ? 17.982 119.893 10.448 1.00 28.70 134 PRO C CA 1
ATOM 4244 C C . PRO C 1 134 ? 16.957 121.009 10.570 1.00 30.03 134 PRO C C 1
ATOM 4245 O O . PRO C 1 134 ? 16.521 121.359 11.674 1.00 30.93 134 PRO C O 1
ATOM 4249 N N . GLY C 1 135 ? 16.594 121.596 9.436 1.00 30.96 135 GLY C N 1
ATOM 4250 C CA . GLY C 1 135 ? 15.589 122.643 9.464 1.00 31.33 135 GLY C CA 1
ATOM 4251 C C . GLY C 1 135 ? 16.155 124.038 9.557 1.00 33.96 135 GLY C C 1
ATOM 4252 O O . GLY C 1 135 ? 15.421 125.029 9.524 1.00 35.18 135 GLY C O 1
ATOM 4253 N N . TYR C 1 136 ? 17.470 124.125 9.676 1.00 32.75 136 TYR C N 1
ATOM 4254 C CA . TYR C 1 136 ? 18.100 125.417 9.749 1.00 35.54 136 TYR C CA 1
ATOM 4255 C C . TYR C 1 136 ? 19.238 125.435 8.743 1.00 36.41 136 TYR C C 1
ATOM 4256 O O . TYR C 1 136 ? 19.745 124.392 8.332 1.00 38.37 136 TYR C O 1
ATOM 4265 N N . LYS C 1 137 ? 19.616 126.622 8.308 1.00 40.28 137 LYS C N 1
ATOM 4266 C CA . LYS C 1 137 ? 20.698 126.721 7.346 1.00 41.29 137 LYS C CA 1
ATOM 4267 C C . LYS C 1 137 ? 21.844 127.513 7.938 1.00 39.77 137 LYS C C 1
ATOM 4268 O O . LYS C 1 137 ? 21.627 128.470 8.682 1.00 40.00 137 LYS C O 1
ATOM 4274 N N . LEU C 1 138 ? 23.066 127.087 7.642 1.00 39.96 138 LEU C N 1
ATOM 4275 C CA . LEU C 1 138 ? 24.228 127.807 8.129 1.00 39.72 138 LEU C CA 1
ATOM 4276 C C . LEU C 1 138 ? 24.498 128.892 7.103 1.00 40.62 138 LEU C C 1
ATOM 4277 O O . LEU C 1 138 ? 25.257 128.686 6.152 1.00 42.86 138 LEU C O 1
ATOM 4282 N N . ARG C 1 139 ? 23.847 130.029 7.296 1.00 40.69 139 ARG C N 1
ATOM 4283 C CA . ARG C 1 139 ? 23.991 131.188 6.432 1.00 40.62 139 ARG C CA 1
ATOM 4284 C C . ARG C 1 139 ? 23.981 132.405 7.348 1.00 38.71 139 ARG C C 1
ATOM 4285 O O . ARG C 1 139 ? 23.036 132.627 8.092 1.00 38.65 139 ARG C O 1
ATOM 4293 N N . THR C 1 140 ? 25.047 133.191 7.297 1.00 36.81 140 THR C N 1
ATOM 4294 C CA . THR C 1 140 ? 25.149 134.360 8.152 1.00 35.28 140 THR C CA 1
ATOM 4295 C C . THR C 1 140 ? 26.095 135.372 7.515 1.00 33.55 140 THR C C 1
ATOM 4296 O O . THR C 1 140 ? 26.916 135.014 6.677 1.00 34.75 140 THR C O 1
ATOM 4300 N N . PRO C 1 141 ? 25.956 136.649 7.877 1.00 33.32 141 PRO C N 1
ATOM 4301 C CA . PRO C 1 141 ? 26.849 137.659 7.309 1.00 33.29 141 PRO C CA 1
ATOM 4302 C C . PRO C 1 141 ? 28.000 137.911 8.297 1.00 33.65 141 PRO C C 1
ATOM 4303 O O . PRO C 1 141 ? 28.950 138.632 8.002 1.00 34.19 141 PRO C O 1
ATOM 4307 N N . TYR C 1 142 ? 27.909 137.307 9.480 1.00 33.48 142 TYR C N 1
ATOM 4308 C CA . TYR C 1 142 ? 28.934 137.507 10.501 1.00 31.91 142 TYR C CA 1
ATOM 4309 C C . TYR C 1 142 ? 30.129 136.588 10.372 1.00 30.53 142 TYR C C 1
ATOM 4310 O O . TYR C 1 142 ? 30.039 135.517 9.790 1.00 31.45 142 TYR C O 1
ATOM 4319 N N . PRO C 1 143 ? 31.285 137.002 10.910 1.00 32.08 143 PRO C N 1
ATOM 4320 C CA . PRO C 1 143 ? 32.467 136.139 10.833 1.00 30.90 143 PRO C CA 1
ATOM 4321 C C . PRO C 1 143 ? 32.094 134.886 11.612 1.00 32.09 143 PRO C C 1
ATOM 4322 O O . PRO C 1 143 ? 31.509 134.989 12.692 1.00 29.81 143 PRO C O 1
ATOM 4326 N N . ILE C 1 144 ? 32.439 133.710 11.094 1.00 32.36 144 ILE C N 1
ATOM 4327 C CA . ILE C 1 144 ? 32.075 132.473 11.765 1.00 32.29 144 ILE C CA 1
ATOM 4328 C C . ILE C 1 144 ? 32.822 131.288 11.167 1.00 32.48 144 ILE C C 1
ATOM 4329 O O . ILE C 1 144 ? 33.208 131.315 10.001 1.00 33.48 144 ILE C O 1
ATOM 4334 N N . THR C 1 145 ? 33.049 130.263 11.978 1.00 30.97 145 THR C N 1
ATOM 4335 C CA . THR C 1 145 ? 33.735 129.053 11.540 1.00 31.00 145 THR C CA 1
ATOM 4336 C C . THR C 1 145 ? 32.701 127.940 11.575 1.00 32.26 145 THR C C 1
ATOM 4337 O O . THR C 1 145 ? 31.918 127.868 12.518 1.00 32.38 145 THR C O 1
ATOM 4341 N N . THR C 1 146 ? 32.659 127.088 10.558 1.00 30.98 146 THR C N 1
ATOM 4342 C CA . THR C 1 146 ? 31.676 126.007 10.598 1.00 32.32 146 THR C CA 1
ATOM 4343 C C . THR C 1 146 ? 32.379 124.657 10.657 1.00 30.00 146 THR C C 1
ATOM 4344 O O . THR C 1 146 ? 33.525 124.523 10.243 1.00 30.67 146 THR C O 1
ATOM 4348 N N . VAL C 1 147 ? 31.700 123.665 11.225 1.00 30.10 147 VAL C N 1
ATOM 4349 C CA . VAL C 1 147 ? 32.234 122.309 11.347 1.00 28.92 147 VAL C CA 1
ATOM 4350 C C . VAL C 1 147 ? 31.143 121.372 10.828 1.00 31.19 147 VAL C C 1
ATOM 4351 O O . VAL C 1 147 ? 29.971 121.534 11.167 1.00 29.81 147 VAL C O 1
ATOM 4355 N N . GLU C 1 148 ? 31.536 120.414 9.993 1.00 32.89 148 GLU C N 1
ATOM 4356 C CA . GLU C 1 148 ? 30.600 119.451 9.395 1.00 33.43 148 GLU C CA 1
ATOM 4357 C C . GLU C 1 148 ? 30.335 118.277 10.321 1.00 31.73 148 GLU C C 1
ATOM 4358 O O . GLU C 1 148 ? 31.265 117.625 10.771 1.00 32.36 148 GLU C O 1
ATOM 4364 N N . ILE C 1 149 ? 29.067 117.966 10.569 1.00 30.49 149 ILE C N 1
ATOM 4365 C CA . ILE C 1 149 ? 28.735 116.863 11.473 1.00 30.05 149 ILE C CA 1
ATOM 4366 C C . ILE C 1 149 ? 27.579 116.014 10.947 1.00 29.75 149 ILE C C 1
ATOM 4367 O O . ILE C 1 149 ? 26.886 116.404 10.010 1.00 30.95 149 ILE C O 1
ATOM 4372 N N . PRO C 1 150 ? 27.370 114.828 11.537 1.00 28.50 150 PRO C N 1
ATOM 4373 C CA . PRO C 1 150 ? 26.241 114.023 11.062 1.00 29.63 150 PRO C CA 1
ATOM 4374 C C . PRO C 1 150 ? 25.059 114.647 11.839 1.00 29.01 150 PRO C C 1
ATOM 4375 O O . PRO C 1 150 ? 24.922 114.410 13.039 1.00 28.95 150 PRO C O 1
ATOM 4379 N N . GLU C 1 151 ? 24.235 115.449 11.166 1.00 29.45 151 GLU C N 1
ATOM 4380 C CA . GLU C 1 151 ? 23.107 116.122 11.823 1.00 29.91 151 GLU C CA 1
ATOM 4381 C C . GLU C 1 151 ? 22.129 115.196 12.540 1.00 29.37 151 GLU C C 1
ATOM 4382 O O . GLU C 1 151 ? 21.887 114.074 12.109 1.00 28.37 151 GLU C O 1
ATOM 4388 N N . PHE C 1 152 ? 21.551 115.689 13.634 1.00 26.47 152 PHE C N 1
ATOM 4389 C CA . PHE C 1 152 ? 20.640 114.897 14.475 1.00 26.70 152 PHE C CA 1
ATOM 4390 C C . PHE C 1 152 ? 19.487 115.852 14.804 1.00 26.23 152 PHE C C 1
ATOM 4391 O O . PHE C 1 152 ? 19.721 116.930 15.361 1.00 26.16 152 PHE C O 1
ATOM 4399 N N . ALA C 1 153 ? 18.249 115.484 14.466 1.00 22.61 153 ALA C N 1
ATOM 4400 C CA . ALA C 1 153 ? 17.150 116.418 14.698 1.00 24.71 153 ALA C CA 1
ATOM 4401 C C . ALA C 1 153 ? 16.598 116.463 16.123 1.00 25.45 153 ALA C C 1
ATOM 4402 O O . ALA C 1 153 ? 15.569 117.087 16.372 1.00 28.22 153 ALA C O 1
ATOM 4404 N N . VAL C 1 154 ? 17.280 115.820 17.059 1.00 23.66 154 VAL C N 1
ATOM 4405 C CA . VAL C 1 154 ? 16.820 115.826 18.446 1.00 23.14 154 VAL C CA 1
ATOM 4406 C C . VAL C 1 154 ? 16.733 117.256 19.001 1.00 23.31 154 VAL C C 1
ATOM 4407 O O . VAL C 1 154 ? 17.528 118.121 18.623 1.00 24.50 154 VAL C O 1
ATOM 4411 N N . SER C 1 155 ? 15.746 117.531 19.855 1.00 22.81 155 SER C N 1
ATOM 4412 C CA . SER C 1 155 ? 15.635 118.871 20.474 1.00 21.93 155 SER C CA 1
ATOM 4413 C C . SER C 1 155 ? 15.080 118.702 21.891 1.00 21.58 155 SER C C 1
ATOM 4414 O O . SER C 1 155 ? 14.427 117.705 22.209 1.00 20.79 155 SER C O 1
ATOM 4417 N N . SER C 1 156 ? 15.357 119.663 22.758 1.00 20.88 156 SER C N 1
ATOM 4418 C CA . SER C 1 156 ? 14.846 119.569 24.113 1.00 21.38 156 SER C CA 1
ATOM 4419 C C . SER C 1 156 ? 13.319 119.670 24.072 1.00 19.73 156 SER C C 1
ATOM 4420 O O . SER C 1 156 ? 12.631 118.984 24.832 1.00 20.96 156 SER C O 1
ATOM 4423 N N . SER C 1 157 ? 12.815 120.520 23.181 1.00 23.23 157 SER C N 1
ATOM 4424 C CA . SER C 1 157 ? 11.375 120.719 23.025 1.00 23.98 157 SER C CA 1
ATOM 4425 C C . SER C 1 157 ? 10.672 119.407 22.697 1.00 23.70 157 SER C C 1
ATOM 4426 O O . SER C 1 157 ? 9.616 119.059 23.271 1.00 22.46 157 SER C O 1
ATOM 4429 N N . LEU C 1 158 ? 11.231 118.664 21.751 1.00 23.99 158 LEU C N 1
ATOM 4430 C CA . LEU C 1 158 ? 10.627 117.372 21.400 1.00 24.17 158 LEU C CA 1
ATOM 4431 C C . LEU C 1 158 ? 10.656 116.404 22.594 1.00 23.49 158 LEU C C 1
ATOM 4432 O O . LEU C 1 158 ? 9.685 115.685 22.862 1.00 23.68 158 LEU C O 1
ATOM 4437 N N . LEU C 1 159 ? 11.766 116.388 23.323 1.00 20.71 159 LEU C N 1
ATOM 4438 C CA . LEU C 1 159 ? 11.907 115.511 24.481 1.00 21.23 159 LEU C CA 1
ATOM 4439 C C . LEU C 1 159 ? 10.913 115.885 25.585 1.00 20.48 159 LEU C C 1
ATOM 4440 O O . LEU C 1 159 ? 10.269 115.001 26.178 1.00 21.16 159 LEU C O 1
ATOM 4445 N N . ARG C 1 160 ? 10.775 117.176 25.861 1.00 22.27 160 ARG C N 1
ATOM 4446 C CA . ARG C 1 160 ? 9.839 117.583 26.914 1.00 22.14 160 ARG C CA 1
ATOM 4447 C C . ARG C 1 160 ? 8.445 117.113 26.545 1.00 23.80 160 ARG C C 1
ATOM 4448 O O . ARG C 1 160 ? 7.710 116.625 27.399 1.00 24.34 160 ARG C O 1
ATOM 4456 N N . GLU C 1 161 ? 8.087 117.244 25.277 1.00 23.57 161 GLU C N 1
ATOM 4457 C CA . GLU C 1 161 ? 6.746 116.836 24.850 1.00 27.20 161 GLU C CA 1
ATOM 4458 C C . GLU C 1 161 ? 6.580 115.324 24.858 1.00 26.88 161 GLU C C 1
ATOM 4459 O O . GLU C 1 161 ? 5.499 114.819 25.177 1.00 27.47 161 GLU C O 1
ATOM 4465 N N . ARG C 1 162 ? 7.636 114.584 24.522 1.00 25.32 162 ARG C N 1
ATOM 4466 C CA . ARG C 1 162 ? 7.529 113.130 24.552 1.00 25.37 162 ARG C CA 1
ATOM 4467 C C . ARG C 1 162 ? 7.346 112.627 25.979 1.00 26.92 162 ARG C C 1
ATOM 4468 O O . ARG C 1 162 ? 6.550 111.724 26.220 1.00 27.49 162 ARG C O 1
ATOM 4476 N N . TYR C 1 163 ? 8.059 113.226 26.934 1.00 25.62 163 TYR C N 1
ATOM 4477 C CA . TYR C 1 163 ? 7.908 112.800 28.316 1.00 26.82 163 TYR C CA 1
ATOM 4478 C C . TYR C 1 163 ? 6.461 113.037 28.743 1.00 27.17 163 TYR C C 1
ATOM 4479 O O . TYR C 1 163 ? 5.844 112.162 29.359 1.00 28.39 163 TYR C O 1
ATOM 4488 N N . LYS C 1 164 ? 5.919 114.191 28.380 1.00 28.52 164 LYS C N 1
ATOM 4489 C CA . LYS C 1 164 ? 4.547 114.541 28.723 1.00 30.11 164 LYS C CA 1
ATOM 4490 C C . LYS C 1 164 ? 3.545 113.533 28.168 1.00 32.44 164 LYS C C 1
ATOM 4491 O O . LYS C 1 164 ? 2.582 113.157 28.846 1.00 30.91 164 LYS C O 1
ATOM 4497 N N . GLU C 1 165 ? 3.779 113.100 26.931 1.00 32.42 165 GLU C N 1
ATOM 4498 C CA . GLU C 1 165 ? 2.891 112.151 26.272 1.00 33.93 165 GLU C CA 1
ATOM 4499 C C . GLU C 1 165 ? 3.258 110.685 26.509 1.00 34.14 165 GLU C C 1
ATOM 4500 O O . GLU C 1 165 ? 2.674 109.782 25.911 1.00 34.39 165 GLU C O 1
ATOM 4506 N N . LYS C 1 166 ? 4.231 110.454 27.374 1.00 31.94 166 LYS C N 1
ATOM 4507 C CA . LYS C 1 166 ? 4.669 109.107 27.688 1.00 34.00 166 LYS C CA 1
ATOM 4508 C C . LYS C 1 166 ? 5.213 108.362 26.477 1.00 34.56 166 LYS C C 1
ATOM 4509 O O . LYS C 1 166 ? 5.029 107.148 26.365 1.00 34.59 166 LYS C O 1
ATOM 4515 N N . LYS C 1 167 ? 5.884 109.091 25.584 1.00 31.48 167 LYS C N 1
ATOM 4516 C CA . LYS C 1 167 ? 6.465 108.480 24.393 1.00 30.35 167 LYS C CA 1
ATOM 4517 C C . LYS C 1 167 ? 7.939 108.156 24.652 1.00 28.42 167 LYS C C 1
ATOM 4518 O O . LYS C 1 167 ? 8.568 108.749 25.534 1.00 28.81 167 LYS C O 1
ATOM 4524 N N . THR C 1 168 ? 8.489 107.234 23.871 1.00 26.71 168 THR C N 1
ATOM 4525 C CA . THR C 1 168 ? 9.874 106.818 24.028 1.00 24.41 168 THR C CA 1
ATOM 4526 C C . THR C 1 168 ? 10.888 107.923 23.768 1.00 23.28 168 THR C C 1
ATOM 4527 O O . THR C 1 168 ? 10.716 108.701 22.841 1.00 23.57 168 THR C O 1
ATOM 4531 N N . CYS C 1 169 ? 11.954 107.951 24.575 1.00 22.73 169 CYS C N 1
ATOM 4532 C CA . CYS C 1 169 ? 13.053 108.914 24.414 1.00 25.00 169 CYS C CA 1
ATOM 4533 C C . CYS C 1 169 ? 14.401 108.179 24.256 1.00 26.27 169 CYS C C 1
ATOM 4534 O O . CYS C 1 169 ? 15.474 108.778 24.305 1.00 25.33 169 CYS C O 1
ATOM 4537 N N . LYS C 1 170 ? 14.339 106.871 24.048 1.00 25.86 170 LYS C N 1
ATOM 4538 C CA . LYS C 1 170 ? 15.555 106.076 23.900 1.00 25.08 170 LYS C CA 1
ATOM 4539 C C . LYS C 1 170 ? 16.439 106.577 22.762 1.00 24.24 170 LYS C C 1
ATOM 4540 O O . LYS C 1 170 ? 15.953 106.971 21.682 1.00 24.69 170 LYS C O 1
ATOM 4546 N N . TYR C 1 171 ? 17.744 106.563 23.034 1.00 23.62 171 TYR C N 1
ATOM 4547 C CA . TYR C 1 171 ? 18.788 106.985 22.110 1.00 25.87 171 TYR C CA 1
ATOM 4548 C C . TYR C 1 171 ? 18.855 108.489 21.858 1.00 26.10 171 TYR C C 1
ATOM 4549 O O . TYR C 1 171 ? 19.699 108.938 21.082 1.00 27.97 171 TYR C O 1
ATOM 4558 N N . LEU C 1 172 ? 17.983 109.270 22.506 1.00 24.34 172 LEU C N 1
ATOM 4559 C CA . LEU C 1 172 ? 17.967 110.718 22.300 1.00 23.20 172 LEU C CA 1
ATOM 4560 C C . LEU C 1 172 ? 18.753 111.528 23.340 1.00 21.11 172 LEU C C 1
ATOM 4561 O O . LEU C 1 172 ? 19.189 112.633 23.050 1.00 21.79 172 LEU C O 1
ATOM 4566 N N . LEU C 1 173 ? 18.878 110.983 24.541 1.00 21.36 173 LEU C N 1
ATOM 4567 C CA . LEU C 1 173 ? 19.624 111.627 25.635 1.00 23.43 173 LEU C CA 1
ATOM 4568 C C . LEU C 1 173 ? 20.205 110.543 26.526 1.00 24.34 173 LEU C C 1
ATOM 4569 O O . LEU C 1 173 ? 19.690 109.424 26.553 1.00 25.06 173 LEU C O 1
ATOM 4574 N N . PRO C 1 174 ? 21.270 110.863 27.286 1.00 24.15 174 PRO C N 1
ATOM 4575 C CA . PRO C 1 174 ? 21.910 109.880 28.173 1.00 25.31 174 PRO C CA 1
ATOM 4576 C C . PRO C 1 174 ? 20.935 109.176 29.125 1.00 26.65 174 PRO C C 1
ATOM 4577 O O . PRO C 1 174 ? 20.055 109.814 29.720 1.00 25.88 174 PRO C O 1
ATOM 4581 N N . GLU C 1 175 ? 21.095 107.861 29.277 1.00 27.03 175 GLU C N 1
ATOM 4582 C CA . GLU C 1 175 ? 20.214 107.111 30.170 1.00 29.04 175 GLU C CA 1
ATOM 4583 C C . GLU C 1 175 ? 20.138 107.694 31.572 1.00 27.85 175 GLU C C 1
ATOM 4584 O O . GLU C 1 175 ? 19.078 107.716 32.189 1.00 28.11 175 GLU C O 1
ATOM 4590 N N . LYS C 1 176 ? 21.259 108.188 32.080 1.00 27.55 176 LYS C N 1
ATOM 4591 C CA . LYS C 1 176 ? 21.273 108.762 33.414 1.00 28.07 176 LYS C CA 1
ATOM 4592 C C . LYS C 1 176 ? 20.415 110.004 33.512 1.00 26.60 176 LYS C C 1
ATOM 4593 O O . LYS C 1 176 ? 19.822 110.278 34.555 1.00 25.37 176 LYS C O 1
ATOM 4599 N N . VAL C 1 177 ? 20.348 110.773 32.432 1.00 24.47 177 VAL C N 1
ATOM 4600 C CA . VAL C 1 177 ? 19.518 111.965 32.466 1.00 23.17 177 VAL C CA 1
ATOM 4601 C C . VAL C 1 177 ? 18.049 111.533 32.453 1.00 25.34 177 VAL C C 1
ATOM 4602 O O . VAL C 1 177 ? 17.212 112.146 33.104 1.00 24.05 177 VAL C O 1
ATOM 4606 N N . GLN C 1 178 ? 17.748 110.485 31.691 1.00 24.74 178 GLN C N 1
ATOM 4607 C CA . GLN C 1 178 ? 16.383 109.948 31.606 1.00 26.04 178 GLN C CA 1
ATOM 4608 C C . GLN C 1 178 ? 15.904 109.516 32.999 1.00 24.55 178 GLN C C 1
ATOM 4609 O O . GLN C 1 178 ? 14.787 109.810 33.403 1.00 26.14 178 GLN C O 1
ATOM 4615 N N . VAL C 1 179 ? 16.762 108.818 33.718 1.00 26.24 179 VAL C N 1
ATOM 4616 C CA . VAL C 1 179 ? 16.432 108.337 35.058 1.00 27.58 179 VAL C CA 1
ATOM 4617 C C . VAL C 1 179 ? 16.112 109.509 35.978 1.00 26.77 179 VAL C C 1
ATOM 4618 O O . VAL C 1 179 ? 15.131 109.488 36.717 1.00 26.44 179 VAL C O 1
ATOM 4622 N N . TYR C 1 180 ? 16.941 110.546 35.910 1.00 25.06 180 TYR C N 1
ATOM 4623 C CA . TYR C 1 180 ? 16.733 111.733 36.725 1.00 24.10 180 TYR C CA 1
ATOM 4624 C C . TYR C 1 180 ? 15.396 112.392 36.420 1.00 25.31 180 TYR C C 1
ATOM 4625 O O . TYR C 1 180 ? 14.653 112.820 37.323 1.00 25.25 180 TYR C O 1
ATOM 4634 N N . ILE C 1 181 ? 15.101 112.504 35.131 1.00 24.44 181 ILE C N 1
ATOM 4635 C CA . ILE C 1 181 ? 13.866 113.111 34.689 1.00 25.23 181 ILE C CA 1
ATOM 4636 C C . ILE C 1 181 ? 12.652 112.358 35.226 1.00 27.85 181 ILE C C 1
ATOM 4637 O O . ILE C 1 181 ? 11.763 112.953 35.840 1.00 27.80 181 ILE C O 1
ATOM 4642 N N . GLU C 1 182 ? 12.631 111.051 35.014 1.00 29.86 182 GLU C N 1
ATOM 4643 C CA . GLU C 1 182 ? 11.501 110.264 35.475 1.00 32.42 182 GLU C CA 1
ATOM 4644 C C . GLU C 1 182 ? 11.392 110.248 37.008 1.00 33.59 182 GLU C C 1
ATOM 4645 O O . GLU C 1 182 ? 10.288 110.354 37.545 1.00 34.14 182 GLU C O 1
ATOM 4651 N N . ARG C 1 183 ? 12.526 110.157 37.704 1.00 32.11 183 ARG C N 1
ATOM 4652 C CA . ARG C 1 183 ? 12.527 110.153 39.174 1.00 34.32 183 ARG C CA 1
ATOM 4653 C C . ARG C 1 183 ? 11.916 111.426 39.745 1.00 35.14 183 ARG C C 1
ATOM 4654 O O . ARG C 1 183 ? 11.168 111.376 40.723 1.00 36.54 183 ARG C O 1
ATOM 4662 N N . ASN C 1 184 ? 12.234 112.565 39.131 1.00 34.41 184 ASN C N 1
ATOM 4663 C CA . ASN C 1 184 ? 11.743 113.865 39.589 1.00 33.12 184 ASN C CA 1
ATOM 4664 C C . ASN C 1 184 ? 10.442 114.311 38.945 1.00 32.44 184 ASN C C 1
ATOM 4665 O O . ASN C 1 184 ? 9.965 115.412 39.215 1.00 32.15 184 ASN C O 1
ATOM 4670 N N . GLY C 1 185 ? 9.878 113.457 38.094 1.00 32.33 185 GLY C N 1
ATOM 4671 C CA . GLY C 1 185 ? 8.628 113.783 37.420 1.00 31.33 185 GLY C CA 1
ATOM 4672 C C . GLY C 1 185 ? 8.677 115.024 36.548 1.00 29.48 185 GLY C C 1
ATOM 4673 O O . GLY C 1 185 ? 7.680 115.720 36.391 1.00 29.62 185 GLY C O 1
ATOM 4674 N N . LEU C 1 186 ? 9.836 115.304 35.958 1.00 28.93 186 LEU C N 1
ATOM 4675 C CA . LEU C 1 186 ? 9.963 116.479 35.112 1.00 28.16 1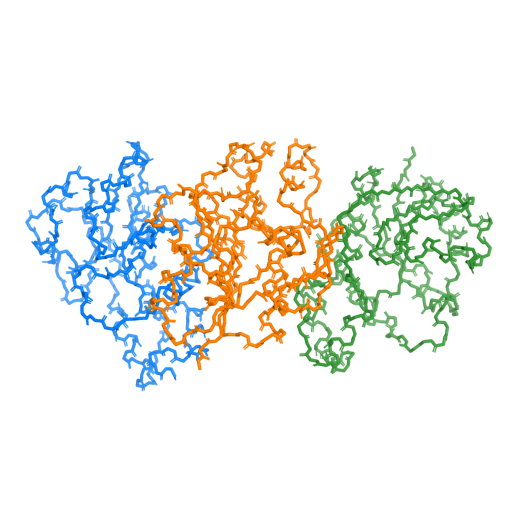86 LEU C CA 1
ATOM 4676 C C . LEU C 1 186 ? 9.235 116.294 33.790 1.00 25.88 186 LEU C C 1
ATOM 4677 O O . LEU C 1 186 ? 9.085 115.163 33.319 1.00 27.98 186 LEU C O 1
ATOM 4682 N N . TYR C 1 187 ? 8.771 117.402 33.218 1.00 26.13 187 TYR C N 1
ATOM 4683 C CA . TYR C 1 187 ? 8.109 117.410 31.909 1.00 27.45 187 TYR C CA 1
ATOM 4684 C C . TYR C 1 187 ? 6.867 116.531 31.792 1.00 29.24 187 TYR C C 1
ATOM 4685 O O . TYR C 1 187 ? 6.614 115.944 30.732 1.00 29.91 187 TYR C O 1
ATOM 4694 N N . GLU C 1 188 ? 6.097 116.447 32.869 1.00 33.24 188 GLU C N 1
ATOM 4695 C CA . GLU C 1 188 ? 4.878 115.640 32.865 1.00 37.26 188 GLU C CA 1
ATOM 4696 C C . GLU C 1 188 ? 5.203 114.157 33.050 1.00 38.23 188 GLU C C 1
ATOM 4697 O O . GLU C 1 188 ? 4.363 113.281 32.784 1.00 37.98 188 GLU C O 1
ATOM 4703 N N A SER C 1 189 ? 6.441 113.896 33.465 0.50 38.26 189 SER C N 1
ATOM 4704 N N B SER C 1 189 ? 6.419 113.908 33.529 0.50 37.01 189 SER C N 1
ATOM 4705 C CA A SER C 1 189 ? 6.957 112.553 33.718 0.50 39.62 189 SER C CA 1
ATOM 4706 C CA B SER C 1 189 ? 6.957 112.588 33.862 0.50 37.02 189 SER C CA 1
ATOM 4707 C C A SER C 1 189 ? 7.379 111.817 32.467 0.50 39.90 189 SER C C 1
ATOM 4708 C C B SER C 1 189 ? 8.298 112.317 33.224 0.50 35.84 189 SER C C 1
ATOM 4709 O O A SER C 1 189 ? 8.360 111.050 32.551 0.50 40.71 189 SER C O 1
ATOM 4710 O O B SER C 1 189 ? 9.272 112.179 33.991 0.50 34.66 189 SER C O 1
#

Foldseek 3Di:
DQEEEEEEDQPLPPKVVNVDDDVQCCVVVVHQAYEYEHAQQAQVPNPDDGDHPVLNVVNVCVQCVPPVRYYYDCQRVPDDDHRAVQVSLVVVCVVPVVYAYEYEDEQVVLVVQVVGDPSVVVVVRHAYEYEYEPPGDNDHPDRHHYGYDDYDNQDSVVVLVCVLVVHDCPPIGDPVSVVSCVVVCHSND/DAEEEEEEDQPLPPKVQNVQQLVLCCVVVVHQAYEYEHACAAPDDDDDDGDHPVLNVVNVCLQPVVPPRYYYDDQNVVDDDPRAPQVSLVVVCVVCVPYAYEYEDEQVVQVVLVVGPPSVVVVVRHAYEYEYEPPGDNDDPRRHHYGYGPHDNADSVVVLVCVQVVHDCPPIGDPSSVVSCVVVCHSND/DQEEEEEEDQPLPPWVQNVQQLVQCCVVVVHQAYEYEHAQAAQVQNPPDGDHPVLNVVLVCVQCVVPPRYYYDDQRVPDDDHDQVQVVLVVVCVVPVVYAYEYEDEQVVLVCLVVGDPSVNVVVRHAYEYEYEPPGDNDHPDHHHYTYGDHDNADSVVVLVCVLVVHDCPPIGDPRSVVSCVVVCHSND

B-factor: mean 32.89, std 8.85, range [16.64, 69.02]

Solvent-accessible surface area: 26303 Å² total; per-residue (Å²): 129,91,74,0,0,0,4,28,22,28,5,8,0,0,7,87,9,32,13,40,24,0,59,47,0,29,107,58,36,114,9,80,46,0,22,0,2,2,10,44,65,4,31,70,82,96,74,148,154,55,21,62,25,31,14,4,5,7,0,0,13,22,6,9,43,87,74,150,83,22,32,19,16,11,37,4,10,21,63,121,27,50,3,65,18,40,54,0,0,52,75,2,42,134,96,66,115,94,19,64,3,14,6,2,8,14,0,35,43,0,80,59,0,77,149,37,108,64,17,117,39,0,33,128,39,12,47,1,0,0,1,27,59,49,70,94,130,50,162,34,114,34,104,32,52,82,11,176,24,87,97,76,59,6,22,21,66,65,0,84,93,62,17,119,83,150,113,93,11,132,164,23,1,13,114,110,0,30,49,14,0,106,161,80,38,33,33,112,51,143,92,92,0,0,0,12,26,18,17,4,3,0,2,6,56,4,34,5,1,24,0,3,7,0,30,85,62,41,124,4,85,27,0,5,1,2,2,16,45,83,18,41,90,96,112,78,74,149,44,24,50,50,84,21,4,13,60,0,0,11,42,7,2,20,60,37,37,73,5,11,4,8,10,22,2,16,37,70,183,15,60,0,74,17,41,54,0,0,49,63,2,29,143,116,45,105,82,10,68,4,13,8,4,8,19,0,33,54,2,75,74,0,66,131,32,112,58,25,144,34,0,41,126,38,11,48,1,0,0,0,24,60,32,86,103,98,41,182,39,121,55,103,25,48,78,9,162,20,2,38,12,30,2,24,20,65,41,0,47,85,17,14,117,95,147,99,22,7,76,30,0,1,13,136,90,0,34,97,36,0,105,197,78,38,31,34,80,52,176,85,68,0,0,0,5,24,20,15,4,9,0,2,7,57,10,33,2,2,24,0,6,7,0,30,89,62,39,116,6,91,58,0,21,1,2,1,12,44,62,0,42,75,79,101,83,176,158,49,21,64,53,122,18,3,50,72,0,0,83,39,6,8,112,96,28,166,80,17,52,30,18,73,31,5,39,93,62,178,23,46,3,66,19,40,50,0,0,52,87,0,32,140,104,73,112,91,18,57,1,18,5,1,7,13,0,34,41,2,89,85,0,66,149,37,110,62,14,120,34,0,30,123,36,7,42,1,0,0,1,19,60,30,80,93,133,56,169,42,118,36,95,49,50,72,12,145,20,5,47,15,32,1,26,20,66,50,0,82,80,27,11,107,84,146,117,25,8,65,32,0,1,14,98,101,0,17,91,7,0,107,156,71,36,32,31,100,54

Nearest PDB structures (foldseek):
  2qtr-assembly1_A  TM=1.005E+00  e=3.589E-40  Bacillus anthracis
  3e27-assembly1_B  TM=9.989E-01  e=1.140E-35  Bacillus anthracis
  3mmx-assembly3_C  TM=9.229E-01  e=5.223E-32  Bacillus anthracis
  1kaq-assembly1_D  TM=9.911E-01  e=2.267E-27  Bacillus subtilis
  2h29-assembly1_B  TM=9.339E-01  e=1.559E-19  Staphylococcus aureus

CATH classification: 3.40.50.620

InterPro domains:
  IPR004821 Cytidyltransferase-like domain [PF01467] (6-162)
  IPR004821 Cytidyltransferase-like domain [TIGR00125] (4-67)
  IPR005248 Nicotinate/nicotinamide nucleotide adenylyltransferase [MF_00244] (2-188)
  IPR005248 Nicotinate/nicotinamide nucleotide adenylyltransferase [PTHR39321] (1-188)
  IPR005248 Nicotinate/nicotinamide nucleotide adenylyltransferase [TIGR00482] (6-187)
  IPR005248 Nicotinate/nicotinamide nucleotide adenylyltransferase [cd02165] (4-187)
  IPR014729 Rossmann-like alpha/beta/alpha sandwich fold [G3DSA:3.40.50.620] (1-188)